Protein 1HE1 (pdb70)

Structure (mmCIF, N/CA/C/O backbone):
data_1HE1
#
_entry.id   1HE1
#
_cell.length_a   46.025
_cell.length_b   125.087
_cell.length_c   136.284
_cell.angle_alpha   90.00
_cell.angle_beta   90.00
_cell.angle_gamma   90.00
#
_symmetry.space_group_name_H-M   'P 21 21 21'
#
loop_
_entity.id
_entity.type
_entity.pdbx_description
1 polymer 'EXOENZYME S'
2 polymer 'RAS-RELATED C3 BOTULINUM TOXIN SUBSTRATE 1'
3 non-polymer 'NICKEL (II) ION'
4 non-polymer "GUANOSINE-5'-DIPHOSPHATE"
5 non-polymer 'ALUMINUM FLUORIDE'
6 non-polymer 'MAGNESIUM ION'
7 water water
#
loop_
_atom_site.group_PDB
_atom_site.id
_atom_site.type_symbol
_atom_site.label_atom_id
_atom_site.label_alt_id
_atom_site.label_comp_id
_atom_site.label_asym_id
_atom_site.label_entity_id
_atom_site.label_seq_id
_atom_site.pdbx_PDB_ins_code
_atom_site.Cartn_x
_atom_site.Cartn_y
_atom_site.Cartn_z
_atom_site.occupancy
_atom_site.B_iso_or_equiv
_atom_site.auth_seq_id
_atom_site.auth_comp_id
_atom_site.auth_asym_id
_atom_site.auth_atom_id
_atom_site.pdbx_PDB_model_num
ATOM 1 N N . ALA A 1 1 ? 8.790 28.812 30.673 1.00 60.06 95 ALA A N 1
ATOM 2 C CA . ALA A 1 1 ? 7.812 28.079 31.526 1.00 59.45 95 ALA A CA 1
ATOM 3 C C . ALA A 1 1 ? 6.925 27.157 30.694 1.00 59.41 95 ALA A C 1
ATOM 4 O O . ALA A 1 1 ? 6.367 27.568 29.673 1.00 58.95 95 ALA A O 1
ATOM 6 N N . SER A 1 2 ? 6.802 25.906 31.131 1.00 58.84 96 SER A N 1
ATOM 7 C CA . SER A 1 2 ? 5.957 24.945 30.436 1.00 58.20 96 SER A CA 1
ATOM 8 C C . SER A 1 2 ? 4.514 25.268 30.809 1.00 57.48 96 SER A C 1
ATOM 9 O O . SER A 1 2 ? 3.586 24.954 30.066 1.00 57.70 96 SER A O 1
ATOM 12 N N . SER A 1 3 ? 4.336 25.900 31.968 1.00 56.10 97 SER A N 1
ATOM 13 C CA . SER A 1 3 ? 3.006 26.280 32.437 1.00 55.03 97 SER A CA 1
ATOM 14 C C . SER A 1 3 ? 2.534 27.497 31.642 1.00 53.85 97 SER A C 1
ATOM 15 O O . SER A 1 3 ? 1.339 27.795 31.588 1.00 53.13 97 SER A O 1
ATOM 18 N N . ALA A 1 4 ? 3.487 28.194 31.025 1.00 52.29 98 ALA A N 1
ATOM 19 C CA . ALA A 1 4 ? 3.179 29.365 30.216 1.00 50.79 98 ALA A CA 1
ATOM 20 C C . ALA A 1 4 ? 2.407 28.901 28.985 1.00 49.13 98 ALA A C 1
ATOM 21 O O . ALA A 1 4 ? 1.565 29.632 28.465 1.00 49.62 98 ALA A O 1
ATOM 23 N N . VAL A 1 5 ? 2.692 27.680 28.531 1.00 47.80 99 VAL A N 1
ATOM 24 C CA . VAL A 1 5 ? 2.003 27.117 27.367 1.00 46.32 99 VAL A CA 1
ATOM 25 C C . VAL A 1 5 ? 0.611 26.654 27.786 1.00 42.86 99 VAL A C 1
ATOM 26 O O . VAL A 1 5 ? -0.320 26.655 26.982 1.00 42.44 99 VAL A O 1
ATOM 30 N N . VAL A 1 6 ? 0.483 26.247 29.046 1.00 39.74 100 VAL A N 1
ATOM 31 C CA . VAL A 1 6 ? -0.798 25.806 29.581 1.00 36.90 100 VAL A CA 1
ATOM 32 C C . VAL A 1 6 ? -1.705 27.024 29.661 1.00 33.69 100 VAL A C 1
ATOM 33 O O . VAL A 1 6 ? -2.852 26.986 29.214 1.00 32.18 100 VAL A O 1
ATOM 37 N N . PHE A 1 7 ? -1.191 28.110 30.226 1.00 31.56 101 PHE A N 1
ATOM 38 C CA . PHE A 1 7 ? -1.983 29.326 30.317 1.00 30.44 101 PHE A CA 1
ATOM 39 C C . PHE A 1 7 ? -2.369 29.781 28.907 1.00 30.20 101 PHE A C 1
ATOM 40 O O . PHE A 1 7 ? -3.534 30.070 28.642 1.00 29.42 101 PHE A O 1
ATOM 48 N N . LYS A 1 8 ? -1.397 29.839 27.998 1.00 30.16 102 LYS A N 1
ATOM 49 C CA . LYS A 1 8 ? -1.699 30.260 26.626 1.00 30.47 102 LYS A CA 1
ATOM 50 C C . LYS A 1 8 ? -2.799 29.380 26.028 1.00 30.10 102 LYS A C 1
ATOM 51 O O . LYS A 1 8 ? -3.703 29.869 25.349 1.00 27.95 102 LYS A O 1
ATOM 57 N N . GLN A 1 9 ? -2.724 28.076 26.285 1.00 29.76 103 GLN A N 1
ATOM 58 C CA . GLN A 1 9 ? -3.722 27.158 25.757 1.00 30.03 103 GLN A CA 1
ATOM 59 C C . GLN A 1 9 ? -5.095 27.449 26.362 1.00 28.71 103 GLN A C 1
ATOM 60 O O . GLN A 1 9 ? -6.115 27.409 25.674 1.00 27.45 103 GLN A O 1
ATOM 66 N N . MET A 1 10 ? -5.116 27.750 27.653 1.00 26.77 104 MET A N 1
ATOM 67 C CA . MET A 1 10 ? -6.366 28.072 28.335 1.00 26.75 104 MET A CA 1
ATOM 68 C C . MET A 1 10 ? -6.983 29.321 27.726 1.00 24.95 104 MET A C 1
ATOM 69 O O . MET A 1 10 ? -8.185 29.380 27.497 1.00 24.36 104 MET A O 1
ATOM 74 N N . VAL A 1 11 ? -6.143 30.323 27.478 1.00 24.37 105 VAL A N 1
ATOM 75 C CA . VAL A 1 11 ? -6.590 31.580 26.891 1.00 22.88 105 VAL A CA 1
ATOM 76 C C . VAL A 1 11 ? -7.126 31.342 25.481 1.00 22.53 105 VAL A C 1
ATOM 77 O O . VAL A 1 11 ? -8.224 31.787 25.146 1.00 24.14 105 VAL A O 1
ATOM 81 N N . LEU A 1 12 ? -6.367 30.628 24.657 1.00 23.26 106 LEU A N 1
ATOM 82 C CA . LEU A 1 12 ? -6.815 30.360 23.292 1.00 23.99 106 LEU A CA 1
ATOM 83 C C . LEU A 1 12 ? -8.153 29.611 23.268 1.00 24.11 106 LEU A C 1
ATOM 84 O O . LEU A 1 12 ? -8.999 29.870 22.418 1.00 22.02 106 LEU A O 1
ATOM 89 N N . GLN A 1 13 ? -8.361 28.692 24.208 1.00 23.33 107 GLN A N 1
ATOM 90 C CA . GLN A 1 13 ? -9.623 27.966 24.243 1.00 23.37 107 GLN A CA 1
ATOM 91 C C . GLN A 1 13 ? -10.742 28.923 24.615 1.00 23.03 107 GLN A C 1
ATOM 92 O O . GLN A 1 13 ? -11.852 28.845 24.089 1.00 23.19 107 GLN A O 1
ATOM 98 N N . GLN A 1 14 ? -10.438 29.847 25.514 1.00 22.49 108 GLN A N 1
ATOM 99 C CA . GLN A 1 14 ? -11.417 30.824 25.956 1.00 23.35 108 GLN A CA 1
ATOM 100 C C . GLN A 1 14 ? -11.848 31.723 24.783 1.00 21.48 108 GLN A C 1
ATOM 101 O O . GLN A 1 14 ? -12.961 32.252 24.758 1.00 20.42 108 GLN A O 1
ATOM 107 N N . ALA A 1 15 ? -10.960 31.880 23.806 1.00 20.67 109 ALA A N 1
ATOM 108 C CA . ALA A 1 15 ? -11.228 32.728 22.642 1.00 20.54 109 ALA A CA 1
ATOM 109 C C . ALA A 1 15 ? -12.146 32.101 21.589 1.00 20.91 109 ALA A C 1
ATOM 110 O O . ALA A 1 15 ? -12.649 32.792 20.703 1.00 20.10 109 ALA A O 1
ATOM 112 N N . LEU A 1 16 ? -12.386 30.803 21.692 1.00 21.34 110 LEU A N 1
ATOM 113 C CA . LEU A 1 16 ? -13.215 30.122 20.699 1.00 23.33 110 LEU A CA 1
ATOM 114 C C . LEU A 1 16 ? -14.562 30.804 20.384 1.00 22.15 110 LEU A C 1
ATOM 115 O O . LEU A 1 16 ? -14.871 31.053 19.221 1.00 21.55 110 LEU A O 1
ATOM 120 N N . PRO A 1 17 ? -15.378 31.121 21.401 1.00 21.87 111 PRO A N 1
ATOM 121 C CA . PRO A 1 17 ? -16.661 31.777 21.111 1.00 20.58 111 PRO A CA 1
ATOM 122 C C . PRO A 1 17 ? -16.445 33.107 20.399 1.00 21.69 111 PRO A C 1
ATOM 123 O O . PRO A 1 17 ? -17.284 33.566 19.629 1.00 21.74 111 PRO A O 1
ATOM 127 N N . MET A 1 18 ? -15.316 33.738 20.686 1.00 21.15 112 MET A N 1
ATOM 128 C CA . MET A 1 18 ? -14.993 35.022 20.092 1.00 20.23 112 MET A CA 1
ATOM 129 C C . MET A 1 18 ? -14.647 34.911 18.613 1.00 19.20 112 MET A C 1
ATOM 130 O O . MET A 1 18 ? -14.942 35.818 17.841 1.00 19.97 112 MET A O 1
ATOM 135 N N . THR A 1 19 ? -14.035 33.805 18.206 1.00 19.06 113 THR A N 1
ATOM 136 C CA . THR A 1 19 ? -13.695 33.647 16.789 1.00 18.67 113 THR A CA 1
ATOM 137 C C . THR A 1 19 ? -14.980 33.593 15.959 1.00 20.13 113 THR A C 1
ATOM 138 O O . THR A 1 19 ? -14.999 34.030 14.810 1.00 19.50 113 THR A O 1
ATOM 142 N N . LEU A 1 20 ? -16.057 33.072 16.543 1.00 20.05 114 LEU A N 1
ATOM 143 C CA . LEU A 1 20 ? -17.328 32.998 15.825 1.00 20.70 114 LEU A CA 1
ATOM 144 C C . LEU A 1 20 ? -17.831 34.402 15.492 1.00 21.23 114 LEU A C 1
ATOM 145 O O . LEU A 1 20 ? -18.422 34.620 14.425 1.00 21.87 114 LEU A O 1
ATOM 150 N N . LYS A 1 21 ? -17.615 35.348 16.401 1.00 20.09 115 LYS A N 1
ATOM 151 C CA . LYS A 1 21 ? -18.042 36.720 16.161 1.00 23.26 115 LYS A CA 1
ATOM 152 C C . LYS A 1 21 ? -17.154 37.297 15.059 1.00 22.17 115 LYS A C 1
ATOM 153 O O . LYS A 1 21 ? -17.604 38.083 14.225 1.00 23.06 115 LYS A O 1
ATOM 159 N N . GLY A 1 22 ? -15.887 36.905 15.062 1.00 21.26 116 GLY A N 1
ATOM 160 C CA . GLY A 1 22 ? -14.980 37.366 14.023 1.00 21.16 116 GLY A CA 1
ATOM 161 C C . GLY A 1 22 ? -15.422 36.811 12.678 1.00 21.27 116 GLY A C 1
ATOM 162 O O . GLY A 1 22 ? -15.385 37.500 11.658 1.00 20.90 116 GLY A O 1
ATOM 163 N N . LEU A 1 23 ? -15.843 35.554 12.653 1.00 21.43 117 LEU A N 1
ATOM 164 C CA . LEU A 1 23 ? -16.298 34.988 11.389 1.00 22.83 117 LEU A CA 1
ATOM 165 C C . LEU A 1 23 ? -17.528 35.745 10.891 1.00 23.10 117 LEU A C 1
ATOM 166 O O . LEU A 1 23 ? -17.727 35.880 9.680 1.00 24.05 117 LEU A O 1
ATOM 171 N N . ASP A 1 24 ? -18.339 36.262 11.810 1.00 24.08 118 ASP A N 1
ATOM 172 C CA . ASP A 1 24 ? -19.525 37.026 11.412 1.00 25.19 118 ASP A CA 1
ATOM 173 C C . ASP A 1 24 ? -19.083 38.253 10.627 1.00 24.70 118 ASP A C 1
ATOM 174 O O . ASP A 1 24 ? -19.729 38.621 9.653 1.00 24.49 118 ASP A O 1
ATOM 179 N N . LYS A 1 25 ? -17.993 38.887 11.070 1.00 23.67 119 LYS A N 1
ATOM 180 C CA . LYS A 1 25 ? -17.468 40.093 10.425 1.00 23.22 119 LYS A CA 1
ATOM 181 C C . LYS A 1 25 ? -16.940 39.792 9.021 1.00 22.90 119 LYS A C 1
ATOM 182 O O . LYS A 1 25 ? -16.718 40.707 8.225 1.00 24.11 119 LYS A O 1
ATOM 188 N N . ALA A 1 26 ? -16.727 38.514 8.726 1.00 21.55 120 ALA A N 1
ATOM 189 C CA . ALA A 1 26 ? -16.208 38.105 7.422 1.00 19.78 120 ALA A CA 1
ATOM 190 C C . ALA A 1 26 ? -17.295 37.840 6.374 1.00 20.02 120 ALA A C 1
ATOM 191 O O . ALA A 1 26 ? -16.996 37.585 5.206 1.00 18.38 120 ALA A O 1
ATOM 193 N N . SER A 1 27 ? -18.556 37.926 6.776 1.00 21.01 121 SER A N 1
ATOM 194 C CA . SER A 1 27 ? -19.650 37.634 5.853 1.00 22.84 121 SER A CA 1
ATOM 195 C C . SER A 1 27 ? -19.707 38.452 4.565 1.00 22.62 121 SER A C 1
ATOM 196 O O . SER A 1 27 ? -20.168 37.946 3.552 1.00 20.24 121 SER A O 1
ATOM 199 N N . GLU A 1 28 ? -19.247 39.701 4.572 1.00 21.81 122 GLU A N 1
ATOM 200 C CA . GLU A 1 28 ? -19.334 40.473 3.336 1.00 21.87 122 GLU A CA 1
ATOM 201 C C . GLU A 1 28 ? -18.469 39.874 2.236 1.00 19.27 122 GLU A C 1
ATOM 202 O O . GLU A 1 28 ? -18.650 40.186 1.062 1.00 18.57 122 GLU A O 1
ATOM 208 N N . LEU A 1 29 ? -17.534 39.006 2.603 1.00 16.31 123 LEU A N 1
ATOM 209 C CA . LEU A 1 29 ? -16.692 38.380 1.594 1.00 18.08 123 LEU A CA 1
ATOM 210 C C . LEU A 1 29 ? -17.517 37.529 0.614 1.00 19.56 123 LEU A C 1
ATOM 211 O O . LEU A 1 29 ? -17.107 37.331 -0.530 1.00 19.57 123 LEU A O 1
ATOM 216 N N . ALA A 1 30 ? -18.681 37.046 1.046 1.00 18.23 124 ALA A N 1
ATOM 217 C CA . ALA A 1 30 ? -19.515 36.218 0.164 1.00 18.49 124 ALA A CA 1
ATOM 218 C C . ALA A 1 30 ? -20.099 36.988 -1.007 1.00 19.88 124 ALA A C 1
ATOM 219 O O . ALA A 1 30 ? -20.452 36.391 -2.028 1.00 20.34 124 ALA A O 1
ATOM 221 N N . THR A 1 31 ? -20.214 38.305 -0.852 1.00 19.44 125 THR A N 1
ATOM 222 C CA . THR A 1 31 ? -20.772 39.160 -1.893 1.00 23.33 125 THR A CA 1
ATOM 223 C C . THR A 1 31 ? -19.783 40.205 -2.412 1.00 22.92 125 THR A C 1
ATOM 224 O O . THR A 1 31 ? -20.178 41.172 -3.059 1.00 22.97 125 THR A O 1
ATOM 228 N N . LEU A 1 32 ? -18.500 40.009 -2.134 1.00 22.33 126 LEU A N 1
ATOM 229 C CA . LEU A 1 32 ? -17.480 40.946 -2.593 1.00 21.03 126 LEU A CA 1
ATOM 230 C C . LEU A 1 32 ? -17.364 40.897 -4.117 1.00 21.58 126 LEU A C 1
ATOM 231 O O . LEU A 1 32 ? -17.394 39.820 -4.712 1.00 20.65 126 LEU A O 1
ATOM 236 N N . THR A 1 33 ? -17.243 42.062 -4.751 1.00 20.57 127 THR A N 1
ATOM 237 C CA . THR A 1 33 ? -17.097 42.123 -6.204 1.00 21.40 127 THR A CA 1
ATOM 238 C C . THR A 1 33 ? -15.637 42.427 -6.527 1.00 22.14 127 THR A C 1
ATOM 239 O O . THR A 1 33 ? -14.913 42.949 -5.686 1.00 22.56 127 THR A O 1
ATOM 243 N N . PRO A 1 34 ? -15.192 42.126 -7.760 1.00 23.66 128 PRO A N 1
ATOM 244 C CA . PRO A 1 34 ? -13.806 42.385 -8.161 1.00 25.27 128 PRO A CA 1
ATOM 245 C C . PRO A 1 34 ? -13.434 43.865 -8.038 1.00 27.06 128 PRO A C 1
ATOM 246 O O . PRO A 1 34 ? -12.298 44.197 -7.721 1.00 27.36 128 PRO A O 1
ATOM 250 N N . GLU A 1 35 ? -14.394 44.749 -8.285 1.00 28.58 129 GLU A N 1
ATOM 251 C CA . GLU A 1 35 ? -14.151 46.187 -8.177 1.00 29.80 129 GLU A CA 1
ATOM 252 C C . GLU A 1 35 ? -13.982 46.541 -6.702 1.00 30.06 129 GLU A C 1
ATOM 253 O O . GLU A 1 35 ? -13.082 47.303 -6.326 1.00 30.44 129 GLU A O 1
ATOM 259 N N . GLY A 1 36 ? -14.870 46.000 -5.872 1.00 27.93 130 GLY A N 1
ATOM 260 C CA . GLY A 1 36 ? -14.797 46.257 -4.445 1.00 26.79 130 GLY A CA 1
ATOM 261 C C . GLY A 1 36 ? -13.475 45.770 -3.869 1.00 26.88 130 GLY A C 1
ATOM 262 O O . GLY A 1 36 ? -12.882 46.427 -3.013 1.00 25.71 130 GLY A O 1
ATOM 263 N N . LEU A 1 37 ? -13.008 44.614 -4.337 1.00 26.27 131 LEU A N 1
ATOM 264 C CA . LEU A 1 37 ? -11.747 44.052 -3.862 1.00 27.09 131 LEU A CA 1
ATOM 265 C C . LEU A 1 37 ? -10.584 45.028 -4.034 1.00 28.18 131 LEU A C 1
ATOM 266 O O . LEU A 1 37 ? -9.845 45.305 -3.087 1.00 28.08 131 LEU A O 1
ATOM 271 N N . ALA A 1 38 ? -10.420 45.541 -5.249 1.00 27.35 132 ALA A N 1
ATOM 272 C CA . ALA A 1 38 ? -9.334 46.474 -5.533 1.00 30.35 132 ALA A CA 1
ATOM 273 C C . ALA A 1 38 ? -9.437 47.715 -4.649 1.00 30.51 132 ALA A C 1
ATOM 274 O O . ALA A 1 38 ? -8.471 48.121 -3.994 1.00 31.39 132 ALA A O 1
ATOM 276 N N . ARG A 1 39 ? -10.632 48.288 -4.629 1.00 28.22 133 ARG A N 1
ATOM 277 C CA . ARG A 1 39 ? -10.933 49.489 -3.875 1.00 28.08 133 ARG A CA 1
ATOM 278 C C . ARG A 1 39 ? -10.841 49.365 -2.347 1.00 26.13 133 ARG A C 1
ATOM 279 O O . ARG A 1 39 ? -10.275 50.227 -1.680 1.00 25.74 133 ARG A O 1
ATOM 287 N N . GLU A 1 40 ? -11.387 48.288 -1.801 1.00 21.86 134 GLU A N 1
ATOM 288 C CA . GLU A 1 40 ? -11.442 48.108 -0.353 1.00 21.63 134 GLU A CA 1
ATOM 289 C C . GLU A 1 40 ? -10.416 47.206 0.329 1.00 20.25 134 GLU A C 1
ATOM 290 O O . GLU A 1 40 ? -10.471 47.044 1.552 1.00 17.74 134 GLU A O 1
ATOM 296 N N . HIS A 1 41 ? -9.474 46.632 -0.412 1.00 18.89 135 HIS A N 1
ATOM 297 C CA . HIS A 1 41 ? -8.547 45.716 0.255 1.00 19.24 135 HIS A CA 1
ATOM 298 C C . HIS A 1 41 ? -7.865 46.253 1.501 1.00 17.21 135 HIS A C 1
ATOM 299 O O . HIS A 1 41 ? -7.840 45.570 2.522 1.00 15.54 135 HIS A O 1
ATOM 306 N N . SER A 1 42 ? -7.317 47.466 1.437 1.00 17.69 136 SER A N 1
ATOM 307 C CA . SER A 1 42 ? -6.641 48.009 2.602 1.00 19.40 136 SER A CA 1
ATOM 308 C C . SER A 1 42 ? -7.589 48.115 3.803 1.00 20.17 136 SER A C 1
ATOM 309 O O . SER A 1 42 ? -7.158 47.927 4.941 1.00 21.44 136 SER A O 1
ATOM 312 N N . ARG A 1 43 ? -8.873 48.388 3.567 1.00 18.02 137 ARG A N 1
ATOM 313 C CA . ARG A 1 43 ? -9.829 48.471 4.678 1.00 17.05 137 ARG A CA 1
ATOM 314 C C . ARG A 1 43 ? -10.155 47.054 5.172 1.00 16.40 137 ARG A C 1
ATOM 315 O O . ARG A 1 43 ? -10.174 46.786 6.374 1.00 16.34 137 ARG A O 1
ATOM 323 N N . LEU A 1 44 ? -10.415 46.152 4.230 1.00 15.65 138 LEU A N 1
ATOM 324 C CA . LEU A 1 44 ? -10.729 44.749 4.543 1.00 16.47 138 LEU A CA 1
ATOM 325 C C . LEU A 1 44 ? -9.594 44.045 5.281 1.00 16.43 138 LEU A C 1
ATOM 326 O O . LEU A 1 44 ? -9.836 43.108 6.038 1.00 15.57 138 LEU A O 1
ATOM 331 N N . ALA A 1 45 ? -8.358 44.483 5.032 1.00 16.07 139 ALA A N 1
ATOM 332 C CA . ALA A 1 45 ? -7.177 43.871 5.642 1.00 16.67 139 ALA A CA 1
ATOM 333 C C . ALA A 1 45 ? -6.578 44.635 6.829 1.00 16.31 139 ALA A C 1
ATOM 334 O O . ALA A 1 45 ? -5.420 44.412 7.190 1.00 16.71 139 ALA A O 1
ATOM 336 N N . SER A 1 46 ? -7.343 45.542 7.430 1.00 16.23 140 SER A N 1
ATOM 337 C CA . SER A 1 46 ? -6.852 46.257 8.612 1.00 17.15 140 SER A CA 1
ATOM 338 C C . SER A 1 46 ? -7.961 46.305 9.677 1.00 15.63 140 SER A C 1
ATOM 339 O O . SER A 1 46 ? -9.123 46.054 9.374 1.00 14.34 140 SER A O 1
ATOM 342 N N . GLY A 1 47 ? -7.610 46.585 10.929 1.00 15.92 141 GLY A N 1
ATOM 343 C CA . GLY A 1 47 ? -8.632 46.633 11.973 1.00 14.83 141 GLY A CA 1
ATOM 344 C C . GLY A 1 47 ? -9.440 45.345 12.032 1.00 16.49 141 GLY A C 1
ATOM 345 O O . GLY A 1 47 ? -8.869 44.246 12.072 1.00 15.07 141 GLY A O 1
ATOM 346 N N . ASP A 1 48 ? -10.767 45.455 12.052 1.00 16.72 142 ASP A N 1
ATOM 347 C CA . ASP A 1 48 ? -11.588 44.253 12.056 1.00 16.66 142 ASP A CA 1
ATOM 348 C C . ASP A 1 48 ? -12.272 44.067 10.692 1.00 16.72 142 ASP A C 1
ATOM 349 O O . ASP A 1 48 ? -13.363 43.504 10.600 1.00 18.76 142 ASP A O 1
ATOM 354 N N . GLY A 1 49 ? -11.611 44.561 9.644 1.00 16.34 143 GLY A N 1
ATOM 355 C CA . GLY A 1 49 ? -12.109 44.409 8.281 1.00 16.05 143 GLY A CA 1
ATOM 356 C C . GLY A 1 49 ? -12.293 42.924 7.992 1.00 16.24 143 GLY A C 1
ATOM 357 O O . GLY A 1 49 ? -11.582 42.093 8.557 1.00 13.29 143 GLY A O 1
ATOM 358 N N . ALA A 1 50 ? -13.223 42.582 7.104 1.00 14.91 144 ALA A N 1
ATOM 359 C CA . ALA A 1 50 ? -13.518 41.175 6.813 1.00 14.89 144 ALA A CA 1
ATOM 360 C C . ALA A 1 50 ? -12.344 40.218 6.592 1.00 14.66 144 ALA A C 1
ATOM 361 O O . ALA A 1 50 ? -12.347 39.132 7.135 1.00 15.29 144 ALA A O 1
ATOM 363 N N . LEU A 1 51 ? -11.364 40.585 5.775 1.00 14.01 145 LEU A N 1
ATOM 364 C CA . LEU A 1 51 ? -10.256 39.663 5.540 1.00 14.40 145 LEU A CA 1
ATOM 365 C C . LEU A 1 51 ? -9.377 39.480 6.774 1.00 15.45 145 LEU A C 1
ATOM 366 O O . LEU A 1 51 ? -8.888 38.372 7.033 1.00 14.69 145 LEU A O 1
ATOM 371 N N . ARG A 1 52 ? -9.167 40.548 7.542 1.00 13.54 146 ARG A N 1
ATOM 372 C CA . ARG A 1 52 ? -8.328 40.402 8.736 1.00 14.63 146 ARG A CA 1
ATOM 373 C C . ARG A 1 52 ? -9.110 39.685 9.843 1.00 14.19 146 ARG A C 1
ATOM 374 O O . ARG A 1 52 ? -8.545 38.875 10.580 1.00 13.62 146 ARG A O 1
ATOM 382 N N . SER A 1 53 ? -10.408 39.961 9.957 1.00 13.57 147 SER A N 1
ATOM 383 C CA . SER A 1 53 ? -11.225 39.249 10.951 1.00 15.26 147 SER A CA 1
ATOM 384 C C . SER A 1 53 ? -11.244 37.756 10.595 1.00 15.91 147 SER A C 1
ATOM 385 O O . SER A 1 53 ? -11.252 36.898 11.486 1.00 16.40 147 SER A O 1
ATOM 388 N N . LEU A 1 54 ? -11.253 37.450 9.297 1.00 14.22 148 LEU A N 1
ATOM 389 C CA . LEU A 1 54 ? -11.263 36.055 8.845 1.00 12.38 148 LEU A CA 1
ATOM 390 C C . LEU A 1 54 ? -9.965 35.343 9.237 1.00 13.83 148 LEU A C 1
ATOM 391 O O . LEU A 1 54 ? -9.986 34.266 9.837 1.00 12.79 148 LEU A O 1
ATOM 396 N N . SER A 1 55 ? -8.833 35.952 8.902 1.00 13.82 149 SER A N 1
ATOM 397 C CA . SER A 1 55 ? -7.534 35.378 9.227 1.00 15.41 149 SER A CA 1
ATOM 398 C C . SER A 1 55 ? -7.354 35.168 10.718 1.00 14.76 149 SER A C 1
ATOM 399 O O . SER A 1 55 ? -6.880 34.114 11.171 1.00 13.62 149 SER A O 1
ATOM 402 N N . THR A 1 56 ? -7.721 36.187 11.483 1.00 13.46 150 THR A N 1
ATOM 403 C CA . THR A 1 56 ? -7.564 36.127 12.928 1.00 14.34 150 THR A CA 1
ATOM 404 C C . THR A 1 56 ? -8.443 35.032 13.552 1.00 13.45 150 THR A C 1
ATOM 405 O O . THR A 1 56 ? -7.987 34.270 14.414 1.00 13.62 150 THR A O 1
ATOM 409 N N . ALA A 1 57 ? -9.696 34.954 13.117 1.00 14.02 151 ALA A N 1
ATOM 410 C CA . ALA A 1 57 ? -10.623 33.940 13.639 1.00 15.39 151 ALA A CA 1
ATOM 411 C C . ALA A 1 57 ? -10.142 32.533 13.290 1.00 16.45 151 ALA A C 1
ATOM 412 O O . ALA A 1 57 ? -10.159 31.626 14.133 1.00 16.83 151 ALA A O 1
ATOM 414 N N . LEU A 1 58 ? -9.701 32.350 12.048 1.00 15.30 152 LEU A N 1
ATOM 415 C CA . LEU A 1 58 ? -9.232 31.036 11.627 1.00 17.00 152 LEU A CA 1
ATOM 416 C C . LEU A 1 58 ? -7.999 30.627 12.434 1.00 16.47 152 LEU A C 1
ATOM 417 O O . LEU A 1 58 ? -7.861 29.463 12.816 1.00 16.04 152 LEU A O 1
ATOM 422 N N . ALA A 1 59 ? -7.109 31.583 12.701 1.00 16.71 153 ALA A N 1
ATOM 423 C CA . ALA A 1 59 ? -5.897 31.294 13.474 1.00 16.77 153 ALA A CA 1
ATOM 424 C C . ALA A 1 59 ? -6.281 30.913 14.899 1.00 17.62 153 ALA A C 1
ATOM 425 O O . ALA A 1 59 ? -5.660 30.033 15.508 1.00 18.41 153 ALA A O 1
ATOM 427 N N . GLY A 1 60 ? -7.297 31.588 15.433 1.00 17.51 154 GLY A N 1
ATOM 428 C CA . GLY A 1 60 ? -7.757 31.285 16.780 1.00 16.72 154 GLY A CA 1
ATOM 429 C C . GLY A 1 60 ? -8.310 29.865 16.851 1.00 19.36 154 GLY A C 1
ATOM 430 O O . GLY A 1 60 ? -8.048 29.127 17.794 1.00 18.27 154 GLY A O 1
ATOM 431 N N . ILE A 1 61 ? -9.090 29.479 15.848 1.00 18.62 155 ILE A N 1
ATOM 432 C CA . ILE A 1 61 ? -9.663 28.137 15.814 1.00 20.75 155 ILE A CA 1
ATOM 433 C C . ILE A 1 61 ? -8.561 27.095 15.652 1.00 22.34 155 ILE A C 1
ATOM 434 O O . ILE A 1 61 ? -8.568 26.057 16.315 1.00 23.41 155 ILE A O 1
ATOM 439 N N . ARG A 1 62 ? -7.608 27.387 14.778 1.00 21.63 156 ARG A N 1
ATOM 440 C CA . ARG A 1 62 ? -6.508 26.477 14.524 1.00 24.89 156 ARG A CA 1
ATOM 441 C C . ARG A 1 62 ? -5.695 26.214 15.794 1.00 26.39 156 ARG A C 1
ATOM 442 O O . ARG A 1 62 ? -5.222 25.100 16.019 1.00 26.26 156 ARG A O 1
ATOM 450 N N . ALA A 1 63 ? -5.546 27.236 16.629 1.00 26.76 157 ALA A N 1
ATOM 451 C CA . ALA A 1 63 ? -4.771 27.101 17.857 1.00 27.78 157 ALA A CA 1
ATOM 452 C C . ALA A 1 63 ? -5.606 26.790 19.099 1.00 29.04 157 ALA A C 1
ATOM 453 O O . ALA A 1 63 ? -5.121 26.140 20.032 1.00 29.98 157 ALA A O 1
ATOM 455 N N . GLY A 1 64 ? -6.862 27.230 19.107 1.00 27.81 158 GLY A N 1
ATOM 456 C CA . GLY A 1 64 ? -7.701 27.026 20.273 1.00 27.38 158 GLY A CA 1
ATOM 457 C C . GLY A 1 64 ? -8.725 25.905 20.293 1.00 28.08 158 GLY A C 1
ATOM 458 O O . GLY A 1 64 ? -9.264 25.593 21.354 1.00 26.58 158 GLY A O 1
ATOM 459 N N . SER A 1 65 ? -9.020 25.309 19.142 1.00 26.08 159 SER A N 1
ATOM 460 C CA . SER A 1 65 ? -9.998 24.235 19.110 1.00 26.67 159 SER A CA 1
ATOM 461 C C . SER A 1 65 ? -9.427 22.965 19.726 1.00 25.97 159 SER A C 1
ATOM 462 O O . SER A 1 65 ? -8.252 22.651 19.553 1.00 25.06 159 SER A O 1
ATOM 465 N N . GLN A 1 66 ? -10.270 22.234 20.438 1.00 27.88 160 GLN A N 1
ATOM 466 C CA . GLN A 1 66 ? -9.846 20.990 21.053 1.00 30.20 160 GLN A CA 1
ATOM 467 C C . GLN A 1 66 ? -10.234 19.801 20.177 1.00 30.47 160 GLN A C 1
ATOM 468 O O . GLN A 1 66 ? -10.065 18.644 20.568 1.00 31.09 160 GLN A O 1
ATOM 474 N N . VAL A 1 67 ? -10.743 20.096 18.982 1.00 28.88 161 VAL A N 1
ATOM 475 C CA . VAL A 1 67 ? -11.135 19.063 18.025 1.00 28.35 161 VAL A CA 1
ATOM 476 C C . VAL A 1 67 ? -10.116 19.080 16.891 1.00 28.81 161 VAL A C 1
ATOM 477 O O . VAL A 1 67 ? -10.016 20.071 16.159 1.00 27.56 161 VAL A O 1
ATOM 481 N N . GLU A 1 68 ? -9.364 17.989 16.739 1.00 29.07 162 GLU A N 1
ATOM 482 C CA . GLU A 1 68 ? -8.327 17.927 15.712 1.00 31.00 162 GLU A CA 1
ATOM 483 C C . GLU A 1 68 ? -8.813 18.264 14.314 1.00 30.00 162 GLU A C 1
ATOM 484 O O . GLU A 1 68 ? -8.144 18.990 13.585 1.00 30.23 162 GLU A O 1
ATOM 490 N N . GLU A 1 69 ? -9.974 17.747 13.938 1.00 29.28 163 GLU A N 1
ATOM 491 C CA . GLU A 1 69 ? -10.514 18.009 12.610 1.00 30.08 163 GLU A CA 1
ATOM 492 C C . GLU A 1 69 ? -10.761 19.504 12.368 1.00 27.85 163 GLU A C 1
ATOM 493 O O . GLU A 1 69 ? -10.508 20.011 11.273 1.00 27.80 163 GLU A O 1
ATOM 499 N N . SER A 1 70 ? -11.257 20.210 13.379 1.00 25.74 164 SER A N 1
ATOM 500 C CA . SER A 1 70 ? -11.499 21.645 13.231 1.00 23.84 164 SER A CA 1
ATOM 501 C C . SER A 1 70 ? -10.169 22.390 13.081 1.00 22.98 164 SER A C 1
ATOM 502 O O . SER A 1 70 ? -10.068 23.353 12.323 1.00 20.25 164 SER A O 1
ATOM 505 N N . ARG A 1 71 ? -9.152 21.945 13.812 1.00 23.54 165 ARG A N 1
ATOM 506 C CA . ARG A 1 71 ? -7.832 22.571 13.726 1.00 23.39 165 ARG A CA 1
ATOM 507 C C . ARG A 1 71 ? -7.254 22.366 12.328 1.00 22.13 165 ARG A C 1
ATOM 508 O O . ARG A 1 71 ? -6.641 23.272 11.761 1.00 21.84 165 ARG A O 1
ATOM 516 N N . ILE A 1 72 ? -7.459 21.174 11.772 1.00 20.33 166 ILE A N 1
ATOM 517 C CA . ILE A 1 72 ? -6.962 20.846 10.436 1.00 21.58 166 ILE A CA 1
ATOM 518 C C . ILE A 1 72 ? -7.674 21.665 9.351 1.00 21.63 166 ILE A C 1
ATOM 519 O O . ILE A 1 72 ? -7.020 22.209 8.454 1.00 20.78 166 ILE A O 1
ATOM 524 N N . GLN A 1 73 ? -9.004 21.760 9.436 1.00 21.54 167 GLN A N 1
ATOM 525 C CA . GLN A 1 73 ? -9.786 22.523 8.458 1.00 22.52 167 GLN A CA 1
ATOM 526 C C . GLN A 1 73 ? -9.409 24.014 8.490 1.00 20.80 167 GLN A C 1
ATOM 527 O O . GLN A 1 73 ? -9.327 24.657 7.453 1.00 21.50 167 GLN A O 1
ATOM 533 N N . ALA A 1 74 ? -9.201 24.562 9.680 1.00 20.30 168 ALA A N 1
ATOM 534 C CA . ALA A 1 74 ? -8.829 25.970 9.798 1.00 19.03 168 ALA A CA 1
ATOM 535 C C . ALA A 1 74 ? -7.455 26.161 9.145 1.00 18.89 168 ALA A C 1
ATOM 536 O O . ALA A 1 74 ? -7.248 27.121 8.409 1.00 20.23 168 ALA A O 1
ATOM 538 N N . GLY A 1 75 ? -6.532 25.233 9.409 1.00 18.65 169 GLY A N 1
ATOM 539 C CA . GLY A 1 75 ? -5.202 25.293 8.820 1.00 19.66 169 GLY A CA 1
ATOM 540 C C . GLY A 1 75 ? -5.251 25.183 7.305 1.00 20.05 169 GLY A C 1
ATOM 541 O O . GLY A 1 75 ? -4.531 25.884 6.594 1.00 20.32 169 GLY A O 1
ATOM 542 N N . ARG A 1 76 ? -6.092 24.290 6.793 1.00 20.04 170 ARG A N 1
ATOM 543 C CA . ARG A 1 76 ? -6.225 24.144 5.348 1.00 19.58 170 ARG A CA 1
ATOM 544 C C . ARG A 1 76 ? -6.790 25.416 4.710 1.00 19.29 170 ARG A C 1
ATOM 545 O O . ARG A 1 76 ? -6.395 25.788 3.609 1.00 17.52 170 ARG A O 1
ATOM 553 N N . LEU A 1 77 ? -7.728 26.078 5.379 1.00 17.98 171 LEU A N 1
ATOM 554 C CA . LEU A 1 77 ? -8.288 27.311 4.815 1.00 17.53 171 LEU A CA 1
ATOM 555 C C . LEU A 1 77 ? -7.223 28.400 4.793 1.00 16.62 171 LEU A C 1
ATOM 556 O O . LEU A 1 77 ? -7.050 29.098 3.800 1.00 16.79 171 LEU A O 1
ATOM 561 N N . LEU A 1 78 ? -6.506 28.535 5.897 1.00 15.18 172 LEU A N 1
ATOM 562 C CA . LEU A 1 78 ? -5.466 29.551 5.993 1.00 16.98 172 LEU A CA 1
ATOM 563 C C . LEU A 1 78 ? -4.386 29.385 4.934 1.00 18.33 172 LEU A C 1
ATOM 564 O O . LEU A 1 78 ? -3.839 30.372 4.453 1.00 18.17 172 LEU A O 1
ATOM 569 N N . GLU A 1 79 ? -4.082 28.146 4.557 1.00 17.88 173 GLU A N 1
ATOM 570 C CA . GLU A 1 79 ? -3.046 27.915 3.559 1.00 18.46 173 GLU A CA 1
ATOM 571 C C . GLU A 1 79 ? -3.586 27.840 2.149 1.00 19.27 173 GLU A C 1
ATOM 572 O O . GLU A 1 79 ? -2.826 27.621 1.204 1.00 18.01 173 GLU A O 1
ATOM 578 N N . ARG A 1 80 ? -4.892 28.014 1.994 1.00 18.84 174 ARG A N 1
ATOM 579 C CA . ARG A 1 80 ? -5.468 27.948 0.666 1.00 20.34 174 ARG A CA 1
ATOM 580 C C . ARG A 1 80 ? -4.895 29.050 -0.227 1.00 20.06 174 ARG A C 1
ATOM 581 O O . ARG A 1 80 ? -4.847 30.216 0.164 1.00 17.88 174 ARG A O 1
ATOM 589 N N . SER A 1 81 ? -4.465 28.674 -1.430 1.00 18.87 175 SER A N 1
ATOM 590 C CA . SER A 1 81 ? -3.889 29.639 -2.361 1.00 20.07 175 SER A CA 1
ATOM 591 C C . SER A 1 81 ? -4.966 30.488 -3.033 1.00 20.08 175 SER A C 1
ATOM 592 O O . SER A 1 81 ? -5.820 29.967 -3.754 1.00 18.97 175 SER A O 1
ATOM 595 N N . ILE A 1 82 ? -4.924 31.795 -2.781 1.00 19.35 176 ILE A N 1
ATOM 596 C CA . ILE A 1 82 ? -5.884 32.740 -3.351 1.00 17.54 176 ILE A CA 1
ATOM 597 C C . ILE A 1 82 ? -5.064 33.593 -4.313 1.00 17.57 176 ILE A C 1
ATOM 598 O O . ILE A 1 82 ? -4.265 34.433 -3.881 1.00 16.19 176 ILE A O 1
ATOM 603 N N . GLY A 1 83 ? -5.227 33.367 -5.613 1.00 16.68 177 GLY A N 1
ATOM 604 C CA . GLY A 1 83 ? -4.446 34.135 -6.575 1.00 16.55 177 GLY A CA 1
ATOM 605 C C . GLY A 1 83 ? -2.958 33.858 -6.425 1.00 18.64 177 GLY A C 1
ATOM 606 O O . GLY A 1 83 ? -2.127 34.660 -6.846 1.00 19.21 177 GLY A O 1
ATOM 607 N N . GLY A 1 84 ? -2.622 32.722 -5.810 1.00 17.48 178 GLY A N 1
ATOM 608 C CA . GLY A 1 84 ? -1.230 32.353 -5.603 1.00 17.26 178 GLY A CA 1
ATOM 609 C C . GLY A 1 84 ? -0.683 32.699 -4.219 1.00 16.77 178 GLY A C 1
ATOM 610 O O . GLY A 1 84 ? 0.426 32.304 -3.865 1.00 16.37 178 GLY A O 1
ATOM 611 N N . ILE A 1 85 ? -1.461 33.437 -3.431 1.00 17.14 179 ILE A N 1
ATOM 612 C CA . ILE A 1 85 ? -1.040 33.840 -2.086 1.00 16.40 179 ILE A CA 1
ATOM 613 C C . ILE A 1 85 ? -1.970 33.225 -1.030 1.00 16.56 179 ILE A C 1
ATOM 614 O O . ILE A 1 85 ? -3.184 33.263 -1.180 1.00 14.50 179 ILE A O 1
ATOM 619 N N . ALA A 1 86 ? -1.399 32.638 0.020 1.00 16.66 180 ALA A N 1
ATOM 620 C CA . ALA A 1 86 ? -2.209 32.002 1.071 1.00 15.69 180 ALA A CA 1
ATOM 621 C C . ALA A 1 86 ? -3.294 32.922 1.628 1.00 14.62 180 ALA A C 1
ATOM 622 O O . ALA A 1 86 ? -3.050 34.102 1.845 1.00 14.62 180 ALA A O 1
ATOM 624 N N . LEU A 1 87 ? -4.482 32.372 1.875 1.00 13.85 181 LEU A N 1
ATOM 625 C CA . LEU A 1 87 ? -5.593 33.164 2.423 1.00 14.59 181 LEU A CA 1
ATOM 626 C C . LEU A 1 87 ? -5.127 33.959 3.643 1.00 15.03 181 LEU A C 1
ATOM 627 O O . LEU A 1 87 ? -5.458 35.140 3.815 1.00 14.66 181 LEU A O 1
ATOM 632 N N . GLN A 1 88 ? -4.360 33.303 4.504 1.00 14.24 182 GLN A N 1
ATOM 633 C CA . GLN A 1 88 ? -3.866 33.965 5.709 1.00 14.56 182 GLN A CA 1
ATOM 634 C C . GLN A 1 88 ? -3.261 35.333 5.421 1.00 14.29 182 GLN A C 1
ATOM 635 O O . GLN A 1 88 ? -3.563 36.301 6.111 1.00 15.03 182 GLN A O 1
ATOM 641 N N . GLN A 1 89 ? -2.416 35.402 4.394 1.00 13.37 183 GLN A N 1
ATOM 642 C CA . GLN A 1 89 ? -1.725 36.645 4.027 1.00 13.83 183 GLN A CA 1
ATOM 643 C C . GLN A 1 89 ? -2.618 37.727 3.405 1.00 13.75 183 GLN A C 1
ATOM 644 O O . GLN A 1 89 ? -2.237 38.907 3.342 1.00 13.74 183 GLN A O 1
ATOM 650 N N . TRP A 1 90 ? -3.798 37.335 2.939 1.00 12.76 184 TRP A N 1
ATOM 651 C CA . TRP A 1 90 ? -4.729 38.300 2.365 1.00 13.61 184 TRP A CA 1
ATOM 652 C C . TRP A 1 90 ? -5.318 39.201 3.445 1.00 15.55 184 TRP A C 1
ATOM 653 O O . TRP A 1 90 ? -5.868 40.256 3.149 1.00 16.70 184 TRP A O 1
ATOM 664 N N . GLY A 1 91 ? -5.191 38.778 4.698 1.00 13.95 185 GLY A N 1
ATOM 665 C CA . GLY A 1 91 ? -5.736 39.558 5.796 1.00 14.81 185 GLY A CA 1
ATOM 666 C C . GLY A 1 91 ? -4.836 40.644 6.347 1.00 14.73 185 GLY A C 1
ATOM 667 O O . GLY A 1 91 ? -5.063 41.130 7.455 1.00 15.29 185 GLY A O 1
ATOM 668 N N . THR A 1 92 ? -3.810 41.027 5.596 1.00 15.34 186 THR A N 1
ATOM 669 C CA . THR A 1 92 ? -2.926 42.089 6.056 1.00 14.88 186 THR A CA 1
ATOM 670 C C . THR A 1 92 ? -2.524 43.018 4.917 1.00 16.06 186 THR A C 1
ATOM 671 O O . THR A 1 92 ? -2.685 42.683 3.739 1.00 15.27 186 THR A O 1
ATOM 675 N N . THR A 1 93 ? -2.012 44.192 5.278 1.00 15.93 187 THR A N 1
ATOM 676 C CA . THR A 1 93 ? -1.550 45.173 4.302 1.00 17.63 187 THR A CA 1
ATOM 677 C C . THR A 1 93 ? -0.026 45.258 4.393 1.00 17.61 187 THR A C 1
ATOM 678 O O . THR A 1 93 ? 0.579 44.744 5.344 1.00 17.48 187 THR A O 1
ATOM 682 N N . GLY A 1 94 ? 0.584 45.908 3.403 1.00 17.15 188 GLY A N 1
ATOM 683 C CA . GLY A 1 94 ? 2.026 46.090 3.412 1.00 18.41 188 GLY A CA 1
ATOM 684 C C . GLY A 1 94 ? 2.811 44.875 2.968 1.00 19.83 188 GLY A C 1
ATOM 685 O O . GLY A 1 94 ? 4.041 44.858 3.046 1.00 19.62 188 GLY A O 1
ATOM 686 N N . GLY A 1 95 ? 2.103 43.855 2.497 1.00 18.93 189 GLY A N 1
ATOM 687 C CA . GLY A 1 95 ? 2.773 42.651 2.057 1.00 18.34 189 GLY A CA 1
ATOM 688 C C . GLY A 1 95 ? 2.467 42.284 0.621 1.00 18.43 189 GLY A C 1
ATOM 689 O O . GLY A 1 95 ? 2.077 43.135 -0.191 1.00 17.79 189 GLY A O 1
ATOM 690 N N . ALA A 1 96 ? 2.647 41.001 0.317 1.00 15.33 190 ALA A N 1
ATOM 691 C CA . ALA A 1 96 ? 2.426 40.465 -1.020 1.00 15.84 190 ALA A CA 1
ATOM 692 C C . ALA A 1 96 ? 1.005 40.673 -1.534 1.00 15.92 190 ALA A C 1
ATOM 693 O O . ALA A 1 96 ? 0.808 41.066 -2.694 1.00 16.19 190 ALA A O 1
ATOM 695 N N . ALA A 1 97 ? 0.013 40.383 -0.695 1.00 14.72 191 ALA A N 1
ATOM 696 C CA . ALA A 1 97 ? -1.381 40.558 -1.118 1.00 15.58 191 ALA A CA 1
ATOM 697 C C . ALA A 1 97 ? -1.669 42.001 -1.542 1.00 15.84 191 ALA A C 1
ATOM 698 O O . ALA A 1 97 ? -2.297 42.226 -2.576 1.00 17.33 191 ALA A O 1
ATOM 700 N N . SER A 1 98 ? -1.223 42.975 -0.753 1.00 14.73 192 SER A N 1
ATOM 701 C CA . SER A 1 98 ? -1.465 44.377 -1.115 1.00 16.82 192 SER A CA 1
ATOM 702 C C . SER A 1 98 ? -0.858 44.713 -2.478 1.00 18.84 192 SER A C 1
ATOM 703 O O . SER A 1 98 ? -1.454 45.449 -3.275 1.00 18.75 192 SER A O 1
ATOM 706 N N . GLN A 1 99 ? 0.331 44.183 -2.741 1.00 17.49 193 GLN A N 1
ATOM 707 C CA . GLN A 1 99 ? 0.991 44.439 -4.012 1.00 20.17 193 GLN A CA 1
ATOM 708 C C . GLN A 1 99 ? 0.254 43.727 -5.147 1.00 18.99 193 GLN A C 1
ATOM 709 O O . GLN A 1 99 ? -0.034 44.327 -6.183 1.00 20.83 193 GLN A O 1
ATOM 715 N N . LEU A 1 100 ? -0.068 42.455 -4.954 1.00 18.05 194 LEU A N 1
ATOM 716 C CA . LEU A 1 100 ? -0.761 41.703 -5.997 1.00 18.65 194 LEU A CA 1
ATOM 717 C C . LEU A 1 100 ? -2.083 42.340 -6.406 1.00 20.84 194 LEU A C 1
ATOM 718 O O . LEU A 1 100 ? -2.383 42.469 -7.601 1.00 20.66 194 LEU A O 1
ATOM 723 N N . VAL A 1 101 ? -2.877 42.753 -5.423 1.00 19.84 195 VAL A N 1
ATOM 724 C CA . VAL A 1 101 ? -4.182 43.311 -5.736 1.00 24.05 195 VAL A CA 1
ATOM 725 C C . VAL A 1 101 ? -4.050 44.657 -6.444 1.00 28.00 195 VAL A C 1
ATOM 726 O O . VAL A 1 101 ? -4.877 45.018 -7.278 1.00 30.35 195 VAL A O 1
ATOM 730 N N . LEU A 1 102 ? -2.983 45.382 -6.139 1.00 29.86 196 LEU A N 1
ATOM 731 C CA . LEU A 1 102 ? -2.746 46.675 -6.759 1.00 32.34 196 LEU A CA 1
ATOM 732 C C . LEU A 1 102 ? -2.455 46.521 -8.252 1.00 32.94 196 LEU A C 1
ATOM 733 O O . LEU A 1 102 ? -2.946 47.297 -9.068 1.00 34.67 196 LEU A O 1
ATOM 738 N N . ASP A 1 103 ? -1.668 45.509 -8.603 1.00 32.89 197 ASP A N 1
ATOM 739 C CA . ASP A 1 103 ? -1.292 45.262 -9.993 1.00 33.68 197 ASP A CA 1
ATOM 740 C C . ASP A 1 103 ? -2.180 44.257 -10.722 1.00 33.12 197 ASP A C 1
ATOM 741 O O . ASP A 1 103 ? -1.917 43.912 -11.875 1.00 32.44 197 ASP A O 1
ATOM 746 N N . ALA A 1 104 ? -3.231 43.796 -10.059 1.00 32.41 198 ALA A N 1
ATOM 747 C CA . ALA A 1 104 ? -4.120 42.796 -10.637 1.00 31.00 198 ALA A CA 1
ATOM 748 C C . ALA A 1 104 ? -4.928 43.221 -11.861 1.00 30.61 198 ALA A C 1
ATOM 749 O O . ALA A 1 104 ? -5.448 44.332 -11.932 1.00 31.31 198 ALA A O 1
ATOM 751 N N . SER A 1 105 ? -5.039 42.313 -12.820 1.00 30.44 199 SER A N 1
ATOM 752 C CA . SER A 1 105 ? -5.823 42.570 -14.024 1.00 31.71 199 SER A CA 1
ATOM 753 C C . SER A 1 105 ? -7.270 42.294 -13.642 1.00 31.56 199 SER A C 1
ATOM 754 O O . SER A 1 105 ? -7.537 41.752 -12.569 1.00 29.04 199 SER A O 1
ATOM 757 N N . PRO A 1 106 ? -8.226 42.671 -14.505 1.00 32.87 200 PRO A N 1
ATOM 758 C CA . PRO A 1 106 ? -9.628 42.412 -14.164 1.00 32.35 200 PRO A CA 1
ATOM 759 C C . PRO A 1 106 ? -9.860 40.913 -13.976 1.00 31.28 200 PRO A C 1
ATOM 760 O O . PRO A 1 106 ? -10.634 40.499 -13.113 1.00 30.36 200 PRO A O 1
ATOM 764 N N . GLU A 1 107 ? -9.169 40.109 -14.777 1.00 29.05 201 GLU A N 1
ATOM 765 C CA . GLU A 1 107 ? -9.321 38.663 -14.718 1.00 30.54 201 GLU A CA 1
ATOM 766 C C . GLU A 1 107 ? -8.803 38.057 -13.420 1.00 28.58 201 GLU A C 1
ATOM 767 O O . GLU A 1 107 ? -9.379 37.106 -12.897 1.00 25.88 201 GLU A O 1
ATOM 773 N N . LEU A 1 108 ? -7.706 38.596 -12.904 1.00 28.13 202 LEU A N 1
ATOM 774 C CA . LEU A 1 108 ? -7.149 38.069 -11.664 1.00 26.75 202 LEU A CA 1
ATOM 775 C C . LEU A 1 108 ? -8.052 38.435 -10.495 1.00 26.40 202 LEU A C 1
ATOM 776 O O . LEU A 1 108 ? -8.244 37.637 -9.577 1.00 26.38 202 LEU A O 1
ATOM 7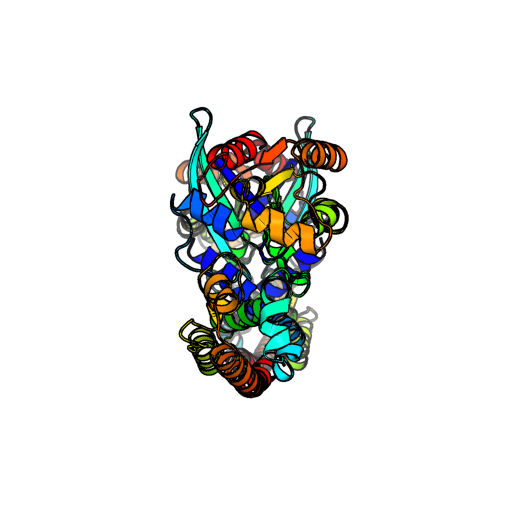81 N N . ARG A 1 109 ? -8.595 39.650 -10.522 1.00 25.42 203 ARG A N 1
ATOM 782 C CA . ARG A 1 109 ? -9.483 40.102 -9.459 1.00 26.56 203 ARG A CA 1
ATOM 783 C C . ARG A 1 109 ? -10.738 39.232 -9.428 1.00 26.00 203 ARG A C 1
ATOM 784 O O . ARG A 1 109 ? -11.269 38.931 -8.364 1.00 25.20 203 ARG A O 1
ATOM 792 N N . ARG A 1 110 ? -11.199 38.822 -10.606 1.00 24.35 204 ARG A N 1
ATOM 793 C CA . ARG A 1 110 ? -12.376 37.966 -10.720 1.00 24.16 204 ARG A CA 1
ATOM 794 C C . ARG A 1 110 ? -12.066 36.596 -10.116 1.00 22.32 204 ARG A C 1
ATOM 795 O O . ARG A 1 110 ? -12.872 36.015 -9.396 1.00 22.64 204 ARG A O 1
ATOM 803 N N . GLU A 1 111 ? -10.891 36.078 -10.438 1.00 21.54 205 GLU A N 1
ATOM 804 C CA . GLU A 1 111 ? -10.448 34.787 -9.937 1.00 23.25 205 GLU A CA 1
ATOM 805 C C . GLU A 1 111 ? -10.315 34.816 -8.408 1.00 22.82 205 GLU A C 1
ATOM 806 O O . GLU A 1 111 ? -10.731 33.880 -7.721 1.00 20.99 205 GLU A O 1
ATOM 812 N N . ILE A 1 112 ? -9.724 35.891 -7.887 1.00 21.22 206 ILE A N 1
ATOM 813 C CA . ILE A 1 112 ? -9.528 36.048 -6.441 1.00 19.55 206 ILE A CA 1
ATOM 814 C C . ILE A 1 112 ? -10.873 36.141 -5.728 1.00 19.09 206 ILE A C 1
ATOM 815 O O . ILE A 1 112 ? -11.102 35.473 -4.714 1.00 18.20 206 ILE A O 1
ATOM 820 N N . THR A 1 113 ? -11.748 36.986 -6.256 1.00 18.16 207 THR A N 1
ATOM 821 C CA . THR A 1 113 ? -13.083 37.174 -5.701 1.00 20.76 207 THR A CA 1
ATOM 822 C C . THR A 1 113 ? -13.850 35.844 -5.678 1.00 20.90 207 THR A C 1
ATOM 823 O O . THR A 1 113 ? -14.470 35.498 -4.672 1.00 20.65 207 THR A O 1
ATOM 827 N N . ASP A 1 114 ? -13.813 35.096 -6.780 1.00 20.19 208 ASP A N 1
ATOM 828 C CA . ASP A 1 114 ? -14.507 33.811 -6.809 1.00 21.43 208 ASP A CA 1
ATOM 829 C C . ASP A 1 114 ? -13.958 32.848 -5.758 1.00 21.27 208 ASP A C 1
ATOM 830 O O . ASP A 1 114 ? -14.717 32.110 -5.129 1.00 20.57 208 ASP A O 1
ATOM 835 N N . GLN A 1 115 ? -12.638 32.835 -5.582 1.00 20.93 209 GLN A N 1
ATOM 836 C CA . GLN A 1 115 ? -12.025 31.955 -4.591 1.00 19.83 209 GLN A CA 1
ATOM 837 C C . GLN A 1 115 ? -12.481 32.360 -3.188 1.00 18.94 209 GLN A C 1
ATOM 838 O O . GLN A 1 115 ? -12.696 31.495 -2.326 1.00 17.10 209 GLN A O 1
ATOM 844 N N . LEU A 1 116 ? -12.645 33.666 -2.958 1.00 16.27 210 LEU A N 1
ATOM 845 C CA . LEU A 1 116 ? -13.099 34.142 -1.656 1.00 15.58 210 LEU A CA 1
ATOM 846 C C . LEU A 1 116 ? -14.558 33.732 -1.427 1.00 16.47 210 LEU A C 1
ATOM 847 O O . LEU A 1 116 ? -14.937 33.380 -0.320 1.00 15.44 210 LEU A O 1
ATOM 852 N N . HIS A 1 117 ? -15.378 33.763 -2.469 1.00 15.80 211 HIS A N 1
ATOM 853 C CA . HIS A 1 117 ? -16.759 33.319 -2.295 1.00 17.64 211 HIS A CA 1
ATOM 854 C C . HIS A 1 117 ? -16.744 31.836 -1.905 1.00 16.80 211 HIS A C 1
ATOM 855 O O . HIS A 1 117 ? -17.494 31.398 -1.032 1.00 17.15 211 HIS A O 1
ATOM 862 N N . GLN A 1 118 ? -15.879 31.059 -2.549 1.00 16.66 212 GLN A N 1
ATOM 863 C CA . GLN A 1 118 ? -15.797 29.624 -2.265 1.00 17.02 212 GLN A CA 1
ATOM 864 C C . GLN A 1 118 ? -15.327 29.342 -0.829 1.00 17.42 212 GLN A C 1
ATOM 865 O O . GLN A 1 118 ? -15.804 28.412 -0.165 1.00 17.02 212 GLN A O 1
ATOM 871 N N . VAL A 1 119 ? -14.389 30.151 -0.352 1.00 16.42 213 VAL A N 1
ATOM 872 C CA . VAL A 1 119 ? -13.874 30.031 1.010 1.00 15.54 213 VAL A CA 1
ATOM 873 C C . VAL A 1 119 ? -15.015 30.185 2.029 1.00 16.22 213 VAL A C 1
ATOM 874 O O . VAL A 1 119 ? -15.094 29.436 3.004 1.00 16.01 213 VAL A O 1
ATOM 878 N N . MET A 1 120 ? -15.900 31.155 1.810 1.00 14.95 214 MET A N 1
ATOM 879 C CA . MET A 1 120 ? -17.007 31.364 2.741 1.00 15.52 214 MET A CA 1
ATOM 880 C C . MET A 1 120 ? -17.937 30.142 2.872 1.00 16.55 214 MET A C 1
ATOM 881 O O . MET A 1 120 ? -18.564 29.951 3.914 1.00 16.11 214 MET A O 1
ATOM 886 N N . SER A 1 121 ? -18.026 29.318 1.827 1.00 17.50 215 SER A N 1
ATOM 887 C CA . SER A 1 121 ? -18.825 28.094 1.907 1.00 20.09 215 SER A CA 1
ATOM 888 C C . SER A 1 121 ? -18.163 27.121 2.882 1.00 20.57 215 SER A C 1
ATOM 889 O O . SER A 1 121 ? -18.848 26.429 3.631 1.00 23.12 215 SER A O 1
ATOM 892 N N . GLU A 1 122 ? -16.833 27.049 2.856 1.00 19.93 216 GLU A N 1
ATOM 893 C CA . GLU A 1 122 ? -16.101 26.159 3.768 1.00 22.05 216 GLU A CA 1
ATOM 894 C C . GLU A 1 122 ? -16.159 26.702 5.200 1.00 20.63 216 GLU A C 1
ATOM 895 O O . GLU A 1 122 ? -16.175 25.937 6.167 1.00 20.64 216 GLU A O 1
ATOM 901 N N . VAL A 1 123 ? -16.170 28.026 5.335 1.00 18.19 217 VAL A N 1
ATOM 902 C CA . VAL A 1 123 ? -16.261 28.640 6.655 1.00 16.88 217 VAL A CA 1
ATOM 903 C C . VAL A 1 123 ? -17.571 28.197 7.335 1.00 16.85 217 VAL A C 1
ATOM 904 O O . VAL A 1 123 ? -17.625 28.021 8.558 1.00 15.96 217 VAL A O 1
ATOM 908 N N . ALA A 1 124 ? -18.624 28.021 6.540 1.00 15.21 218 ALA A N 1
ATOM 909 C CA . ALA A 1 124 ? -19.913 27.590 7.069 1.00 16.79 218 ALA A CA 1
ATOM 910 C C . ALA A 1 124 ? -19.760 26.222 7.730 1.00 17.98 218 ALA A C 1
ATOM 911 O O . ALA A 1 124 ? -20.294 25.982 8.816 1.00 17.46 218 ALA A O 1
ATOM 913 N N . LEU A 1 125 ? -19.025 25.323 7.079 1.00 16.83 219 LEU A N 1
ATOM 914 C CA . LEU A 1 125 ? -18.810 23.994 7.645 1.00 18.24 219 LEU A CA 1
ATOM 915 C C . LEU A 1 125 ? -17.992 24.082 8.941 1.00 19.11 219 LEU A C 1
ATOM 916 O O . LEU A 1 125 ? -18.346 23.479 9.959 1.00 18.94 219 LEU A O 1
ATOM 921 N N . LEU A 1 126 ? -16.898 24.833 8.898 1.00 18.36 220 LEU A N 1
ATOM 922 C CA . LEU A 1 126 ? -16.047 24.982 10.079 1.00 20.09 220 LEU A CA 1
ATOM 923 C C . LEU A 1 126 ? -16.820 25.606 11.236 1.00 20.27 220 LEU A C 1
ATOM 924 O O . LEU A 1 126 ? -16.661 25.218 12.396 1.00 21.60 220 LEU A O 1
ATOM 929 N N . ARG A 1 127 ? -17.663 26.575 10.914 1.00 21.20 221 ARG A N 1
ATOM 930 C CA . ARG A 1 127 ? -18.453 27.252 11.923 1.00 23.65 221 ARG A CA 1
ATOM 931 C C . ARG A 1 127 ? -19.431 26.305 12.615 1.00 24.19 221 ARG A C 1
ATOM 932 O O . ARG A 1 127 ? -19.604 26.363 13.833 1.00 24.14 221 ARG A O 1
ATOM 940 N N . GLN A 1 128 ? -20.069 25.443 11.831 1.00 23.58 222 GLN A N 1
ATOM 941 C CA . GLN A 1 128 ? -21.015 24.465 12.359 1.00 23.42 222 GLN A CA 1
ATOM 942 C C . GLN A 1 128 ? -20.306 23.567 13.388 1.00 24.15 222 GLN A C 1
ATOM 943 O O . GLN A 1 128 ? -20.859 23.249 14.448 1.00 24.25 222 GLN A O 1
ATOM 949 N N . ALA A 1 129 ? -19.075 23.168 13.087 1.00 22.65 223 ALA A N 1
ATOM 950 C CA . ALA A 1 129 ? -18.324 22.315 14.005 1.00 23.05 223 ALA A CA 1
ATOM 951 C C . ALA A 1 129 ? -17.918 23.083 15.259 1.00 23.21 223 ALA A C 1
ATOM 952 O O . ALA A 1 129 ? -18.005 22.561 16.374 1.00 24.63 223 ALA A O 1
ATOM 954 N N . VAL A 1 130 ? -17.474 24.323 15.086 1.00 22.24 224 VAL A N 1
ATOM 955 C CA . VAL A 1 130 ? -17.059 25.116 16.236 1.00 22.51 224 VAL A CA 1
ATOM 956 C C . VAL A 1 130 ? -18.232 25.483 17.145 1.00 22.95 224 VAL A C 1
ATOM 957 O O . VAL A 1 130 ? -18.099 25.448 18.376 1.00 22.97 224 VAL A O 1
ATOM 961 N N . GLU A 1 131 ? -19.375 25.838 16.564 1.00 23.58 225 GLU A N 1
ATOM 962 C CA . GLU A 1 131 ? -20.536 26.173 17.384 1.00 26.40 225 GLU A CA 1
ATOM 963 C C . GLU A 1 131 ? -20.943 24.955 18.209 1.00 28.21 225 GLU A C 1
ATOM 964 O O . GLU A 1 131 ? -21.411 25.086 19.346 1.00 28.22 225 GLU A O 1
ATOM 970 N N . SER A 1 132 ? -20.754 23.771 17.636 1.00 27.91 226 SER A N 1
ATOM 971 C CA . SER A 1 132 ? -21.084 22.531 18.325 1.00 30.95 226 SER A CA 1
ATOM 972 C C . SER A 1 132 ? -20.111 22.314 19.487 1.00 31.54 226 SER A C 1
ATOM 973 O O . SER A 1 132 ? -20.513 21.917 20.582 1.00 31.51 226 SER A O 1
ATOM 976 N N . GLU A 1 133 ? -18.831 22.586 19.250 1.00 31.29 227 GLU A N 1
ATOM 977 C CA . GLU A 1 133 ? -17.819 22.440 20.288 1.00 30.80 227 GLU A CA 1
ATOM 978 C C . GLU A 1 133 ? -18.073 23.414 21.444 1.00 32.26 227 GLU A C 1
ATOM 979 O O . GLU A 1 133 ? -17.946 23.044 22.612 1.00 31.70 227 GLU A O 1
ATOM 985 N N . VAL A 1 134 ? -18.437 24.650 21.115 1.00 32.52 228 VAL A N 1
ATOM 986 C CA . VAL A 1 134 ? -18.698 25.675 22.120 1.00 35.35 228 VAL A CA 1
ATOM 987 C C . VAL A 1 134 ? -19.905 25.357 23.007 1.00 37.95 228 VAL A C 1
ATOM 988 O O . VAL A 1 134 ? -19.905 25.680 24.200 1.00 38.08 228 VAL A O 1
ATOM 992 N N . SER A 1 135 ? -20.925 24.722 22.438 1.00 39.11 229 SER A N 1
ATOM 993 C CA . SER A 1 135 ? -22.111 24.380 23.215 1.00 41.68 229 SER A CA 1
ATOM 994 C C . SER A 1 135 ? -21.977 23.026 23.920 1.00 42.80 229 SER A C 1
ATOM 995 O O . SER A 1 135 ? -22.411 22.949 25.084 1.00 44.53 229 SER A O 1
ATOM 998 N N . ALA B 1 1 ? -11.002 43.135 40.324 1.00 62.44 95 ALA B N 1
ATOM 999 C CA . ALA B 1 1 ? -11.342 43.088 38.874 1.00 61.56 95 ALA B CA 1
ATOM 1000 C C . ALA B 1 1 ? -12.227 41.882 38.580 1.00 61.53 95 ALA B C 1
ATOM 1001 O O . ALA B 1 1 ? -12.030 40.800 39.140 1.00 61.81 95 ALA B O 1
ATOM 1003 N N . SER B 1 2 ? -13.208 42.077 37.705 1.00 60.09 96 SER B N 1
ATOM 1004 C CA . SER B 1 2 ? -14.114 41.005 37.330 1.00 58.79 96 SER B CA 1
ATOM 1005 C C . SER B 1 2 ? -13.430 40.070 36.335 1.00 57.64 96 SER B C 1
ATOM 1006 O O . SER B 1 2 ? -13.953 39.007 36.014 1.00 57.54 96 SER B O 1
ATOM 1009 N N . SER B 1 3 ? -12.261 40.470 35.843 1.00 55.84 97 SER B N 1
ATOM 1010 C CA . SER B 1 3 ? -11.523 39.633 34.906 1.00 55.26 97 SER B CA 1
ATOM 1011 C C . SER B 1 3 ? -10.728 38.614 35.721 1.00 54.25 97 SER B C 1
ATOM 1012 O O . SER B 1 3 ? -10.281 37.586 35.205 1.00 53.48 97 SER B O 1
ATOM 1015 N N . ALA B 1 4 ? -10.560 38.913 37.006 1.00 52.78 98 ALA B N 1
ATOM 1016 C CA . ALA B 1 4 ? -9.845 38.023 37.908 1.00 51.71 98 ALA B CA 1
ATOM 1017 C C . ALA B 1 4 ? -10.769 36.856 38.235 1.00 50.40 98 ALA B C 1
ATOM 1018 O O . ALA B 1 4 ? -10.314 35.729 38.434 1.00 49.95 98 ALA B O 1
ATOM 1020 N N . VAL B 1 5 ? -12.070 37.131 38.288 1.00 48.34 99 VAL B N 1
ATOM 1021 C CA . VAL B 1 5 ? -13.039 36.085 38.577 1.00 46.86 99 VAL B CA 1
ATOM 1022 C C . VAL B 1 5 ? -13.205 35.218 37.332 1.00 44.43 99 VAL B C 1
ATOM 1023 O O . VAL B 1 5 ? -13.593 34.055 37.425 1.00 44.84 99 VAL B O 1
ATOM 1027 N N . VAL B 1 6 ? -12.906 35.790 36.169 1.00 41.00 100 VAL B N 1
ATOM 1028 C CA . VAL B 1 6 ? -12.985 35.045 34.917 1.00 37.82 100 VAL B CA 1
ATOM 1029 C C . VAL B 1 6 ? -11.808 34.077 34.898 1.00 35.30 100 VAL B C 1
ATOM 1030 O O . VAL B 1 6 ? -11.955 32.900 34.584 1.00 33.59 100 VAL B O 1
ATOM 1034 N N . PHE B 1 7 ? -10.634 34.595 35.237 1.00 33.03 101 PHE B N 1
ATOM 1035 C CA . PHE B 1 7 ? -9.431 33.785 35.282 1.00 31.69 101 PHE B CA 1
ATOM 1036 C C . PHE B 1 7 ? -9.649 32.660 36.290 1.00 29.40 101 PHE B C 1
ATOM 1037 O O . PHE B 1 7 ? -9.259 31.521 36.054 1.00 26.98 101 PHE B O 1
ATOM 1045 N N . LYS B 1 8 ? -10.267 32.995 37.418 1.00 28.30 102 LYS B N 1
ATOM 1046 C CA . LYS B 1 8 ? -10.532 32.004 38.452 1.00 29.83 102 LYS B CA 1
ATOM 1047 C C . LYS B 1 8 ? -11.395 30.894 37.879 1.00 29.61 102 LYS B C 1
ATOM 1048 O O . LYS B 1 8 ? -11.111 29.714 38.070 1.00 30.06 102 LYS B O 1
ATOM 1054 N N . GLN B 1 9 ? -12.450 31.278 37.170 1.00 30.36 103 GLN B N 1
ATOM 1055 C CA . GLN B 1 9 ? -13.349 30.299 36.586 1.00 30.28 103 GLN B CA 1
ATOM 1056 C C . GLN B 1 9 ? -12.602 29.427 35.586 1.00 28.39 103 GLN B C 1
ATOM 1057 O O . GLN B 1 9 ? -12.851 28.226 35.491 1.00 26.82 103 GLN B O 1
ATOM 1063 N N . MET B 1 10 ? -11.678 30.031 34.846 1.00 26.96 104 MET B N 1
ATOM 1064 C CA . MET B 1 10 ? -10.879 29.287 33.876 1.00 25.51 104 MET B CA 1
ATOM 1065 C C . MET B 1 10 ? -10.030 28.256 34.605 1.00 24.48 104 MET B C 1
ATOM 1066 O O . MET B 1 10 ? -9.910 27.110 34.171 1.00 23.93 104 MET B O 1
ATOM 1071 N N . VAL B 1 11 ? -9.423 28.677 35.707 1.00 22.31 105 VAL B N 1
ATOM 1072 C CA . VAL B 1 11 ? -8.598 27.772 36.504 1.00 22.57 105 VAL B CA 1
ATOM 1073 C C . VAL B 1 11 ? -9.459 26.647 37.078 1.00 22.18 105 VAL B C 1
ATOM 1074 O O . VAL B 1 11 ? -9.105 25.471 36.974 1.00 22.57 105 VAL B O 1
ATOM 1078 N N . LEU B 1 12 ? -10.597 26.997 37.666 1.00 22.45 106 LEU B N 1
ATOM 1079 C CA . LEU B 1 12 ? -11.461 25.971 38.248 1.00 25.79 106 LEU B CA 1
ATOM 1080 C C . LEU B 1 12 ? -11.953 24.951 37.212 1.00 26.08 106 LEU B C 1
ATOM 1081 O O . LEU B 1 12 ? -12.161 23.786 37.538 1.00 25.85 106 LEU B O 1
ATOM 1086 N N . GLN B 1 13 ? -12.128 25.377 35.963 1.00 26.53 107 GLN B N 1
ATOM 1087 C CA . GLN B 1 13 ? -12.565 24.452 34.918 1.00 26.48 107 GLN B CA 1
ATOM 1088 C C . GLN B 1 13 ? -11.406 23.549 34.509 1.00 25.60 107 GLN B C 1
ATOM 1089 O O . GLN B 1 13 ? -11.593 22.385 34.163 1.00 25.49 107 GLN B O 1
ATOM 1095 N N . GLN B 1 14 ? -10.196 24.085 34.574 1.00 22.81 108 GLN B N 1
ATOM 1096 C CA . GLN B 1 14 ? -9.007 23.321 34.231 1.00 23.56 108 GLN B CA 1
ATOM 1097 C C . GLN B 1 14 ? -8.771 22.229 35.295 1.00 22.69 108 GLN B C 1
ATOM 1098 O O . GLN B 1 14 ? -8.158 21.202 35.029 1.00 19.21 108 GLN B O 1
ATOM 1104 N N . ALA B 1 15 ? -9.269 22.450 36.507 1.00 21.62 109 ALA B N 1
ATOM 1105 C CA . ALA B 1 15 ? -9.066 21.477 37.577 1.00 20.97 109 ALA B CA 1
ATOM 1106 C C . ALA B 1 15 ? -9.955 20.229 37.517 1.00 20.30 109 ALA B C 1
ATOM 1107 O O . ALA B 1 15 ? -9.709 19.256 38.229 1.00 19.64 109 ALA B O 1
ATOM 1109 N N . LEU B 1 16 ? -10.959 20.228 36.646 1.00 20.05 110 LEU B N 1
ATOM 1110 C CA . LEU B 1 16 ? -11.884 19.101 36.604 1.00 22.13 110 LEU B CA 1
ATOM 1111 C C . LEU B 1 16 ? -11.264 17.700 36.526 1.00 22.49 110 LEU B C 1
ATOM 1112 O O . LEU B 1 16 ? -11.601 16.824 37.332 1.00 22.04 110 LEU B O 1
ATOM 1117 N N . PRO B 1 17 ? -10.351 17.459 35.572 1.00 23.08 111 PRO B N 1
ATOM 1118 C CA . PRO B 1 17 ? -9.767 16.116 35.510 1.00 23.89 111 PRO B CA 1
ATOM 1119 C C . PRO B 1 17 ? -8.954 15.745 36.748 1.00 25.36 111 PRO B C 1
ATOM 1120 O O . PRO B 1 17 ? -8.772 14.565 37.057 1.00 25.68 111 PRO B O 1
ATOM 1124 N N . MET B 1 18 ? -8.476 16.755 37.469 1.00 24.68 112 MET B N 1
ATOM 1125 C CA . MET B 1 18 ? -7.698 16.513 38.677 1.00 23.21 112 MET B CA 1
ATOM 1126 C C . MET B 1 18 ? -8.601 16.070 39.818 1.00 21.67 112 MET B C 1
ATOM 1127 O O . MET B 1 18 ? -8.170 15.314 40.686 1.00 20.60 112 MET B O 1
ATOM 1132 N N . THR B 1 19 ? -9.853 16.530 39.818 1.00 19.60 113 THR B N 1
ATOM 1133 C CA . THR B 1 19 ? -10.784 16.127 40.870 1.00 19.21 113 THR B CA 1
ATOM 1134 C C . THR B 1 19 ? -11.034 14.621 40.767 1.00 18.85 113 THR B C 1
ATOM 1135 O O . THR B 1 19 ? -11.298 13.951 41.766 1.00 18.17 113 THR B O 1
ATOM 1139 N N . LEU B 1 20 ? -10.947 14.081 39.552 1.00 20.11 114 LEU B N 1
ATOM 1140 C CA . LEU B 1 20 ? -11.137 12.649 39.366 1.00 19.45 114 LEU B CA 1
ATOM 1141 C C . LEU B 1 20 ? -10.046 11.897 40.123 1.00 19.75 114 LEU B C 1
ATOM 1142 O O . LEU B 1 20 ? -10.313 10.868 40.737 1.00 18.36 114 LEU B O 1
ATOM 1147 N N . LYS B 1 21 ? -8.814 12.395 40.067 1.00 18.81 115 LYS B N 1
ATOM 1148 C CA . LYS B 1 21 ? -7.725 11.736 40.790 1.00 21.35 115 LYS B CA 1
ATOM 1149 C C . LYS B 1 21 ? -7.983 11.857 42.299 1.00 20.97 115 LYS B C 1
ATOM 1150 O O . LYS B 1 21 ? -7.691 10.936 43.070 1.00 20.96 115 LYS B O 1
ATOM 1156 N N . GLY B 1 22 ? -8.537 12.996 42.709 1.00 20.40 116 GLY B N 1
ATOM 1157 C CA . GLY B 1 22 ? -8.845 13.204 44.113 1.00 20.02 116 GLY B CA 1
ATOM 1158 C C . GLY B 1 22 ? -9.921 12.235 44.565 1.00 21.35 116 GLY B C 1
ATOM 1159 O O . GLY B 1 22 ? -9.880 11.712 45.691 1.00 20.79 116 GLY B O 1
ATOM 1160 N N . LEU B 1 23 ? -10.898 11.989 43.698 1.00 20.87 117 LEU B N 1
ATOM 1161 C CA . LEU B 1 23 ? -11.955 11.051 44.049 1.00 22.22 117 LEU B CA 1
ATOM 1162 C C . LEU B 1 23 ? -11.327 9.665 44.209 1.00 24.41 117 LEU B C 1
ATOM 1163 O O . LEU B 1 23 ? -11.759 8.869 45.045 1.00 22.26 117 LEU B O 1
ATOM 1168 N N . ASP B 1 24 ? -10.301 9.368 43.416 1.00 26.23 118 ASP B N 1
ATOM 1169 C CA . ASP B 1 24 ? -9.664 8.059 43.547 1.00 28.22 118 ASP B CA 1
ATOM 1170 C C . ASP B 1 24 ? -8.973 7.957 44.912 1.00 26.64 118 ASP B C 1
ATOM 1171 O O . ASP B 1 24 ? -8.917 6.882 45.495 1.00 26.61 118 ASP B O 1
ATOM 1176 N N . LYS B 1 25 ? -8.464 9.078 45.421 1.00 25.85 119 LYS B N 1
ATOM 1177 C CA . LYS B 1 25 ? -7.797 9.106 46.731 1.00 24.87 119 LYS B CA 1
ATOM 1178 C C . LYS B 1 25 ? -8.829 8.907 47.846 1.00 26.30 119 LYS B C 1
ATOM 1179 O O . LYS B 1 25 ? -8.465 8.679 49.003 1.00 26.93 119 LYS B O 1
ATOM 1185 N N . ALA B 1 26 ? -10.112 9.003 47.503 1.00 22.96 120 ALA B N 1
ATOM 1186 C CA . ALA B 1 26 ? -11.171 8.835 48.493 1.00 23.22 120 ALA B CA 1
ATOM 1187 C C . ALA B 1 26 ? -11.764 7.422 48.515 1.00 23.62 120 ALA B C 1
ATOM 1188 O O . ALA B 1 26 ? -12.671 7.139 49.298 1.00 21.83 120 ALA B O 1
ATOM 1190 N N . SER B 1 27 ? -11.251 6.527 47.677 1.00 23.48 121 SER B N 1
ATOM 1191 C CA . SER B 1 27 ? -11.801 5.172 47.642 1.00 24.91 121 SER B CA 1
ATOM 1192 C C . SER B 1 27 ? -11.687 4.398 48.962 1.00 23.28 121 SER B C 1
ATOM 1193 O O . SER B 1 27 ? -12.453 3.466 49.197 1.00 24.81 121 SER B O 1
ATOM 1196 N N . GLU B 1 28 ? -10.749 4.780 49.829 1.00 22.98 122 GLU B N 1
ATOM 1197 C CA . GLU B 1 28 ? -10.602 4.117 51.126 1.00 21.80 122 GLU B CA 1
ATOM 1198 C C . GLU B 1 28 ? -11.925 4.173 51.894 1.00 21.60 122 GLU B C 1
ATOM 1199 O O . GLU B 1 28 ? -12.288 3.233 52.609 1.00 21.06 122 GLU B O 1
ATOM 1205 N N . LEU B 1 29 ? -12.656 5.267 51.720 1.00 18.68 123 LEU B N 1
ATOM 1206 C CA . LEU B 1 29 ? -13.914 5.461 52.431 1.00 19.03 123 LEU B CA 1
ATOM 1207 C C . LEU B 1 29 ? -14.959 4.380 52.226 1.00 17.95 123 LEU B C 1
ATOM 1208 O O . LEU B 1 29 ? -15.777 4.146 53.107 1.00 19.43 123 LEU B O 1
ATOM 1213 N N . ALA B 1 30 ? -14.938 3.728 51.072 1.00 18.33 124 ALA B N 1
ATOM 1214 C CA . ALA B 1 30 ? -15.920 2.689 50.780 1.00 21.09 124 ALA B CA 1
ATOM 1215 C C . ALA B 1 30 ? -15.840 1.465 51.700 1.00 22.57 124 ALA B C 1
ATOM 1216 O O . ALA B 1 30 ? -16.833 0.755 51.874 1.00 24.38 124 ALA B O 1
ATOM 1218 N N . THR B 1 31 ? -14.679 1.221 52.303 1.00 21.88 125 THR B N 1
ATOM 1219 C CA . THR B 1 31 ? -14.525 0.060 53.182 1.00 22.65 125 THR B CA 1
ATOM 1220 C C . THR B 1 31 ? -14.035 0.427 54.578 1.00 23.28 125 THR B C 1
ATOM 1221 O O . THR B 1 31 ? -13.533 -0.421 55.318 1.00 22.31 125 THR B O 1
ATOM 1225 N N . LEU B 1 32 ? -14.197 1.698 54.936 1.00 23.72 126 LEU B N 1
ATOM 1226 C CA . LEU B 1 32 ? -13.780 2.201 56.245 1.00 25.79 126 LEU B CA 1
ATOM 1227 C C . LEU B 1 32 ? -14.514 1.463 57.369 1.00 25.46 126 LEU B C 1
ATOM 1228 O O . LEU B 1 32 ? -15.660 1.060 57.199 1.00 27.24 126 LEU B O 1
ATOM 1233 N N . THR B 1 33 ? -13.852 1.276 58.508 1.00 25.13 127 THR B N 1
ATOM 1234 C CA . THR B 1 33 ? -14.477 0.620 59.660 1.00 24.82 127 THR B CA 1
ATOM 1235 C C . THR B 1 33 ? -14.646 1.675 60.752 1.00 25.94 127 THR B C 1
ATOM 1236 O O . THR B 1 33 ? -13.910 2.667 60.781 1.00 23.94 127 THR B O 1
ATOM 1240 N N . PRO B 1 34 ? -15.615 1.477 61.665 1.00 26.02 128 PRO B N 1
ATOM 1241 C CA . PRO B 1 34 ? -15.850 2.434 62.753 1.00 25.94 128 PRO B CA 1
ATOM 1242 C C . PRO B 1 34 ? -14.572 2.656 63.554 1.00 25.54 128 PRO B C 1
ATOM 1243 O O . PRO B 1 34 ? -14.258 3.777 63.946 1.00 25.39 128 PRO B O 1
ATOM 1247 N N . GLU B 1 35 ? -13.840 1.570 63.792 1.00 25.35 129 GLU B N 1
ATOM 1248 C CA . GLU B 1 35 ? -12.592 1.623 64.551 1.00 26.47 129 GLU B CA 1
ATOM 1249 C C . GLU B 1 35 ? -11.548 2.450 63.803 1.00 25.13 129 GLU B C 1
ATOM 1250 O O . GLU B 1 35 ? -10.869 3.296 64.395 1.00 26.43 129 GLU B O 1
ATOM 1256 N N . GLY B 1 36 ? -11.414 2.189 62.507 1.00 23.32 130 GLY B N 1
ATOM 1257 C CA . GLY B 1 36 ? -10.451 2.917 61.698 1.00 22.62 130 GLY B CA 1
ATOM 1258 C C . GLY B 1 36 ? -10.764 4.403 61.710 1.00 23.70 130 GLY B C 1
ATOM 1259 O O . GLY B 1 36 ? -9.870 5.232 61.821 1.00 23.90 130 GLY B O 1
ATOM 1260 N N . LEU B 1 37 ? -12.046 4.737 61.610 1.00 24.51 131 LEU B N 1
ATOM 1261 C CA . LEU B 1 37 ? -12.478 6.136 61.623 1.00 24.43 131 LEU B CA 1
ATOM 1262 C C . LEU B 1 37 ? -12.047 6.842 62.906 1.00 24.48 131 LEU B C 1
ATOM 1263 O O . LEU B 1 37 ? -11.434 7.915 62.863 1.00 24.61 131 LEU B O 1
ATOM 1268 N N . ALA B 1 38 ? -12.354 6.235 64.051 1.00 25.22 132 ALA B N 1
ATOM 1269 C CA . ALA B 1 38 ? -12.001 6.831 65.340 1.00 24.21 132 ALA B CA 1
ATOM 1270 C C . ALA B 1 38 ? -10.488 6.987 65.508 1.00 24.48 132 ALA B C 1
ATOM 1271 O O . ALA B 1 38 ? -10.001 7.998 66.025 1.00 22.48 132 ALA B O 1
ATOM 1273 N N . ARG B 1 39 ? -9.746 5.988 65.054 1.00 22.79 133 ARG B N 1
ATOM 1274 C CA . ARG B 1 39 ? -8.299 5.999 65.188 1.00 22.94 133 ARG B CA 1
ATOM 1275 C C . ARG B 1 39 ? -7.546 6.838 64.157 1.00 23.38 133 ARG B C 1
ATOM 1276 O O . ARG B 1 39 ? -6.531 7.464 64.487 1.00 22.40 133 ARG B O 1
ATOM 1284 N N . GLU B 1 40 ? -8.054 6.865 62.924 1.00 21.09 134 GLU B N 1
ATOM 1285 C CA . GLU B 1 40 ? -7.369 7.544 61.830 1.00 20.85 134 GLU B CA 1
ATOM 1286 C C . GLU B 1 40 ? -7.987 8.816 61.276 1.00 18.23 134 GLU B C 1
ATOM 1287 O O . GLU B 1 40 ? -7.528 9.297 60.250 1.00 15.45 134 GLU B O 1
ATOM 1293 N N . HIS B 1 41 ? -9.010 9.367 61.912 1.00 18.48 135 HIS B N 1
ATOM 1294 C CA . HIS B 1 41 ? -9.606 10.564 61.340 1.00 18.55 135 HIS B CA 1
ATOM 1295 C C . HIS B 1 41 ? -8.598 11.672 61.042 1.00 18.00 135 HIS B C 1
ATOM 1296 O O . HIS B 1 41 ? -8.681 12.298 59.991 1.00 18.51 135 HIS B O 1
ATOM 1303 N N . SER B 1 42 ? -7.639 11.904 61.938 1.00 17.85 136 SER B N 1
ATOM 1304 C CA . SER B 1 42 ? -6.646 12.959 61.705 1.00 17.71 136 SER B CA 1
ATOM 1305 C C . SER B 1 42 ? -5.875 12.714 60.406 1.00 17.98 136 SER B C 1
ATOM 1306 O O . SER B 1 42 ? -5.576 13.658 59.681 1.00 16.36 136 SER B O 1
ATOM 1309 N N . ARG B 1 43 ? -5.553 11.458 60.101 1.00 16.54 137 ARG B N 1
ATOM 1310 C CA . ARG B 1 43 ? -4.864 11.157 58.842 1.00 15.74 137 ARG B CA 1
ATOM 1311 C C . ARG B 1 43 ? -5.817 11.346 57.649 1.00 15.75 137 ARG B C 1
ATOM 1312 O O . ARG B 1 43 ? -5.442 11.898 56.617 1.00 14.87 137 ARG B O 1
ATOM 1320 N N . LEU B 1 44 ? -7.052 10.874 57.798 1.00 15.54 138 LEU B N 1
ATOM 1321 C CA . LEU B 1 44 ? -8.060 10.967 56.735 1.00 15.72 138 LEU B CA 1
ATOM 1322 C C . LEU B 1 44 ? -8.453 12.409 56.412 1.00 14.86 138 LEU B C 1
ATOM 1323 O O . LEU B 1 44 ? -8.822 12.718 55.279 1.00 14.72 138 LEU B O 1
ATOM 1328 N N . ALA B 1 45 ? -8.358 13.287 57.405 1.00 12.48 139 ALA B N 1
ATOM 1329 C CA . ALA B 1 45 ? -8.751 14.679 57.226 1.00 13.10 139 ALA B CA 1
ATOM 1330 C C . ALA B 1 45 ? -7.596 15.664 57.087 1.00 14.36 139 ALA B C 1
ATOM 1331 O O . ALA B 1 45 ? -7.762 16.861 57.360 1.00 15.18 139 ALA B O 1
ATOM 1333 N N . SER B 1 46 ? -6.421 15.163 56.703 1.00 14.73 140 SER B N 1
ATOM 1334 C CA . SER B 1 46 ? -5.262 16.015 56.484 1.00 15.51 140 SER B CA 1
ATOM 1335 C C . SER B 1 46 ? -4.515 15.550 55.216 1.00 16.26 140 SER B C 1
ATOM 1336 O O . SER B 1 46 ? -4.707 14.419 54.741 1.00 15.44 140 SER B O 1
ATOM 1339 N N . GLY B 1 47 ? -3.701 16.435 54.652 1.00 17.52 141 GLY B N 1
ATOM 1340 C CA . GLY B 1 47 ? -2.957 16.111 53.439 1.00 16.64 141 GLY B CA 1
ATOM 1341 C C . GLY B 1 47 ? -3.928 15.670 52.365 1.00 16.76 141 GLY B C 1
ATOM 1342 O O . GLY B 1 47 ? -4.925 16.351 52.106 1.00 17.04 141 GLY B O 1
ATOM 1343 N N . ASP B 1 48 ? -3.655 14.538 51.725 1.00 15.08 142 ASP B N 1
ATOM 1344 C CA . ASP B 1 48 ? -4.587 14.046 50.725 1.00 16.44 142 ASP B CA 1
ATOM 1345 C C . ASP B 1 48 ? -5.327 12.827 51.289 1.00 14.59 142 ASP B C 1
ATOM 1346 O O . ASP B 1 48 ? -5.692 11.911 50.556 1.00 17.02 142 ASP B O 1
ATOM 1351 N N . GLY B 1 49 ? -5.540 12.839 52.605 1.00 14.75 143 GLY B N 1
ATOM 1352 C CA . GLY B 1 49 ? -6.264 11.767 53.283 1.00 14.06 143 GLY B CA 1
ATOM 1353 C C . GLY B 1 49 ? -7.635 11.667 52.632 1.00 16.41 143 GLY B C 1
ATOM 1354 O O . GLY B 1 49 ? -8.159 12.673 52.147 1.00 14.54 143 GLY B O 1
ATOM 1355 N N . ALA B 1 50 ? -8.228 10.476 52.629 1.00 13.94 144 ALA B N 1
ATOM 1356 C CA . ALA B 1 50 ? -9.505 10.270 51.944 1.00 17.16 144 ALA B CA 1
ATOM 1357 C C . ALA B 1 50 ? -10.623 11.291 52.173 1.00 16.61 144 ALA B C 1
ATOM 1358 O O . ALA B 1 50 ? -11.252 11.744 51.215 1.00 16.73 144 ALA B O 1
ATOM 1360 N N . LEU B 1 51 ? -10.881 11.662 53.419 1.00 16.36 145 LEU B N 1
ATOM 1361 C CA . LEU B 1 51 ? -11.958 12.623 53.673 1.00 15.81 145 LEU B CA 1
ATOM 1362 C C . LEU B 1 51 ? -11.676 14.001 53.094 1.00 16.29 145 LEU B C 1
ATOM 1363 O O . LEU B 1 51 ? -12.563 14.635 52.519 1.00 17.07 145 LEU B O 1
ATOM 1368 N N . ARG B 1 52 ? -10.440 14.468 53.237 1.00 16.67 146 ARG B N 1
ATOM 1369 C CA . ARG B 1 52 ? -10.072 15.780 52.722 1.00 16.08 146 ARG B CA 1
ATOM 1370 C C . ARG B 1 52 ? -9.975 15.741 51.202 1.00 15.48 146 ARG B C 1
ATOM 1371 O O . ARG B 1 52 ? -10.306 16.719 50.533 1.00 12.94 146 ARG B O 1
ATOM 1379 N N . SER B 1 53 ? -9.494 14.624 50.653 1.00 14.89 147 SER B N 1
ATOM 1380 C CA . SER B 1 53 ? -9.417 14.496 49.196 1.00 15.16 147 SER B CA 1
ATOM 1381 C C . SER B 1 53 ? -10.841 14.510 48.621 1.00 14.70 147 SER B C 1
ATOM 1382 O O . SER B 1 53 ? -11.073 15.077 47.558 1.00 15.17 147 SER B O 1
ATOM 1385 N N . LEU B 1 54 ? -11.789 13.910 49.339 1.00 15.24 148 LEU B N 1
ATOM 1386 C CA . LEU B 1 54 ? -13.187 13.884 48.883 1.00 15.26 148 LEU B CA 1
ATOM 1387 C C . LEU B 1 54 ? -13.789 15.295 48.937 1.00 14.61 148 LEU B C 1
ATOM 1388 O O . LEU B 1 54 ? -14.394 15.769 47.970 1.00 15.90 148 LEU B O 1
ATOM 1393 N N . SER B 1 55 ? -13.632 15.967 50.071 1.00 14.97 149 SER B N 1
ATOM 1394 C CA . SER B 1 55 ? -14.159 17.329 50.218 1.00 16.72 149 SER B CA 1
ATOM 1395 C C . SER B 1 55 ? -13.577 18.260 49.165 1.00 15.77 149 SER B C 1
ATOM 1396 O O . SER B 1 55 ? -14.290 19.073 48.567 1.00 15.32 149 SER B O 1
ATOM 1399 N N . THR B 1 56 ? -12.268 18.150 48.947 1.00 14.55 150 THR B N 1
ATOM 1400 C CA . THR B 1 56 ? -11.606 19.003 47.966 1.00 15.50 150 THR B CA 1
ATOM 1401 C C . THR B 1 56 ? -12.068 18.704 46.535 1.00 15.49 150 THR B C 1
ATOM 1402 O O . THR B 1 56 ? -12.339 19.627 45.752 1.00 14.51 150 THR B O 1
ATOM 1406 N N . ALA B 1 57 ? -12.161 17.425 46.191 1.00 13.43 151 ALA B N 1
ATOM 1407 C CA . ALA B 1 57 ? -12.599 17.033 44.847 1.00 14.87 151 ALA B CA 1
ATOM 1408 C C . ALA B 1 57 ? -14.053 17.451 44.576 1.00 15.31 151 ALA B C 1
ATOM 1409 O O . ALA B 1 57 ? -14.377 17.953 43.491 1.00 17.10 151 ALA B O 1
ATOM 1411 N N . LEU B 1 58 ? -14.935 17.239 45.548 1.00 16.35 152 LEU B N 1
ATOM 1412 C CA . LEU B 1 58 ? -16.341 17.611 45.355 1.00 16.60 152 LEU B CA 1
ATOM 1413 C C . LEU B 1 58 ? -16.450 19.131 45.225 1.00 18.13 152 LEU B C 1
ATOM 1414 O O . LEU B 1 58 ? -17.244 19.635 44.432 1.00 18.59 152 LEU B O 1
ATOM 1419 N N . ALA B 1 59 ? -15.634 19.863 45.985 1.00 17.73 153 ALA B N 1
ATOM 1420 C CA . ALA B 1 59 ? -15.653 21.321 45.921 1.00 16.25 153 ALA B CA 1
ATOM 1421 C C . ALA B 1 59 ? -15.212 21.775 44.537 1.00 18.71 153 ALA B C 1
ATOM 1422 O O . ALA B 1 59 ? -15.756 22.735 43.983 1.00 17.88 153 ALA B O 1
ATOM 1424 N N . GLY B 1 60 ? -14.228 21.074 43.977 1.00 18.70 154 GLY B N 1
ATOM 1425 C CA . GLY B 1 60 ? -13.731 21.404 42.652 1.00 19.86 154 GLY B CA 1
ATOM 1426 C C . GLY B 1 60 ? -14.775 21.138 41.572 1.00 21.42 154 GLY B C 1
ATOM 1427 O O . GLY B 1 60 ? -14.942 21.921 40.631 1.00 19.79 154 GLY B O 1
ATOM 1428 N N . ILE B 1 61 ? -15.487 20.028 41.705 1.00 20.72 155 ILE B N 1
ATOM 1429 C CA . ILE B 1 61 ? -16.511 19.691 40.734 1.00 20.69 155 ILE B CA 1
ATOM 1430 C C . ILE B 1 61 ? -17.639 20.717 40.819 1.00 21.78 155 ILE B C 1
ATOM 1431 O O . ILE B 1 61 ? -18.110 21.211 39.793 1.00 22.98 155 ILE B O 1
ATOM 1436 N N . ARG B 1 62 ? -18.045 21.055 42.041 1.00 21.35 156 ARG B N 1
ATOM 1437 C CA . ARG B 1 62 ? -19.117 22.017 42.258 1.00 22.00 156 ARG B CA 1
ATOM 1438 C C . ARG B 1 62 ? -18.821 23.364 41.619 1.00 23.74 156 ARG B C 1
ATOM 1439 O O . ARG B 1 62 ? -19.721 24.008 41.081 1.00 23.08 156 ARG B O 1
ATOM 1447 N N . ALA B 1 63 ? -17.561 23.783 41.683 1.00 22.71 157 ALA B N 1
ATOM 1448 C CA . ALA B 1 63 ? -17.153 25.057 41.112 1.00 24.61 157 ALA B CA 1
ATOM 1449 C C . ALA B 1 63 ? -16.720 24.988 39.648 1.00 26.35 157 ALA B C 1
ATOM 1450 O O . ALA B 1 63 ? -16.878 25.963 38.919 1.00 27.33 157 ALA B O 1
ATOM 1452 N N . GLY B 1 64 ? -16.190 23.848 39.211 1.00 26.29 158 GLY B N 1
ATOM 1453 C CA . GLY B 1 64 ? -15.690 23.756 37.848 1.00 28.76 158 GLY B CA 1
ATOM 1454 C C . GLY B 1 64 ? -16.404 22.940 36.782 1.00 30.64 158 GLY B C 1
ATOM 1455 O O . GLY B 1 64 ? -16.008 22.983 35.616 1.00 30.71 158 GLY B O 1
ATOM 1456 N N . SER B 1 65 ? -17.429 22.184 37.153 1.00 31.08 159 SER B N 1
ATOM 1457 C CA . SER B 1 65 ? -18.147 21.401 36.157 1.00 31.72 159 SER B CA 1
ATOM 1458 C C . 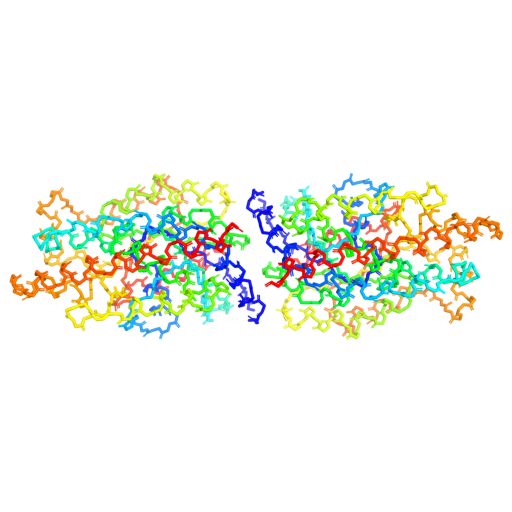SER B 1 65 ? -19.087 22.328 35.402 1.00 33.62 159 SER B C 1
ATOM 1459 O O . SER B 1 65 ? -19.607 23.293 35.963 1.00 32.76 159 SER B O 1
ATOM 1462 N N . GLN B 1 66 ? -19.298 22.043 34.125 1.00 36.87 160 GLN B N 1
ATOM 1463 C CA . GLN B 1 66 ? -20.198 22.861 33.335 1.00 39.73 160 GLN B CA 1
ATOM 1464 C C . GLN B 1 66 ? -21.531 22.153 33.125 1.00 40.98 160 GLN B C 1
ATOM 1465 O O . GLN B 1 66 ? -22.367 22.580 32.329 1.00 42.42 160 GLN B O 1
ATOM 1471 N N . VAL B 1 67 ? -21.716 21.067 33.866 1.00 40.73 161 VAL B N 1
ATOM 1472 C CA . VAL B 1 67 ? -22.943 20.280 33.822 1.00 39.47 161 VAL B CA 1
ATOM 1473 C C . VAL B 1 67 ? -23.660 20.571 35.134 1.00 40.33 161 VAL B C 1
ATOM 1474 O O . VAL B 1 67 ? -23.173 20.202 36.205 1.00 40.16 161 VAL B O 1
ATOM 1478 N N . GLU B 1 68 ? -24.803 21.246 35.049 1.00 39.99 162 GLU B N 1
ATOM 1479 C CA . GLU B 1 68 ? -25.569 21.616 36.231 1.00 40.86 162 GLU B CA 1
ATOM 1480 C C . GLU B 1 68 ? -25.863 20.461 37.173 1.00 39.94 162 GLU B C 1
ATOM 1481 O O . GLU B 1 68 ? -25.791 20.622 38.392 1.00 38.69 162 GLU B O 1
ATOM 1487 N N . GLU B 1 69 ? -26.205 19.305 36.615 1.00 37.98 163 GLU B N 1
ATOM 1488 C CA . GLU B 1 69 ? -26.508 18.135 37.430 1.00 37.39 163 GLU B CA 1
ATOM 1489 C C . GLU B 1 69 ? -25.296 17.735 38.275 1.00 34.59 163 GLU B C 1
ATOM 1490 O O . GLU B 1 69 ? -25.446 17.348 39.433 1.00 34.20 163 GLU B O 1
ATOM 1496 N N . SER B 1 70 ? -24.101 17.827 37.693 1.00 33.32 164 SER B N 1
ATOM 1497 C CA . SER B 1 70 ? -22.880 17.475 38.416 1.00 32.31 164 SER B CA 1
ATOM 1498 C C . SER B 1 70 ? -22.597 18.463 39.544 1.00 31.65 164 SER B C 1
ATOM 1499 O O . SER B 1 70 ? -22.205 18.070 40.640 1.00 28.88 164 SER B O 1
ATOM 1502 N N . ARG B 1 71 ? -22.795 19.750 39.278 1.00 31.92 165 ARG B N 1
ATOM 1503 C CA . ARG B 1 71 ? -22.557 20.753 40.302 1.00 31.99 165 ARG B CA 1
ATOM 1504 C C . ARG B 1 71 ? -23.550 20.528 41.430 1.00 32.18 165 ARG B C 1
ATOM 1505 O O . ARG B 1 71 ? -23.208 20.655 42.609 1.00 31.90 165 ARG B O 1
ATOM 1513 N N . ILE B 1 72 ? -24.777 20.165 41.066 1.00 30.78 166 ILE B N 1
ATOM 1514 C CA . ILE B 1 72 ? -25.829 19.914 42.048 1.00 31.02 166 ILE B CA 1
ATOM 1515 C C . ILE B 1 72 ? -25.511 18.699 42.916 1.00 29.74 166 ILE B C 1
ATOM 1516 O O . ILE B 1 72 ? -25.623 18.753 44.145 1.00 29.41 166 ILE B O 1
ATOM 1521 N N . GLN B 1 73 ? -25.138 17.594 42.277 1.00 27.43 167 GLN B N 1
ATOM 1522 C CA . GLN B 1 73 ? -24.815 16.389 43.025 1.00 27.68 167 GLN B CA 1
ATOM 1523 C C . GLN B 1 73 ? -23.613 16.613 43.945 1.00 24.00 167 GLN B C 1
ATOM 1524 O O . GLN B 1 73 ? -23.611 16.159 45.078 1.00 22.27 167 GLN B O 1
ATOM 1530 N N . ALA B 1 74 ? -22.594 17.305 43.451 1.00 23.52 168 ALA B N 1
ATOM 1531 C CA . ALA B 1 74 ? -21.404 17.567 44.265 1.00 23.97 168 ALA B CA 1
ATOM 1532 C C . ALA B 1 74 ? -21.795 18.388 45.490 1.00 23.29 168 ALA B C 1
ATOM 1533 O O . ALA B 1 74 ? -21.452 18.037 46.615 1.00 20.71 168 ALA B O 1
ATOM 1535 N N . GLY B 1 75 ? -22.541 19.467 45.267 1.00 23.35 169 GLY B N 1
ATOM 1536 C CA . GLY B 1 75 ? -22.967 20.310 46.371 1.00 23.45 169 GLY B CA 1
ATOM 1537 C C . GLY B 1 75 ? -23.837 19.550 47.353 1.00 25.57 169 GLY B C 1
ATOM 1538 O O . GLY B 1 75 ? -23.722 19.719 48.564 1.00 25.02 169 GLY B O 1
ATOM 1539 N N . ARG B 1 76 ? -24.725 18.715 46.826 1.00 26.72 170 ARG B N 1
ATOM 1540 C CA . ARG B 1 76 ? -25.615 17.913 47.652 1.00 27.47 170 ARG B CA 1
ATOM 1541 C C . ARG B 1 76 ? -24.823 16.989 48.576 1.00 25.80 170 ARG B C 1
ATOM 1542 O O . ARG B 1 76 ? -25.125 16.866 49.768 1.00 24.02 170 ARG B O 1
ATOM 1550 N N . LEU B 1 77 ? -23.818 16.320 48.020 1.00 24.53 171 LEU B N 1
ATOM 1551 C CA . LEU B 1 77 ? -23.000 15.409 48.821 1.00 23.59 171 LEU B CA 1
ATOM 1552 C C . LEU B 1 77 ? -22.240 16.162 49.904 1.00 22.26 171 LEU B C 1
ATOM 1553 O O . LEU B 1 77 ? -22.211 15.726 51.055 1.00 24.74 171 LEU B O 1
ATOM 1558 N N . LEU B 1 78 ? -21.649 17.299 49.544 1.00 21.30 172 LEU B N 1
ATOM 1559 C CA . LEU B 1 78 ? -20.884 18.111 50.501 1.00 20.48 172 LEU B CA 1
ATOM 1560 C C . LEU B 1 78 ? -21.743 18.609 51.666 1.00 20.54 172 LEU B C 1
ATOM 1561 O O . LEU B 1 78 ? -21.241 18.843 52.764 1.00 19.33 172 LEU B O 1
ATOM 1566 N N . GLU B 1 79 ? -23.038 18.777 51.415 1.00 22.00 173 GLU B N 1
ATOM 1567 C CA . GLU B 1 79 ? -23.983 19.254 52.431 1.00 23.42 173 GLU B CA 1
ATOM 1568 C C . GLU B 1 79 ? -24.568 18.100 53.246 1.00 25.09 173 GLU B C 1
ATOM 1569 O O . GLU B 1 79 ? -25.135 18.311 54.326 1.00 24.61 173 GLU B O 1
ATOM 1575 N N . ARG B 1 80 ? -24.415 16.882 52.734 1.00 24.79 174 ARG B N 1
ATOM 1576 C CA . ARG B 1 80 ? -24.944 15.684 53.395 1.00 25.87 174 ARG B CA 1
ATOM 1577 C C . ARG B 1 80 ? -24.591 15.621 54.880 1.00 27.25 174 ARG B C 1
ATOM 1578 O O . ARG B 1 80 ? -23.427 15.763 55.268 1.00 24.04 174 ARG B O 1
ATOM 1586 N N . SER B 1 81 ? -25.605 15.405 55.713 1.00 26.36 175 SER B N 1
ATOM 1587 C CA . SER B 1 81 ? -25.393 15.321 57.146 1.00 30.06 175 SER B CA 1
ATOM 1588 C C . SER B 1 81 ? -24.827 13.961 57.534 1.00 30.82 175 SER B C 1
ATOM 1589 O O . SER B 1 81 ? -25.437 12.926 57.271 1.00 32.24 175 SER B O 1
ATOM 1592 N N . ILE B 1 82 ? -23.647 13.972 58.143 1.00 30.04 176 ILE B N 1
ATOM 1593 C CA . ILE B 1 82 ? -22.991 12.749 58.587 1.00 30.17 176 ILE B CA 1
ATOM 1594 C C . ILE B 1 82 ? -22.825 12.883 60.102 1.00 29.36 176 ILE B C 1
ATOM 1595 O O . ILE B 1 82 ? -21.952 13.607 60.583 1.00 26.38 176 ILE B O 1
ATOM 1600 N N . GLY B 1 83 ? -23.669 12.192 60.859 1.00 29.09 177 GLY B N 1
ATOM 1601 C CA . GLY B 1 83 ? -23.579 12.294 62.302 1.00 27.56 177 GLY B CA 1
ATOM 1602 C C . GLY B 1 83 ? -23.891 13.709 62.738 1.00 27.69 177 GLY B C 1
ATOM 1603 O O . GLY B 1 83 ? -23.388 14.182 63.753 1.00 28.22 177 GLY B O 1
ATOM 1604 N N . GLY B 1 84 ? -24.714 14.402 61.959 1.00 28.01 178 GLY B N 1
ATOM 1605 C CA . GLY B 1 84 ? -25.075 15.770 62.307 1.00 28.98 178 GLY B CA 1
ATOM 1606 C C . GLY B 1 84 ? -24.139 16.855 61.791 1.00 29.08 178 GLY B C 1
ATOM 1607 O O . GLY B 1 84 ? -24.403 18.041 61.993 1.00 29.31 178 GLY B O 1
ATOM 1608 N N . ILE B 1 85 ? -23.052 16.456 61.128 1.00 28.12 179 ILE B N 1
ATOM 1609 C CA . ILE B 1 85 ? -22.062 17.393 60.577 1.00 26.85 179 ILE B CA 1
ATOM 1610 C C . ILE B 1 85 ? -22.024 17.228 59.059 1.00 24.31 179 ILE B C 1
ATOM 1611 O O . ILE B 1 85 ? -22.057 16.104 58.559 1.00 24.46 179 ILE B O 1
ATOM 1616 N N . ALA B 1 86 ? -21.967 18.333 58.322 1.00 20.84 180 ALA B N 1
ATOM 1617 C CA . ALA B 1 86 ? -21.914 18.246 56.861 1.00 19.44 180 ALA B CA 1
ATOM 1618 C C . ALA B 1 86 ? -20.663 17.476 56.410 1.00 18.52 180 ALA B C 1
ATOM 1619 O O . ALA B 1 86 ? -19.589 17.614 57.003 1.00 17.20 180 ALA B O 1
ATOM 1621 N N . LEU B 1 87 ? -20.809 16.681 55.353 1.00 17.37 181 LEU B N 1
ATOM 1622 C CA . LEU B 1 87 ? -19.702 15.895 54.818 1.00 19.20 181 LEU B CA 1
ATOM 1623 C C . LEU B 1 87 ? -18.450 16.755 54.590 1.00 19.85 181 LEU B C 1
ATOM 1624 O O . LEU B 1 87 ? -17.326 16.343 54.892 1.00 20.16 181 LEU B O 1
ATOM 1629 N N . GLN B 1 88 ? -18.654 17.948 54.046 1.00 18.89 182 GLN B N 1
ATOM 1630 C CA . GLN B 1 88 ? -17.542 18.857 53.777 1.00 17.33 182 GLN B CA 1
ATOM 1631 C C . GLN B 1 88 ? -16.649 19.047 55.002 1.00 18.26 182 GLN B C 1
ATOM 1632 O O . GLN B 1 88 ? -15.417 19.041 54.880 1.00 17.14 182 GLN B O 1
ATOM 1638 N N . GLN B 1 89 ? -17.265 19.189 56.179 1.00 16.23 183 GLN B N 1
ATOM 1639 C CA . GLN B 1 89 ? -16.527 19.431 57.420 1.00 15.98 183 GLN B CA 1
ATOM 1640 C C . GLN B 1 89 ? -15.803 18.221 57.989 1.00 15.74 183 GLN B C 1
ATOM 1641 O O . GLN B 1 89 ? -14.944 18.366 58.857 1.00 15.76 183 GLN B O 1
ATOM 1647 N N . TRP B 1 90 ? -16.165 17.033 57.513 1.00 16.68 184 TRP B N 1
ATOM 1648 C CA . TRP B 1 90 ? -15.516 15.805 57.953 1.00 16.88 184 TRP B CA 1
ATOM 1649 C C . TRP B 1 90 ? -14.118 15.756 57.343 1.00 15.25 184 TRP B C 1
ATOM 1650 O O . TRP B 1 90 ? -13.252 15.015 57.805 1.00 15.09 184 TRP B O 1
ATOM 1661 N N . GLY B 1 91 ? -13.914 16.571 56.311 1.00 15.22 185 GLY B N 1
ATOM 1662 C CA . GLY B 1 91 ? -12.627 16.627 55.635 1.00 15.65 185 GLY B CA 1
ATOM 1663 C C . GLY B 1 91 ? -11.549 17.483 56.288 1.00 16.57 185 GLY B C 1
ATOM 1664 O O . GLY B 1 91 ? -10.494 17.702 55.689 1.00 14.88 185 GLY B O 1
ATOM 1665 N N . THR B 1 92 ? -11.790 17.982 57.501 1.00 15.51 186 THR B N 1
ATOM 1666 C CA . THR B 1 92 ? -10.767 18.791 58.159 1.00 14.95 186 THR B CA 1
ATOM 1667 C C . THR B 1 92 ? -10.601 18.408 59.623 1.00 16.3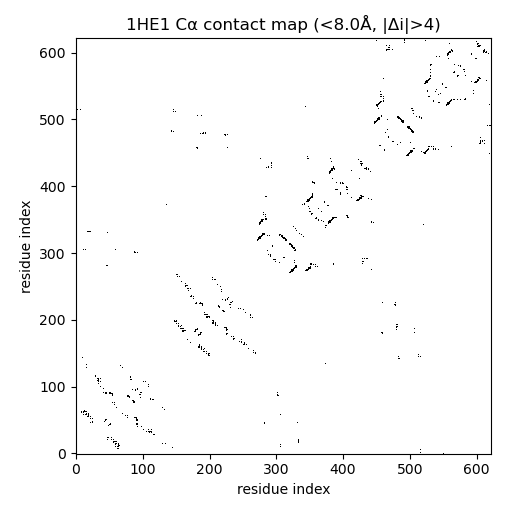0 186 THR B C 1
ATOM 1668 O O . THR B 1 92 ? -11.445 17.712 60.192 1.00 15.94 186 THR B O 1
ATOM 1672 N N . THR B 1 93 ? -9.496 18.838 60.214 1.00 14.99 187 THR B N 1
ATOM 1673 C CA . THR B 1 93 ? -9.199 18.563 61.615 1.00 18.70 187 THR B CA 1
ATOM 1674 C C . THR B 1 93 ? -9.354 19.844 62.440 1.00 20.21 187 THR B C 1
ATOM 1675 O O . THR B 1 93 ? -9.424 20.941 61.880 1.00 18.57 187 THR B O 1
ATOM 1679 N N . GLY B 1 94 ? -9.382 19.692 63.765 1.00 20.62 188 GLY B N 1
ATOM 1680 C CA . GLY B 1 94 ? -9.479 20.844 64.649 1.00 22.19 188 GLY B CA 1
ATOM 1681 C C . GLY B 1 94 ? -10.859 21.460 64.763 1.00 23.13 188 GLY B C 1
ATOM 1682 O O . GLY B 1 94 ? -11.029 22.506 65.390 1.00 24.80 188 GLY B O 1
ATOM 1683 N N . GLY B 1 95 ? -11.852 20.823 64.158 1.00 23.31 189 GLY B N 1
ATOM 1684 C CA . GLY B 1 95 ? -13.200 21.353 64.229 1.00 23.50 189 GLY B CA 1
ATOM 1685 C C . GLY B 1 95 ? -14.160 20.345 64.838 1.00 23.40 189 GLY B C 1
ATOM 1686 O O . GLY B 1 95 ? -13.749 19.474 65.602 1.00 21.40 189 GLY B O 1
ATOM 1687 N N . ALA B 1 96 ? -15.434 20.460 64.477 1.00 22.96 190 ALA B N 1
ATOM 1688 C CA . ALA B 1 96 ? -16.483 19.575 64.988 1.00 24.43 190 ALA B CA 1
ATOM 1689 C C . ALA B 1 96 ? -16.275 18.085 64.731 1.00 24.51 190 ALA B C 1
ATOM 1690 O O . ALA B 1 96 ? -16.527 17.264 65.606 1.00 25.45 190 ALA B O 1
ATOM 1692 N N . ALA B 1 97 ? -15.838 17.729 63.529 1.00 23.79 191 ALA B N 1
ATOM 1693 C CA . ALA B 1 97 ? -15.627 16.321 63.207 1.00 22.61 191 ALA B CA 1
ATOM 1694 C C . ALA B 1 97 ? -14.559 15.686 64.083 1.00 22.03 191 ALA B C 1
ATOM 1695 O O . ALA B 1 97 ? -14.742 14.576 64.575 1.00 22.57 191 ALA B O 1
ATOM 1697 N N . SER B 1 98 ? -13.444 16.377 64.287 1.00 21.27 192 SER B N 1
ATOM 1698 C CA . SER B 1 98 ? -12.377 15.816 65.120 1.00 24.26 192 SER B CA 1
ATOM 1699 C C . SER B 1 98 ? -12.875 15.523 66.548 1.00 25.74 192 SER B C 1
ATOM 1700 O O . SER B 1 98 ? -12.507 14.515 67.149 1.00 24.75 192 SER B O 1
ATOM 1703 N N . GLN B 1 99 ? -13.714 16.402 67.087 1.00 27.75 193 GLN B N 1
ATOM 1704 C CA . GLN B 1 99 ? -14.241 16.205 68.439 1.00 29.36 193 GLN B CA 1
ATOM 1705 C C . GLN B 1 99 ? -15.306 15.113 68.466 1.00 29.22 193 GLN B C 1
ATOM 1706 O O . GLN B 1 99 ? -15.326 14.279 69.371 1.00 30.39 193 GLN B O 1
ATOM 1712 N N . LEU B 1 100 ? -16.194 15.118 67.477 1.00 29.30 194 LEU B N 1
ATOM 1713 C CA . LEU B 1 100 ? -17.251 14.119 67.420 1.00 30.35 194 LEU B CA 1
ATOM 1714 C C . LEU B 1 100 ? -16.728 12.690 67.324 1.00 31.40 194 LEU B C 1
ATOM 1715 O O . LEU B 1 100 ? -17.257 11.799 67.983 1.00 31.23 194 LEU B O 1
ATOM 1720 N N . VAL B 1 101 ? -15.697 12.455 66.514 1.00 30.83 195 VAL B N 1
ATOM 1721 C CA . VAL B 1 101 ? -15.174 11.093 66.395 1.00 31.72 195 VAL B CA 1
ATOM 1722 C C . VAL B 1 101 ? -14.684 10.589 67.748 1.00 32.04 195 VAL B C 1
ATOM 1723 O O . VAL B 1 101 ? -14.662 9.380 67.997 1.00 31.69 195 VAL B O 1
ATOM 1727 N N . LEU B 1 102 ? -14.283 11.517 68.613 1.00 32.40 196 LEU B N 1
ATOM 1728 C CA . LEU B 1 102 ? -13.814 11.169 69.953 1.00 34.38 196 LEU B CA 1
ATOM 1729 C C . LEU B 1 102 ? -14.984 11.031 70.932 1.00 35.19 196 LEU B C 1
ATOM 1730 O O . LEU B 1 102 ? -14.990 10.136 71.770 1.00 35.10 196 LEU B O 1
ATOM 1735 N N . ASP B 1 103 ? -15.975 11.914 70.825 1.00 36.34 197 ASP B N 1
ATOM 1736 C CA . ASP B 1 103 ? -17.126 11.874 71.731 1.00 36.83 197 ASP B CA 1
ATOM 1737 C C . ASP B 1 103 ? -18.221 10.889 71.336 1.00 36.55 197 ASP B C 1
ATOM 1738 O O . ASP B 1 103 ? -19.018 10.474 72.179 1.00 36.34 197 ASP B O 1
ATOM 1743 N N . ALA B 1 104 ? -18.264 10.522 70.061 1.00 35.85 198 ALA B N 1
ATOM 1744 C CA . ALA B 1 104 ? -19.283 9.607 69.553 1.00 35.91 198 ALA B CA 1
ATOM 1745 C C . ALA B 1 104 ? -19.257 8.223 70.186 1.00 36.51 198 ALA B C 1
ATOM 1746 O O . ALA B 1 104 ? -18.198 7.701 70.533 1.00 36.60 198 ALA B O 1
ATOM 1748 N N . SER B 1 105 ? -20.438 7.631 70.331 1.00 35.56 199 SER B N 1
ATOM 1749 C CA . SER B 1 105 ? -20.556 6.293 70.887 1.00 35.80 199 SER B CA 1
ATOM 1750 C C . SER B 1 105 ? -20.253 5.317 69.755 1.00 35.91 199 SER B C 1
ATOM 1751 O O . SER B 1 105 ? -20.243 5.700 68.584 1.00 34.53 199 SER B O 1
ATOM 1754 N N . PRO B 1 106 ? -20.003 4.042 70.087 1.00 36.66 200 PRO B N 1
ATOM 1755 C CA . PRO B 1 106 ? -19.710 3.056 69.043 1.00 36.29 200 PRO B CA 1
ATOM 1756 C C . PRO B 1 106 ? -20.857 2.975 68.036 1.00 36.11 200 PRO B C 1
ATOM 1757 O O . PRO B 1 106 ? -20.631 2.814 66.834 1.00 34.94 200 PRO B O 1
ATOM 1761 N N . GLU B 1 107 ? -22.085 3.103 68.533 1.00 34.92 201 GLU B N 1
ATOM 1762 C CA . GLU B 1 107 ? -23.262 3.037 67.677 1.00 35.00 201 GLU B CA 1
ATOM 1763 C C . GLU B 1 107 ? -23.286 4.195 66.682 1.00 32.37 201 GLU B C 1
ATOM 1764 O O . GLU B 1 107 ? -23.595 4.000 65.510 1.00 29.82 201 GLU B O 1
ATOM 1770 N N . LEU B 1 108 ? -22.967 5.398 67.149 1.00 31.34 202 LEU B N 1
ATOM 1771 C CA . LEU B 1 108 ? -22.967 6.559 66.262 1.00 29.99 202 LEU B CA 1
ATOM 1772 C C . LEU B 1 108 ? -21.822 6.478 65.255 1.00 29.31 202 LEU B C 1
ATOM 1773 O O . LEU B 1 108 ? -21.952 6.947 64.127 1.00 29.31 202 LEU B O 1
ATOM 1778 N N . ARG B 1 109 ? -20.702 5.886 65.659 1.00 28.77 203 ARG B N 1
ATOM 1779 C CA . ARG B 1 109 ? -19.579 5.750 64.747 1.00 28.51 203 ARG B CA 1
ATOM 1780 C C . ARG B 1 109 ? -19.939 4.782 63.632 1.00 28.05 203 ARG B C 1
ATOM 1781 O O . ARG B 1 109 ? -19.571 4.993 62.477 1.00 25.86 203 ARG B O 1
ATOM 1789 N N . ARG B 1 110 ? -20.676 3.730 63.980 1.00 27.91 204 ARG B N 1
ATOM 1790 C CA . ARG B 1 110 ? -21.106 2.734 63.005 1.00 29.27 204 ARG B CA 1
ATOM 1791 C C . ARG B 1 110 ? -22.050 3.409 62.013 1.00 28.67 204 ARG B C 1
ATOM 1792 O O . ARG B 1 110 ? -21.983 3.154 60.809 1.00 28.69 204 ARG B O 1
ATOM 1800 N N . GLU B 1 111 ? -22.926 4.275 62.524 1.00 29.23 205 GLU B N 1
ATOM 1801 C CA . GLU B 1 111 ? -23.871 5.006 61.674 1.00 28.95 205 GLU B CA 1
ATOM 1802 C C . GLU B 1 111 ? -23.112 5.876 60.688 1.00 27.09 205 GLU B C 1
ATOM 1803 O O . GLU B 1 111 ? -23.393 5.877 59.486 1.00 24.66 205 GLU B O 1
ATOM 1809 N N . ILE B 1 112 ? -22.159 6.636 61.219 1.00 25.57 206 ILE B N 1
ATOM 1810 C CA . ILE B 1 112 ? -21.345 7.522 60.401 1.00 25.85 206 ILE B CA 1
ATOM 1811 C C . ILE B 1 112 ? -20.654 6.728 59.305 1.00 26.47 206 ILE B C 1
ATOM 1812 O O . ILE B 1 112 ? -20.693 7.106 58.132 1.00 28.05 206 ILE B O 1
ATOM 1817 N N . THR B 1 113 ? -20.047 5.610 59.691 1.00 26.10 207 THR B N 1
ATOM 1818 C CA . THR B 1 113 ? -19.342 4.757 58.751 1.00 27.41 207 THR B CA 1
ATOM 1819 C C . THR B 1 113 ? -20.256 4.233 57.648 1.00 27.33 207 THR B C 1
ATOM 1820 O O . THR B 1 113 ? -19.846 4.169 56.490 1.00 25.98 207 THR B O 1
ATOM 1824 N N . ASP B 1 114 ? -21.491 3.868 57.999 1.00 27.05 208 ASP B N 1
ATOM 1825 C CA . ASP B 1 114 ? -22.445 3.379 57.003 1.00 26.69 208 ASP B CA 1
ATOM 1826 C C . ASP B 1 114 ? -22.836 4.531 56.075 1.00 26.09 208 ASP B C 1
ATOM 1827 O O . ASP B 1 114 ? -23.024 4.341 54.875 1.00 25.54 208 ASP B O 1
ATOM 1832 N N . GLN B 1 115 ? -22.972 5.724 56.639 1.00 25.23 209 GLN B N 1
ATOM 1833 C CA . GLN B 1 115 ? -23.318 6.891 55.837 1.00 25.91 209 GLN B CA 1
ATOM 1834 C C . GLN B 1 115 ? -22.232 7.240 54.823 1.00 23.86 209 GLN B C 1
ATOM 1835 O O . GLN B 1 115 ? -22.527 7.679 53.705 1.00 22.79 209 GLN B O 1
ATOM 1841 N N . LEU B 1 116 ? -20.974 7.062 55.213 1.00 22.33 210 LEU B N 1
ATOM 1842 C CA . LEU B 1 116 ? -19.881 7.354 54.299 1.00 21.31 210 LEU B CA 1
ATOM 1843 C C . LEU B 1 116 ? -19.853 6.307 53.193 1.00 20.89 210 LEU B C 1
ATOM 1844 O O . LEU B 1 116 ? -19.555 6.622 52.042 1.00 22.07 210 LEU B O 1
ATOM 1849 N N . HIS B 1 117 ? -20.157 5.059 53.535 1.00 21.84 211 HIS B N 1
ATOM 1850 C CA . HIS B 1 117 ? -20.189 3.996 52.532 1.00 22.90 211 HIS B CA 1
ATOM 1851 C C . HIS B 1 117 ? -21.270 4.360 51.514 1.00 22.21 211 HIS B C 1
ATOM 1852 O O . HIS B 1 117 ? -21.103 4.177 50.309 1.00 22.84 211 HIS B O 1
ATOM 1859 N N . GLN B 1 118 ? -22.381 4.887 52.010 1.00 24.47 212 GLN B N 1
ATOM 1860 C CA . GLN B 1 118 ? -23.486 5.294 51.146 1.00 25.94 212 GLN B CA 1
ATOM 1861 C C . GLN B 1 118 ? -23.065 6.444 50.238 1.00 24.83 212 GLN B C 1
ATOM 1862 O O . GLN B 1 118 ? -23.404 6.467 49.055 1.00 24.79 212 GLN B O 1
ATOM 1868 N N . VAL B 1 119 ? -22.325 7.401 50.798 1.00 25.26 213 VAL B N 1
ATOM 1869 C CA . VAL B 1 119 ? -21.844 8.542 50.026 1.00 24.16 213 VAL B CA 1
ATOM 1870 C C . VAL B 1 119 ? -20.993 8.067 48.852 1.00 23.11 213 VAL B C 1
ATOM 1871 O O . VAL B 1 119 ? -21.176 8.524 47.722 1.00 23.42 213 VAL B O 1
ATOM 1875 N N . MET B 1 120 ? -20.076 7.141 49.115 1.00 22.48 214 MET B N 1
ATOM 1876 C CA . MET B 1 120 ? -19.199 6.646 48.065 1.00 22.60 214 MET B CA 1
ATOM 1877 C C . MET B 1 120 ? -19.952 5.981 46.910 1.00 24.10 214 MET B C 1
ATOM 1878 O O . MET B 1 120 ? -19.461 5.968 45.782 1.00 21.73 214 MET B O 1
ATOM 1883 N N . SER B 1 121 ? -21.142 5.442 47.179 1.00 24.99 215 SER B N 1
ATOM 1884 C CA . SER B 1 121 ? -21.945 4.829 46.112 1.00 26.50 215 SER B CA 1
ATOM 1885 C C . SER B 1 121 ? -22.379 5.924 45.148 1.00 25.45 215 SER B C 1
ATOM 1886 O O . SER B 1 121 ? -22.288 5.783 43.927 1.00 25.78 215 SER B O 1
ATOM 1889 N N . GLU B 1 122 ? -22.861 7.023 45.709 1.00 24.78 216 GLU B N 1
ATOM 1890 C CA . GLU B 1 122 ? -23.293 8.155 44.904 1.00 25.10 216 GLU B CA 1
ATOM 1891 C C . GLU B 1 122 ? -22.087 8.832 44.240 1.00 24.39 216 GLU B C 1
ATOM 1892 O O . GLU B 1 122 ? -22.186 9.333 43.117 1.00 23.83 216 GLU B O 1
ATOM 1898 N N . VAL B 1 123 ? -20.947 8.843 44.926 1.00 23.77 217 VAL B N 1
ATOM 1899 C CA . VAL B 1 123 ? -19.744 9.433 44.349 1.00 24.25 217 VAL B CA 1
ATOM 1900 C C . VAL B 1 123 ? -19.391 8.694 43.062 1.00 25.23 217 VAL B C 1
ATOM 1901 O O . VAL B 1 123 ? -19.022 9.315 42.061 1.00 24.20 217 VAL B O 1
ATOM 1905 N N . ALA B 1 124 ? -19.524 7.367 43.083 1.00 26.33 218 ALA B N 1
ATOM 1906 C CA . ALA B 1 124 ? -19.221 6.560 41.904 1.00 27.59 218 ALA B CA 1
ATOM 1907 C C . ALA B 1 124 ? -20.015 7.048 40.695 1.00 27.64 218 ALA B C 1
ATOM 1908 O O . ALA B 1 124 ? -19.482 7.135 39.597 1.00 27.83 218 ALA B O 1
ATOM 1910 N N . LEU B 1 125 ? -21.288 7.375 40.903 1.00 29.13 219 LEU B N 1
ATOM 1911 C CA . LEU B 1 125 ? -22.139 7.860 39.819 1.00 29.30 219 LEU B CA 1
ATOM 1912 C C . LEU B 1 125 ? -21.673 9.235 39.343 1.00 28.27 219 LEU B C 1
ATOM 1913 O O . LEU B 1 125 ? -21.674 9.526 38.146 1.00 27.56 219 LEU B O 1
ATOM 1918 N N . LEU B 1 126 ? -21.263 10.081 40.277 1.00 25.52 220 LEU B N 1
ATOM 1919 C CA . LEU B 1 126 ? -20.798 11.406 39.907 1.00 24.58 220 LEU B CA 1
ATOM 1920 C C . LEU B 1 126 ? -19.488 11.290 39.140 1.00 24.23 220 LEU B C 1
ATOM 1921 O O . LEU B 1 126 ? -19.273 12.001 38.160 1.00 24.57 220 LEU B O 1
ATOM 1926 N N . ARG B 1 127 ? -18.615 10.382 39.568 1.00 26.31 221 ARG B N 1
ATOM 1927 C CA . ARG B 1 127 ? -17.334 10.223 38.890 1.00 27.62 221 ARG B CA 1
ATOM 1928 C C . ARG B 1 127 ? -17.560 9.878 37.419 1.00 28.97 221 ARG B C 1
ATOM 1929 O O . ARG B 1 127 ? -16.854 10.386 36.543 1.00 28.10 221 ARG B O 1
ATOM 1937 N N . GLN B 1 128 ? -18.549 9.026 37.150 1.00 30.78 222 GLN B N 1
ATOM 1938 C CA . GLN B 1 128 ? -18.875 8.624 35.776 1.00 32.65 222 GLN B CA 1
ATOM 1939 C C . GLN B 1 128 ? -19.304 9.822 34.931 1.00 32.09 222 GLN B C 1
ATOM 1940 O O . GLN B 1 128 ? -18.864 9.979 33.788 1.00 32.42 222 GLN B O 1
ATOM 1946 N N . ALA B 1 129 ? -20.166 10.661 35.499 1.00 31.61 223 ALA B N 1
ATOM 1947 C CA . ALA B 1 129 ? -20.650 11.858 34.819 1.00 31.42 223 ALA B CA 1
ATOM 1948 C C . ALA B 1 129 ? -19.499 12.818 34.493 1.00 31.97 223 ALA B C 1
ATOM 1949 O O . ALA B 1 129 ? -19.416 13.356 33.382 1.00 31.45 223 ALA B O 1
ATOM 1951 N N . VAL B 1 130 ? -18.614 13.036 35.462 1.00 30.00 224 VAL B N 1
ATOM 1952 C CA . VAL B 1 130 ? -17.482 13.928 35.249 1.00 30.31 224 VAL B CA 1
ATOM 1953 C C . VAL B 1 130 ? -16.479 13.330 34.259 1.00 30.35 224 VAL B C 1
ATOM 1954 O O . VAL B 1 130 ? -15.931 14.055 33.431 1.00 30.91 224 VAL B O 1
ATOM 1958 N N . GLU B 1 131 ? -16.243 12.020 34.334 1.00 31.88 225 GLU B N 1
ATOM 1959 C CA . GLU B 1 131 ? -15.313 11.361 33.409 1.00 34.87 225 GLU B CA 1
ATOM 1960 C C . GLU B 1 131 ? -15.836 11.587 31.996 1.00 36.17 225 GLU B C 1
ATOM 1961 O O . GLU B 1 131 ? -15.067 11.748 31.039 1.00 35.82 225 GLU B O 1
ATOM 1967 N N . SER B 1 132 ? -17.159 11.587 31.882 1.00 37.30 226 SER B N 1
ATOM 1968 C CA . SER B 1 132 ? -17.826 11.802 30.609 1.00 39.15 226 SER B CA 1
ATOM 1969 C C . SER B 1 132 ? -17.612 13.246 30.157 1.00 38.95 226 SER B C 1
ATOM 1970 O O . SER B 1 132 ? -17.271 13.498 29.001 1.00 39.40 226 SER B O 1
ATOM 1973 N N . GLU B 1 133 ? -17.803 14.194 31.071 1.00 37.47 227 GLU B N 1
ATOM 1974 C CA . GLU B 1 133 ? -17.626 15.604 30.738 1.00 37.05 227 GLU B CA 1
ATOM 1975 C C . GLU B 1 133 ? -16.187 15.910 30.339 1.00 37.66 227 GLU B C 1
ATOM 1976 O O . GLU B 1 133 ? -15.944 16.685 29.414 1.00 38.21 227 GLU B O 1
ATOM 1982 N N . VAL B 1 134 ? -15.231 15.296 31.027 1.00 37.27 228 VAL B N 1
ATOM 1983 C CA . VAL B 1 134 ? -13.826 15.539 30.728 1.00 38.60 228 VAL B CA 1
ATOM 1984 C C . VAL B 1 134 ? -13.438 15.037 29.342 1.00 40.90 228 VAL B C 1
ATOM 1985 O O . VAL B 1 134 ? -12.553 15.596 28.702 1.00 41.10 228 VAL B O 1
ATOM 1989 N N . SER B 1 135 ? -14.090 13.983 28.871 1.00 42.94 229 SER B N 1
ATOM 1990 C CA . SER B 1 135 ? -13.768 13.467 27.549 1.00 44.56 229 SER B CA 1
ATOM 1991 C C . SER B 1 135 ? -14.900 13.760 26.570 1.00 44.90 229 SER B C 1
ATOM 1992 O O . SER B 1 135 ? -15.040 14.917 26.130 1.00 46.53 229 SER B O 1
ATOM 1995 N N . PRO C 2 1 ? 18.718 39.480 37.870 1.00 49.86 1 PRO C N 1
ATOM 1996 C CA . PRO C 2 1 ? 18.018 40.064 36.701 1.00 49.33 1 PRO C CA 1
ATOM 1997 C C . PRO C 2 1 ? 16.544 40.340 36.996 1.00 48.72 1 PRO C C 1
ATOM 1998 O O . PRO C 2 1 ? 15.778 39.434 37.325 1.00 48.03 1 PRO C O 1
ATOM 2002 N N . GLN C 2 2 ? 16.158 41.605 36.883 1.00 47.50 2 GLN C N 1
ATOM 2003 C CA . GLN C 2 2 ? 14.781 42.011 37.127 1.00 45.86 2 GLN C CA 1
ATOM 2004 C C . GLN C 2 2 ? 13.890 41.483 36.001 1.00 44.03 2 GLN C C 1
ATOM 2005 O O . GLN C 2 2 ? 14.296 41.463 34.840 1.00 43.89 2 GLN C O 1
ATOM 2011 N N . ALA C 2 3 ? 12.689 41.034 36.351 1.00 40.60 3 ALA C N 1
ATOM 2012 C CA . ALA C 2 3 ? 11.752 40.535 35.355 1.00 37.93 3 ALA C CA 1
ATOM 2013 C C . ALA C 2 3 ? 10.731 41.644 35.136 1.00 36.36 3 ALA C C 1
ATOM 2014 O O . ALA C 2 3 ? 10.106 42.120 36.085 1.00 37.97 3 ALA C O 1
ATOM 2016 N N . ILE C 2 4 ? 10.569 42.073 33.893 1.00 31.12 4 ILE C N 1
ATOM 2017 C CA . ILE C 2 4 ? 9.629 43.143 33.615 1.00 28.78 4 ILE C CA 1
ATOM 2018 C C . ILE C 2 4 ? 8.567 42.681 32.636 1.00 25.69 4 ILE C C 1
ATOM 2019 O O . ILE C 2 4 ? 8.883 42.169 31.571 1.00 24.86 4 ILE C O 1
ATOM 2024 N N . LYS C 2 5 ? 7.306 42.851 33.017 1.00 24.54 5 LYS C N 1
ATOM 2025 C CA . LYS C 2 5 ? 6.198 42.461 32.158 1.00 22.64 5 LYS C CA 1
ATOM 2026 C C . LYS C 2 5 ? 5.674 43.682 31.407 1.00 21.16 5 LYS C C 1
ATOM 2027 O O . LYS C 2 5 ? 5.175 44.626 32.022 1.00 21.17 5 LYS C O 1
ATOM 2033 N N . CYS C 2 6 ? 5.777 43.634 30.080 1.00 19.99 6 CYS C N 1
ATOM 2034 C CA . CYS C 2 6 ? 5.324 44.723 29.206 1.00 19.38 6 CYS C CA 1
ATOM 2035 C C . CYS C 2 6 ? 4.201 44.220 28.291 1.00 18.99 6 CYS C C 1
ATOM 2036 O O . CYS C 2 6 ? 4.390 43.249 27.561 1.00 19.45 6 CYS C O 1
ATOM 2039 N N . VAL C 2 7 ? 3.042 44.877 28.337 1.00 18.51 7 VAL C N 1
ATOM 2040 C CA . VAL C 2 7 ? 1.888 44.493 27.510 1.00 17.14 7 VAL C CA 1
ATOM 2041 C C . VAL C 2 7 ? 1.662 45.524 26.406 1.00 17.18 7 VAL C C 1
ATOM 2042 O O . VAL C 2 7 ? 1.666 46.734 26.647 1.00 15.91 7 VAL C O 1
ATOM 2046 N N . VAL C 2 8 ? 1.448 45.033 25.194 1.00 17.37 8 VAL C N 1
ATOM 2047 C CA . VAL C 2 8 ? 1.257 45.897 24.033 1.00 17.63 8 VAL C CA 1
ATOM 2048 C C . VAL C 2 8 ? -0.172 45.849 23.501 1.00 16.66 8 VAL C C 1
ATOM 2049 O O . VAL C 2 8 ? -0.667 44.780 23.172 1.00 17.20 8 VAL C O 1
ATOM 2053 N N . VAL C 2 9 ? -0.825 47.007 23.409 1.00 16.54 9 VAL C N 1
ATOM 2054 C CA . VAL C 2 9 ? -2.190 47.080 22.888 1.00 15.79 9 VAL C CA 1
ATOM 2055 C C . VAL C 2 9 ? -2.334 48.155 21.803 1.00 16.40 9 VAL C C 1
ATOM 2056 O O . VAL C 2 9 ? -1.473 49.037 21.655 1.00 15.05 9 VAL C O 1
ATOM 2060 N N . GLY C 2 10 ? -3.434 48.071 21.059 1.00 16.04 10 GLY C N 1
ATOM 2061 C CA . GLY C 2 10 ? -3.711 49.018 19.986 1.00 15.12 10 GLY C CA 1
ATOM 2062 C C . GLY C 2 10 ? -4.551 48.353 18.902 1.00 15.87 10 GLY C C 1
ATOM 2063 O O . GLY C 2 10 ? -4.715 47.135 18.910 1.00 15.84 10 GLY C O 1
ATOM 2064 N N . ASP C 2 11 ? -5.086 49.145 17.975 1.00 15.63 11 ASP C N 1
ATOM 2065 C CA . ASP C 2 11 ? -5.924 48.623 16.891 1.00 14.97 11 ASP C CA 1
ATOM 2066 C C . ASP C 2 11 ? -5.265 47.507 16.073 1.00 14.63 11 ASP C C 1
ATOM 2067 O O . ASP C 2 11 ? -4.040 47.426 15.977 1.00 14.39 11 ASP C O 1
ATOM 2072 N N . GLY C 2 12 ? -6.095 46.637 15.501 1.00 15.10 12 GLY C N 1
ATOM 2073 C CA . GLY C 2 12 ? -5.582 45.565 14.670 1.00 13.57 12 GLY C CA 1
ATOM 2074 C C . GLY C 2 12 ? -4.858 46.160 13.469 1.00 14.68 12 GLY C C 1
ATOM 2075 O O . GLY C 2 12 ? -5.319 47.142 12.885 1.00 14.31 12 GLY C O 1
ATOM 2076 N N . ALA C 2 13 ? -3.708 45.577 13.138 1.00 13.28 13 ALA C N 1
ATOM 2077 C CA . ALA C 2 13 ? -2.856 45.984 12.023 1.00 13.16 13 ALA C CA 1
ATOM 2078 C C . ALA C 2 13 ? -2.003 47.256 12.223 1.00 14.75 13 ALA C C 1
ATOM 2079 O O . ALA C 2 13 ? -1.398 47.739 11.258 1.00 13.42 13 ALA C O 1
ATOM 2081 N N . VAL C 2 14 ? -1.927 47.800 13.440 1.00 13.50 14 VAL C N 1
ATOM 2082 C CA . VAL C 2 14 ? -1.081 48.976 13.620 1.00 13.26 14 VAL C CA 1
ATOM 2083 C C . VAL C 2 14 ? 0.392 48.571 13.645 1.00 14.00 14 VAL C C 1
ATOM 2084 O O . VAL C 2 14 ? 1.267 49.425 13.523 1.00 14.12 14 VAL C O 1
ATOM 2088 N N . GLY C 2 15 ? 0.669 47.275 13.806 1.00 13.55 15 GLY C N 1
ATOM 2089 C CA . GLY C 2 15 ? 2.056 46.818 13.813 1.00 14.27 15 GLY C CA 1
ATOM 2090 C C . GLY C 2 15 ? 2.608 46.321 15.145 1.00 13.62 15 GLY C C 1
ATOM 2091 O O . GLY C 2 15 ? 3.824 46.306 15.354 1.00 12.86 15 GLY C O 1
ATOM 2092 N N . LYS C 2 16 ? 1.726 45.895 16.044 1.00 13.40 16 LYS C N 1
ATOM 2093 C CA . LYS C 2 16 ? 2.164 45.407 17.350 1.00 13.06 16 LYS C CA 1
ATOM 2094 C C . LYS C 2 16 ? 3.074 44.188 17.239 1.00 14.40 16 LYS C C 1
ATOM 2095 O O . LYS C 2 16 ? 4.164 44.157 17.819 1.00 14.62 16 LYS C O 1
ATOM 2101 N N . THR C 2 17 ? 2.642 43.195 16.475 1.00 13.37 17 THR C N 1
ATOM 2102 C CA . THR C 2 17 ? 3.423 41.976 16.313 1.00 13.79 17 THR C CA 1
ATOM 2103 C C . THR C 2 17 ? 4.743 42.241 15.572 1.00 13.99 17 THR C C 1
ATOM 2104 O O . THR C 2 17 ? 5.790 41.774 15.994 1.00 16.29 17 THR C O 1
ATOM 2108 N N . CYS C 2 18 ? 4.711 43.019 14.494 1.00 13.86 18 CYS C N 1
ATOM 2109 C CA . CYS C 2 18 ? 5.948 43.300 13.759 1.00 15.48 18 CYS C CA 1
ATOM 2110 C C . CYS C 2 18 ? 6.983 44.008 14.621 1.00 16.81 18 CYS C C 1
ATOM 2111 O O . CYS C 2 18 ? 8.180 43.740 14.541 1.00 16.41 18 CYS C O 1
ATOM 2114 N N . LEU C 2 19 ? 6.499 44.927 15.438 1.00 15.48 19 LEU C N 1
ATOM 2115 C CA . LEU C 2 19 ? 7.330 45.692 16.342 1.00 18.08 19 LEU C CA 1
ATOM 2116 C C . LEU C 2 19 ? 7.989 44.763 17.377 1.00 18.08 19 LEU C C 1
ATOM 2117 O O . LEU C 2 19 ? 9.205 44.843 17.636 1.00 14.80 19 LEU C O 1
ATOM 2122 N N . LEU C 2 20 ? 7.192 43.870 17.958 1.00 15.73 20 LEU C N 1
ATOM 2123 C CA . LEU C 2 20 ? 7.709 42.943 18.967 1.00 17.23 20 LEU C CA 1
ATOM 2124 C C . LEU C 2 20 ? 8.659 41.896 18.401 1.00 18.13 20 LEU C C 1
ATOM 2125 O O . LEU C 2 20 ? 9.659 41.565 19.032 1.00 19.33 20 LEU C O 1
ATOM 2130 N N . ILE C 2 21 ? 8.341 41.370 17.221 1.00 18.84 21 ILE C N 1
ATOM 2131 C CA . ILE C 2 21 ? 9.189 40.360 16.596 1.00 18.34 21 ILE C CA 1
ATOM 2132 C C . ILE C 2 21 ? 10.482 40.999 16.097 1.00 19.05 21 ILE C C 1
ATOM 2133 O O . ILE C 2 21 ? 11.573 40.444 16.258 1.00 17.33 21 ILE C O 1
ATOM 2138 N N . SER C 2 22 ? 10.361 42.181 15.510 1.00 17.85 22 SER C N 1
ATOM 2139 C CA . SER C 2 22 ? 11.532 42.865 14.996 1.00 19.55 22 SER C CA 1
ATOM 2140 C C . SER C 2 22 ? 12.517 43.124 16.128 1.00 21.00 22 SER C C 1
ATOM 2141 O O . SER C 2 22 ? 13.734 43.019 15.944 1.00 22.10 22 SER C O 1
ATOM 2144 N N . TYR C 2 23 ? 11.990 43.433 17.308 1.00 20.82 23 TYR C N 1
ATOM 2145 C CA . TYR C 2 23 ? 12.834 43.697 18.468 1.00 21.57 23 TYR C CA 1
ATOM 2146 C C . TYR C 2 23 ? 13.402 42.419 19.089 1.00 23.61 23 TYR C C 1
ATOM 2147 O O . TYR C 2 23 ? 14.598 42.326 19.359 1.00 23.29 23 TYR C O 1
ATOM 2156 N N . THR C 2 24 ? 12.551 41.426 19.311 1.00 22.86 24 THR C N 1
ATOM 2157 C CA . THR C 2 24 ? 13.017 40.198 19.945 1.00 23.51 24 THR C CA 1
ATOM 2158 C C . THR C 2 24 ? 13.899 39.307 19.082 1.00 24.66 24 THR C C 1
ATOM 2159 O O . THR C 2 24 ? 14.781 38.635 19.608 1.00 26.30 24 THR C O 1
ATOM 2163 N N . THR C 2 25 ? 13.673 39.295 17.770 1.00 23.55 25 THR C N 1
ATOM 2164 C CA . THR C 2 25 ? 14.459 38.444 16.881 1.00 23.99 25 THR C CA 1
ATOM 2165 C C . THR C 2 25 ? 15.468 39.217 16.049 1.00 24.44 25 THR C C 1
ATOM 2166 O O . THR C 2 25 ? 16.345 38.628 15.414 1.00 23.40 25 THR C O 1
ATOM 2170 N N . ASN C 2 26 ? 15.331 40.534 16.051 1.00 24.32 26 ASN C N 1
ATOM 2171 C CA . ASN C 2 26 ? 16.211 41.410 15.291 1.00 27.07 26 ASN C CA 1
ATOM 2172 C C . ASN C 2 26 ? 15.914 41.363 13.792 1.00 25.51 26 ASN C C 1
ATOM 2173 O O . ASN C 2 26 ? 16.692 41.863 12.984 1.00 26.01 26 ASN C O 1
ATOM 2178 N N . ALA C 2 27 ? 14.784 40.763 13.424 1.00 23.41 27 ALA C N 1
ATOM 2179 C CA . ALA C 2 27 ? 14.376 40.685 12.022 1.00 23.03 27 ALA C CA 1
ATOM 2180 C C . ALA C 2 27 ? 12.865 40.907 11.894 1.00 22.27 27 ALA C C 1
ATOM 2181 O O . ALA C 2 27 ? 12.093 40.405 12.701 1.00 23.14 27 ALA C O 1
ATOM 2183 N N . PHE C 2 28 ? 12.464 41.675 10.884 1.00 21.16 28 PHE C N 1
ATOM 2184 C CA . PHE C 2 28 ? 11.058 41.965 10.604 1.00 19.95 28 PHE C CA 1
ATOM 2185 C C . PHE C 2 28 ? 10.409 40.626 10.221 1.00 20.36 28 PHE C C 1
ATOM 2186 O O . PHE C 2 28 ? 11.009 39.842 9.494 1.00 20.91 28 PHE C O 1
ATOM 2194 N N . PRO C 2 29 ? 9.183 40.345 10.697 1.00 19.98 29 PRO C N 1
ATOM 2195 C CA . PRO C 2 29 ? 8.533 39.070 10.351 1.00 20.61 29 PRO C CA 1
ATOM 2196 C C . PRO C 2 29 ? 8.511 38.792 8.852 1.00 19.34 29 PRO C C 1
ATOM 2197 O O . PRO C 2 29 ? 8.202 39.675 8.051 1.00 18.69 29 PRO C O 1
ATOM 2201 N N . GLY C 2 30 ? 8.814 37.555 8.481 1.00 20.01 30 GLY C N 1
ATOM 2202 C CA . GLY C 2 30 ? 8.812 37.181 7.079 1.00 20.72 30 GLY C CA 1
ATOM 2203 C C . GLY C 2 30 ? 7.406 37.072 6.519 1.00 21.50 30 GLY C C 1
ATOM 2204 O O . GLY C 2 30 ? 7.208 37.180 5.306 1.00 21.88 30 GLY C O 1
ATOM 2205 N N . GLU C 2 31 ? 6.426 36.844 7.390 1.00 19.26 31 GLU C N 1
ATOM 2206 C CA . GLU C 2 31 ? 5.036 36.742 6.942 1.00 20.07 31 GLU C CA 1
ATOM 2207 C C . GLU C 2 31 ? 4.131 37.171 8.083 1.00 18.35 31 GLU C C 1
ATOM 2208 O O . GLU C 2 31 ? 4.576 37.288 9.220 1.00 18.23 31 GLU C O 1
ATOM 2214 N N . TYR C 2 32 ? 2.859 37.393 7.771 1.00 15.31 32 TYR C N 1
ATOM 2215 C CA . TYR C 2 32 ? 1.888 37.831 8.765 1.00 15.05 32 TYR C CA 1
ATOM 2216 C C . TYR C 2 32 ? 1.268 36.675 9.532 1.00 14.29 32 TYR C C 1
ATOM 2217 O O . TYR C 2 32 ? 0.741 35.743 8.932 1.00 15.60 32 TYR C O 1
ATOM 2226 N N . ILE C 2 33 ? 1.330 36.758 10.855 1.00 13.99 33 ILE C N 1
ATOM 2227 C CA . ILE C 2 33 ? 0.746 35.756 11.742 1.00 14.61 33 ILE C CA 1
ATOM 2228 C C . ILE C 2 33 ? -0.318 36.491 12.564 1.00 13.86 33 ILE C C 1
ATOM 2229 O O . ILE C 2 33 ? 0.013 37.335 13.391 1.00 13.23 33 ILE C O 1
ATOM 2234 N N . PRO C 2 34 ? -1.610 36.189 12.334 1.00 13.94 34 PRO C N 1
ATOM 2235 C CA . PRO C 2 34 ? -2.707 36.835 13.072 1.00 13.80 34 PRO C CA 1
ATOM 2236 C C . PRO C 2 34 ? -2.504 36.655 14.570 1.00 15.01 34 PRO C C 1
ATOM 2237 O O . PRO C 2 34 ? -2.060 35.602 15.025 1.00 16.47 34 PRO C O 1
ATOM 2241 N N . THR C 2 35 ? -2.819 37.671 15.353 1.00 14.90 35 THR C N 1
ATOM 2242 C CA . THR C 2 35 ? -2.643 37.522 16.785 1.00 15.90 35 THR C CA 1
ATOM 2243 C C . THR C 2 35 ? -3.966 37.473 17.532 1.00 16.66 35 THR C C 1
ATOM 2244 O O . THR C 2 35 ? -4.807 38.348 17.357 1.00 16.07 35 THR C O 1
ATOM 2248 N N . VAL C 2 36 ? -4.140 36.430 18.343 1.00 16.86 36 VAL C N 1
ATOM 2249 C CA . VAL C 2 36 ? -5.301 36.296 19.218 1.00 17.67 36 VAL C CA 1
ATOM 2250 C C . VAL C 2 36 ? -4.681 36.503 20.608 1.00 18.00 36 VAL C C 1
ATOM 2251 O O . VAL C 2 36 ? -5.199 37.251 21.447 1.00 19.03 36 VAL C O 1
ATOM 2255 N N . PHE C 2 37 ? -3.554 35.836 20.831 1.00 17.31 37 PHE C N 1
ATOM 2256 C CA . PHE C 2 37 ? -2.817 35.936 22.087 1.00 19.89 37 PHE C CA 1
ATOM 2257 C C . PHE C 2 37 ? -1.441 35.314 21.919 1.00 20.99 37 PHE C C 1
ATOM 2258 O O . PHE C 2 37 ? -1.307 34.252 21.326 1.00 21.93 37 PHE C O 1
ATOM 2266 N N . ASP C 2 38 ? -0.408 35.972 22.434 1.00 22.29 38 ASP C N 1
ATOM 2267 C CA . ASP C 2 38 ? 0.931 35.401 22.337 1.00 21.98 38 ASP C CA 1
ATOM 2268 C C . ASP C 2 38 ? 1.852 36.157 23.275 1.00 23.13 38 ASP C C 1
ATOM 2269 O O . ASP C 2 38 ? 1.496 37.204 23.808 1.00 20.35 38 ASP C O 1
ATOM 2274 N N . ASN C 2 39 ? 3.035 35.611 23.501 1.00 24.93 39 ASN C N 1
ATOM 2275 C CA . ASN C 2 39 ? 3.995 36.303 24.333 1.00 26.91 39 ASN C CA 1
ATOM 2276 C C . ASN C 2 39 ? 5.390 35.861 23.964 1.00 25.65 39 ASN C C 1
ATOM 2277 O O . ASN C 2 39 ? 5.625 34.717 23.561 1.00 25.21 39 ASN C O 1
ATOM 2282 N N . TYR C 2 40 ? 6.304 36.815 24.050 1.00 24.35 40 TYR C N 1
ATOM 2283 C CA . TYR C 2 40 ? 7.696 36.599 23.695 1.00 23.27 40 TYR C CA 1
ATOM 2284 C C . TYR C 2 40 ? 8.547 37.091 24.861 1.00 22.61 40 TYR C C 1
ATOM 2285 O O . TYR C 2 40 ? 8.033 37.635 25.839 1.00 21.08 40 TYR C O 1
ATOM 2294 N N . SER C 2 41 ? 9.851 36.897 2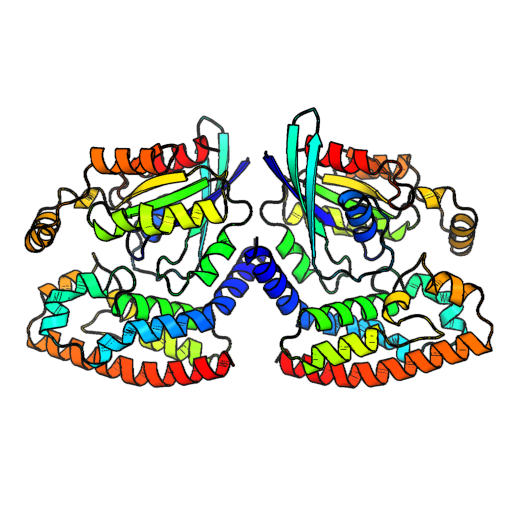4.763 1.00 25.50 41 SER C N 1
ATOM 2295 C CA . SER C 2 41 ? 10.733 37.348 25.824 1.00 29.87 41 SER C CA 1
ATOM 2296 C C . SER C 2 41 ? 12.064 37.751 25.227 1.00 31.37 41 SER C C 1
ATOM 2297 O O . SER C 2 41 ? 12.384 37.394 24.093 1.00 31.05 41 SER C O 1
ATOM 2300 N N . ALA C 2 42 ? 12.826 38.514 26.001 1.00 32.61 42 ALA C N 1
ATOM 2301 C CA . ALA C 2 42 ? 14.133 38.978 25.575 1.00 34.88 42 ALA C CA 1
ATOM 2302 C C . ALA C 2 42 ? 14.969 39.303 26.803 1.00 36.38 42 ALA C C 1
ATOM 2303 O O . ALA C 2 42 ? 14.459 39.833 27.790 1.00 35.09 42 ALA C O 1
ATOM 2305 N N . ASN C 2 43 ? 16.248 38.955 26.748 1.00 39.24 43 ASN C N 1
ATOM 2306 C CA . ASN C 2 43 ? 17.159 39.257 27.842 1.00 41.47 43 ASN C CA 1
ATOM 2307 C C . ASN C 2 43 ? 17.928 40.457 27.331 1.00 41.85 43 ASN C C 1
ATOM 2308 O O . ASN C 2 43 ? 18.693 40.345 26.378 1.00 41.29 43 ASN C O 1
ATOM 2313 N N . VAL C 2 44 ? 17.712 41.608 27.955 1.00 42.63 44 VAL C N 1
ATOM 2314 C CA . VAL C 2 44 ? 18.364 42.835 27.523 1.00 43.60 44 VAL C CA 1
ATOM 2315 C C . VAL C 2 44 ? 19.107 43.559 28.639 1.00 44.73 44 VAL C C 1
ATOM 2316 O O . VAL C 2 44 ? 18.816 43.378 29.822 1.00 44.43 44 VAL C O 1
ATOM 2320 N N . MET C 2 45 ? 20.066 44.388 28.243 1.00 46.36 45 MET C N 1
ATOM 2321 C CA . MET C 2 45 ? 20.856 45.173 29.183 1.00 48.22 45 MET C CA 1
ATOM 2322 C C . MET C 2 45 ? 20.480 46.639 29.042 1.00 47.27 45 MET C C 1
ATOM 2323 O O . MET C 2 45 ? 20.658 47.225 27.978 1.00 47.03 45 MET C O 1
ATOM 2328 N N . VAL C 2 46 ? 19.946 47.223 30.109 1.00 47.44 46 VAL C N 1
ATOM 2329 C CA . VAL C 2 46 ? 19.563 48.633 30.101 1.00 48.32 46 VAL C CA 1
ATOM 2330 C C . VAL C 2 46 ? 20.285 49.357 31.231 1.00 49.59 46 VAL C C 1
ATOM 2331 O O . VAL C 2 46 ? 20.159 48.991 32.403 1.00 49.62 46 VAL C O 1
ATOM 2335 N N . ASP C 2 47 ? 21.038 50.391 30.873 1.00 50.73 47 ASP C N 1
ATOM 2336 C CA . ASP C 2 47 ? 21.800 51.155 31.852 1.00 51.80 47 ASP C CA 1
ATOM 2337 C C . ASP C 2 47 ? 22.672 50.195 32.662 1.00 51.49 47 ASP C C 1
ATOM 2338 O O . ASP C 2 47 ? 22.757 50.291 33.885 1.00 51.01 47 ASP C O 1
ATOM 2343 N N . GLY C 2 48 ? 23.305 49.262 31.954 1.00 52.34 48 GLY C N 1
ATOM 2344 C CA . GLY C 2 48 ? 24.183 48.288 32.580 1.00 52.48 48 GLY C CA 1
ATOM 2345 C C . GLY C 2 48 ? 23.503 47.249 33.451 1.00 53.02 48 GLY C C 1
ATOM 2346 O O . GLY C 2 48 ? 24.170 46.504 34.170 1.00 52.75 48 GLY C O 1
ATOM 2347 N N . LYS C 2 49 ? 22.179 47.178 33.384 1.00 52.80 49 LYS C N 1
ATOM 2348 C CA . LYS C 2 49 ? 21.441 46.224 34.201 1.00 52.28 49 LYS C CA 1
ATOM 2349 C C . LYS C 2 49 ? 20.736 45.154 33.370 1.00 50.97 49 LYS C C 1
ATOM 2350 O O . LYS C 2 49 ? 19.988 45.466 32.441 1.00 50.94 49 LYS C O 1
ATOM 2356 N N . PRO C 2 50 ? 20.968 43.874 33.700 1.00 49.21 50 PRO C N 1
ATOM 2357 C CA . PRO C 2 50 ? 20.351 42.756 32.982 1.00 47.22 50 PRO C CA 1
ATOM 2358 C C . PRO C 2 50 ? 18.854 42.720 33.277 1.00 44.78 50 PRO C C 1
ATOM 2359 O O . PRO C 2 50 ? 18.436 42.896 34.423 1.00 44.24 50 PRO C O 1
ATOM 2363 N N . VAL C 2 51 ? 18.051 42.504 32.241 1.00 41.81 51 VAL C N 1
ATOM 2364 C CA . VAL C 2 51 ? 16.601 42.465 32.404 1.00 39.00 51 VAL C CA 1
ATOM 2365 C C . VAL C 2 51 ? 15.966 41.337 31.598 1.00 36.42 51 VAL C C 1
ATOM 2366 O O . VAL C 2 51 ? 16.316 41.114 30.442 1.00 35.91 51 VAL C O 1
ATOM 2370 N N . ASN C 2 52 ? 15.052 40.612 32.234 1.00 34.83 52 ASN C N 1
ATOM 2371 C CA . ASN C 2 52 ? 14.304 39.545 31.579 1.00 34.20 52 ASN C CA 1
ATOM 2372 C C . ASN C 2 52 ? 12.971 40.209 31.247 1.00 32.35 52 ASN C C 1
ATOM 2373 O O . ASN C 2 52 ? 12.109 40.368 32.114 1.00 29.81 52 ASN C O 1
ATOM 2378 N N . LEU C 2 53 ? 12.824 40.620 29.992 1.00 29.81 53 LEU C N 1
ATOM 2379 C CA . LEU C 2 53 ? 11.625 41.309 29.536 1.00 28.32 53 LEU C CA 1
ATOM 2380 C C . LEU C 2 53 ? 10.570 40.357 28.967 1.00 27.02 53 LEU C C 1
ATOM 2381 O O . LEU C 2 53 ? 10.822 39.657 27.994 1.00 27.69 53 LEU C O 1
ATOM 2386 N N . GLY C 2 54 ? 9.398 40.333 29.594 1.00 25.65 54 GLY C N 1
ATOM 2387 C CA . GLY C 2 54 ? 8.307 39.488 29.134 1.00 25.28 54 GLY C CA 1
ATOM 2388 C C . GLY C 2 54 ? 7.366 40.362 28.322 1.00 23.99 54 GLY C C 1
ATOM 2389 O O . GLY C 2 54 ? 6.846 41.354 28.835 1.00 23.42 54 GLY C O 1
ATOM 2390 N N . LEU C 2 55 ? 7.157 39.997 27.057 1.00 23.27 55 LEU C N 1
ATOM 2391 C CA . LEU C 2 55 ? 6.318 40.770 26.146 1.00 22.09 55 LEU C CA 1
ATOM 2392 C C . LEU C 2 55 ? 5.002 40.069 25.825 1.00 22.51 55 LEU C C 1
ATOM 2393 O O . LEU C 2 55 ? 4.979 38.893 25.447 1.00 24.07 55 LEU C O 1
ATOM 2398 N N . TRP C 2 56 ? 3.910 40.805 25.966 1.00 19.75 56 TRP C N 1
ATOM 2399 C CA . TRP C 2 56 ? 2.581 40.252 25.731 1.00 19.25 56 TRP C CA 1
ATOM 2400 C C . TRP C 2 56 ? 1.934 40.900 24.528 1.00 17.57 56 TRP C C 1
ATOM 2401 O O . TRP C 2 56 ? 1.702 42.113 24.514 1.00 16.54 56 TRP C O 1
ATOM 2412 N N . ASP C 2 57 ? 1.651 40.064 23.528 1.00 16.67 57 ASP C N 1
ATOM 2413 C CA . ASP C 2 57 ? 1.059 40.478 22.254 1.00 16.87 57 ASP C CA 1
ATOM 2414 C C . ASP C 2 57 ? -0.446 40.213 22.310 1.00 17.93 57 ASP C C 1
ATOM 2415 O O . ASP C 2 57 ? -0.871 39.113 22.666 1.00 17.17 57 ASP C O 1
ATOM 2420 N N . THR C 2 58 ? -1.253 41.210 21.946 1.00 17.01 58 THR C N 1
ATOM 2421 C CA . THR C 2 58 ? -2.711 41.067 22.022 1.00 16.41 58 THR C CA 1
ATOM 2422 C C . THR C 2 58 ? -3.447 41.270 20.706 1.00 16.51 58 THR C C 1
ATOM 2423 O O . THR C 2 58 ? -2.863 41.705 19.705 1.00 17.53 58 THR C O 1
ATOM 2427 N N . ALA C 2 59 ? -4.741 40.960 20.716 1.00 16.48 59 ALA C N 1
ATOM 2428 C CA . ALA C 2 59 ? -5.580 41.130 19.535 1.00 16.72 59 ALA C CA 1
ATOM 2429 C C . ALA C 2 59 ? -6.274 42.484 19.659 1.00 17.16 59 ALA C C 1
ATOM 2430 O O . ALA C 2 59 ? -6.944 42.756 20.656 1.00 19.94 59 ALA C O 1
ATOM 2432 N N . GLY C 2 60 ? -6.117 43.335 18.654 1.00 16.47 60 GLY C N 1
ATOM 2433 C CA . GLY C 2 60 ? -6.742 44.641 18.707 1.00 17.02 60 GLY C CA 1
ATOM 2434 C C . GLY C 2 60 ? -8.219 44.686 18.350 1.00 16.61 60 GLY C C 1
ATOM 2435 O O . GLY C 2 60 ? -8.880 45.678 18.652 1.00 16.98 60 GLY C O 1
ATOM 2436 N N . GLN C 2 61 ? -8.741 43.639 17.713 1.00 16.26 61 GLN C N 1
ATOM 2437 C CA . GLN C 2 61 ? -10.163 43.618 17.321 1.00 16.18 61 GLN C CA 1
ATOM 2438 C C . GLN C 2 61 ? -11.119 43.595 18.521 1.00 17.41 61 GLN C C 1
ATOM 2439 O O . GLN C 2 61 ? -10.875 42.890 19.503 1.00 16.54 61 GLN C O 1
ATOM 2445 N N . GLU C 2 62 ? -12.218 44.346 18.435 1.00 16.88 62 GLU C N 1
ATOM 2446 C CA . GLU C 2 62 ? -13.184 44.396 19.531 1.00 20.74 62 GLU C CA 1
ATOM 2447 C C . GLU C 2 62 ? -13.788 43.031 19.866 1.00 20.55 62 GLU C C 1
ATOM 2448 O O . GLU C 2 62 ? -14.251 42.814 20.987 1.00 18.55 62 GLU C O 1
ATOM 2454 N N . ASP C 2 63 ? -13.788 42.112 18.903 1.00 20.51 63 ASP C N 1
ATOM 2455 C CA . ASP C 2 63 ? -14.341 40.780 19.145 1.00 20.10 63 ASP C CA 1
ATOM 2456 C C . ASP C 2 63 ? -13.592 40.051 20.252 1.00 19.17 63 ASP C C 1
ATOM 2457 O O . ASP C 2 63 ? -14.113 39.107 20.836 1.00 18.34 63 ASP C O 1
ATOM 2462 N N . TYR C 2 64 ? -12.369 40.494 20.541 1.00 17.90 64 TYR C N 1
ATOM 2463 C CA . TYR C 2 64 ? -11.558 39.863 21.574 1.00 17.86 64 TYR C CA 1
ATOM 2464 C C . TYR C 2 64 ? -11.397 40.775 22.788 1.00 17.76 64 TYR C C 1
ATOM 2465 O O . TYR C 2 64 ? -10.458 40.628 23.575 1.00 15.81 64 TYR C O 1
ATOM 2474 N N . ASP C 2 65 ? -12.321 41.719 22.940 1.00 18.90 65 ASP C N 1
ATOM 2475 C CA . ASP C 2 65 ? -12.276 42.629 24.079 1.00 20.19 65 ASP C CA 1
ATOM 2476 C C . ASP C 2 65 ? -12.302 41.875 25.409 1.00 20.42 65 ASP C C 1
ATOM 2477 O O . ASP C 2 65 ? -11.608 42.249 26.350 1.00 21.19 65 ASP C O 1
ATOM 2482 N N . ARG C 2 66 ? -13.106 40.818 25.489 1.00 21.33 66 ARG C N 1
ATOM 2483 C CA . ARG C 2 66 ? -13.208 40.044 26.727 1.00 23.22 66 ARG C CA 1
ATOM 2484 C C . ARG C 2 66 ? -11.954 39.235 27.021 1.00 21.45 66 ARG C C 1
ATOM 2485 O O . ARG C 2 66 ? -11.755 38.805 28.151 1.00 21.17 66 ARG C O 1
ATOM 2493 N N . LEU C 2 67 ? -11.117 39.021 26.007 1.00 18.71 67 LEU C N 1
ATOM 2494 C CA . LEU C 2 67 ? -9.882 38.249 26.169 1.00 18.58 67 LEU C CA 1
ATOM 2495 C C . LEU C 2 67 ? -8.664 39.086 26.578 1.00 19.09 67 LEU C C 1
ATOM 2496 O O . LEU C 2 67 ? -7.814 38.634 27.345 1.00 17.77 67 LEU C O 1
ATOM 2501 N N . ARG C 2 68 ? -8.570 40.302 26.055 1.00 20.32 68 ARG C N 1
ATOM 2502 C CA . ARG C 2 68 ? -7.419 41.146 26.332 1.00 20.46 68 ARG C CA 1
ATOM 2503 C C . ARG C 2 68 ? -7.062 41.321 27.813 1.00 21.37 68 ARG C C 1
ATOM 2504 O O . ARG C 2 68 ? -5.893 41.218 28.186 1.00 22.29 68 ARG C O 1
ATOM 2512 N N . PRO C 2 69 ? -8.053 41.577 28.684 1.00 22.24 69 PRO C N 1
ATOM 2513 C CA . PRO C 2 69 ? -7.710 41.757 30.103 1.00 22.84 69 PRO C CA 1
ATOM 2514 C C . PRO C 2 69 ? -7.018 40.584 30.788 1.00 22.98 69 PRO C C 1
ATOM 2515 O O . PRO C 2 69 ? -6.457 40.750 31.862 1.00 22.39 69 PRO C O 1
ATOM 2519 N N . LEU C 2 70 ? -7.044 39.407 30.169 1.00 22.59 70 LEU C N 1
ATOM 2520 C CA . LEU C 2 70 ? -6.375 38.255 30.753 1.00 21.88 70 LEU C CA 1
ATOM 2521 C C . LEU C 2 70 ? -4.856 38.430 30.694 1.00 23.12 70 LEU C C 1
ATOM 2522 O O . LEU C 2 70 ? -4.122 37.748 31.407 1.00 22.08 70 LEU C O 1
ATOM 2527 N N . SER C 2 71 ? -4.382 39.334 29.835 1.00 20.48 71 SER C N 1
ATOM 2528 C CA . SER C 2 71 ? -2.947 39.582 29.734 1.00 21.28 71 SER C CA 1
ATOM 2529 C C . SER C 2 71 ? -2.483 40.666 30.717 1.00 19.99 71 SER C C 1
ATOM 2530 O O . SER C 2 71 ? -1.288 40.854 30.895 1.00 20.96 71 SER C O 1
ATOM 2533 N N . TYR C 2 72 ? -3.418 41.369 31.355 1.00 20.22 72 TYR C N 1
ATOM 2534 C CA . TYR C 2 72 ? -3.061 42.498 32.226 1.00 21.36 72 TYR C CA 1
ATOM 2535 C C . TYR C 2 72 ? -2.527 42.338 33.665 1.00 23.62 72 TYR C C 1
ATOM 2536 O O . TYR C 2 72 ? -1.774 43.201 34.138 1.00 23.71 72 TYR C O 1
ATOM 2545 N N . PRO C 2 73 ? -2.886 41.253 34.373 1.00 23.20 73 PRO C N 1
ATOM 2546 C CA . PRO C 2 73 ? -2.394 41.098 35.754 1.00 23.48 73 PRO C CA 1
ATOM 2547 C C . PRO C 2 73 ? -0.892 41.240 35.954 1.00 23.22 73 PRO C C 1
ATOM 2548 O O . PRO C 2 73 ? -0.104 40.614 35.242 1.00 21.46 73 PRO C O 1
ATOM 2552 N N . GLN C 2 74 ? -0.516 42.062 36.938 1.00 22.93 74 GLN C N 1
ATOM 2553 C CA . GLN C 2 74 ? 0.884 42.320 37.284 1.00 23.42 74 GLN C CA 1
ATOM 2554 C C . GLN C 2 74 ? 1.711 42.966 36.168 1.00 22.21 74 GLN C C 1
ATOM 2555 O O . GLN C 2 74 ? 2.933 42.802 36.102 1.00 20.10 74 GLN C O 1
ATOM 2561 N N . THR C 2 75 ? 1.053 43.699 35.282 1.00 21.02 75 THR C N 1
ATOM 2562 C CA . THR C 2 75 ? 1.787 44.352 34.204 1.00 20.71 75 THR C CA 1
ATOM 2563 C C . THR C 2 75 ? 2.640 45.478 34.772 1.00 19.88 75 THR C C 1
ATOM 2564 O O . THR C 2 75 ? 2.177 46.247 35.612 1.00 18.32 75 THR C O 1
ATOM 2568 N N . ASP C 2 76 ? 3.878 45.582 34.298 1.00 20.52 76 ASP C N 1
ATOM 2569 C CA . ASP C 2 76 ? 4.795 46.626 34.764 1.00 21.78 76 ASP C CA 1
ATOM 2570 C C . ASP C 2 76 ? 4.744 47.907 33.940 1.00 22.41 76 ASP C C 1
ATOM 2571 O O . ASP C 2 76 ? 4.883 49.000 34.483 1.00 21.41 76 ASP C O 1
ATOM 2576 N N . VAL C 2 77 ? 4.538 47.767 32.630 1.00 21.20 77 VAL C N 1
ATOM 2577 C CA . VAL C 2 77 ? 4.481 48.924 31.732 1.00 20.57 77 VAL C CA 1
ATOM 2578 C C . VAL C 2 77 ? 3.664 48.564 30.495 1.00 20.36 77 VAL C C 1
ATOM 2579 O O . VAL C 2 77 ? 3.750 47.440 30.009 1.00 19.95 77 VAL C O 1
ATOM 2583 N N . PHE C 2 78 ? 2.868 49.516 30.011 1.00 20.65 78 PHE C N 1
ATOM 2584 C CA . PHE C 2 78 ? 2.037 49.324 28.825 1.00 22.19 78 PHE C CA 1
ATOM 2585 C C . PHE C 2 78 ? 2.541 50.128 27.632 1.00 22.79 78 PHE C C 1
ATOM 2586 O O . PHE C 2 78 ? 2.992 51.267 27.779 1.00 21.80 78 PHE C O 1
ATOM 2594 N N . LEU C 2 79 ? 2.464 49.522 26.454 1.00 21.95 79 LEU C N 1
ATOM 2595 C CA . LEU C 2 79 ? 2.800 50.221 25.227 1.00 20.94 79 LEU C CA 1
ATOM 2596 C C . LEU C 2 79 ? 1.461 50.344 24.507 1.00 20.37 79 LEU C C 1
ATOM 2597 O O . LEU C 2 79 ? 0.854 49.330 24.153 1.00 16.73 79 LEU C O 1
ATOM 2602 N N . ILE C 2 80 ? 0.972 51.568 24.349 1.00 17.48 80 ILE C N 1
ATOM 2603 C CA . ILE C 2 80 ? -0.249 51.779 23.595 1.00 17.94 80 ILE C CA 1
ATOM 2604 C C . ILE C 2 80 ? 0.253 52.235 22.219 1.00 19.38 80 ILE C C 1
ATOM 2605 O O . ILE C 2 80 ? 0.945 53.252 22.101 1.00 17.99 80 ILE C O 1
ATOM 2610 N N . CYS C 2 81 ? -0.094 51.466 21.190 1.00 18.42 81 CYS C N 1
ATOM 2611 C CA . CYS C 2 81 ? 0.350 51.742 19.827 1.00 19.15 81 CYS C CA 1
ATOM 2612 C C . CYS C 2 81 ? -0.728 52.173 18.839 1.00 17.94 81 CYS C C 1
ATOM 2613 O O . CYS C 2 81 ? -1.880 51.734 18.913 1.00 15.56 81 CYS C O 1
ATOM 2616 N N . PHE C 2 82 ? -0.319 53.017 17.893 1.00 16.93 82 PHE C N 1
ATOM 2617 C CA . PHE C 2 82 ? -1.193 53.471 16.819 1.00 14.89 82 PHE C CA 1
ATOM 2618 C C . PHE C 2 82 ? -0.270 53.661 15.620 1.00 15.53 82 PHE C C 1
ATOM 2619 O O . PHE C 2 82 ? 0.917 53.986 15.778 1.00 14.80 82 PHE C O 1
ATOM 2627 N N . SER C 2 83 ? -0.799 53.447 14.423 1.00 15.50 83 SER C N 1
ATOM 2628 C CA . SER C 2 83 ? -0.010 53.622 13.212 1.00 15.68 83 SER C CA 1
ATOM 2629 C C . SER C 2 83 ? 0.042 55.100 12.838 1.00 16.20 83 SER C C 1
ATOM 2630 O O . SER C 2 83 ? -0.994 55.743 12.741 1.00 15.29 83 SER C O 1
ATOM 2633 N N . LEU C 2 84 ? 1.245 55.626 12.621 1.00 17.44 84 LEU C N 1
ATOM 2634 C CA . LEU C 2 84 ? 1.393 57.026 12.229 1.00 18.09 84 LEU C CA 1
ATOM 2635 C C . LEU C 2 84 ? 0.710 57.301 10.871 1.00 18.84 84 LEU C C 1
ATOM 2636 O O . LEU C 2 84 ? 0.470 58.462 10.512 1.00 18.41 84 LEU C O 1
ATOM 2641 N N . VAL C 2 85 ? 0.403 56.252 10.104 1.00 18.24 85 VAL C N 1
ATOM 2642 C CA . VAL C 2 85 ? -0.275 56.473 8.833 1.00 17.57 85 VAL C CA 1
ATOM 2643 C C . VAL C 2 85 ? -1.742 56.033 8.862 1.00 18.88 85 VAL C C 1
ATOM 2644 O O . VAL C 2 85 ? -2.354 55.770 7.820 1.00 19.37 85 VAL C O 1
ATOM 2648 N N . SER C 2 86 ? -2.303 55.960 10.069 1.00 18.61 86 SER C N 1
ATOM 2649 C CA . SER C 2 86 ? -3.716 55.630 10.244 1.00 19.14 86 SER C CA 1
ATOM 2650 C C . SER C 2 86 ? -4.334 56.560 11.276 1.00 19.64 86 SER C C 1
ATOM 2651 O O . SER C 2 86 ? -4.326 56.271 12.482 1.00 19.18 86 SER C O 1
ATOM 2654 N N . PRO C 2 87 ? -4.872 57.702 10.822 1.00 20.40 87 PRO C N 1
ATOM 2655 C CA . PRO C 2 87 ? -5.484 58.633 11.768 1.00 20.50 87 PRO C CA 1
ATOM 2656 C C . PRO C 2 87 ? -6.555 57.971 12.637 1.00 18.76 87 PRO C C 1
ATOM 2657 O O . PRO C 2 87 ? -6.710 58.321 13.803 1.00 18.63 87 PRO C O 1
ATOM 2661 N N . ALA C 2 88 ? -7.279 57.003 12.081 1.00 19.62 88 ALA C N 1
ATOM 2662 C CA . ALA C 2 88 ? -8.328 56.332 12.847 1.00 18.60 88 ALA C CA 1
ATOM 2663 C C . ALA C 2 88 ? -7.751 55.561 14.042 1.00 18.63 88 ALA C C 1
ATOM 2664 O O . ALA C 2 88 ? -8.349 55.543 15.126 1.00 16.94 88 ALA C O 1
ATOM 2666 N N . SER C 2 89 ? -6.598 54.921 13.853 1.00 17.21 89 SER C N 1
ATOM 2667 C CA . SER C 2 89 ? -5.988 54.161 14.948 1.00 15.89 89 SER C CA 1
ATOM 2668 C C . SER C 2 89 ? -5.501 55.123 16.038 1.00 17.46 89 SER C C 1
ATOM 2669 O O . SER C 2 89 ? -5.467 54.775 17.218 1.00 16.65 89 SER C O 1
ATOM 2672 N N . PHE C 2 90 ? -5.136 56.336 15.631 1.00 17.89 90 PHE C N 1
ATOM 2673 C CA . PHE C 2 90 ? -4.652 57.362 16.562 1.00 18.33 90 PHE C CA 1
ATOM 2674 C C . PHE C 2 90 ? -5.807 57.849 17.423 1.00 19.34 90 PHE C C 1
ATOM 2675 O O . PHE C 2 90 ? -5.675 58.007 18.638 1.00 18.20 90 PHE C O 1
ATOM 2683 N N . GLU C 2 91 ? -6.947 58.099 16.795 1.00 20.51 91 GLU C N 1
ATOM 2684 C CA . GLU C 2 91 ? -8.106 58.557 17.550 1.00 22.68 91 GLU C CA 1
ATOM 2685 C C . GLU C 2 91 ? -8.513 57.500 18.583 1.00 23.16 91 GLU C C 1
ATOM 2686 O O . GLU C 2 91 ? -8.985 57.839 19.672 1.00 22.86 91 GLU C O 1
ATOM 2692 N N . ASN C 2 92 ? -8.323 56.220 18.256 1.00 21.05 92 ASN C N 1
ATOM 2693 C CA . ASN C 2 92 ? -8.696 55.160 19.190 1.00 19.31 92 ASN C CA 1
ATOM 2694 C C . ASN C 2 92 ? -7.832 55.101 20.445 1.00 19.03 92 ASN C C 1
ATOM 2695 O O . ASN C 2 92 ? -8.206 54.480 21.443 1.00 17.75 92 ASN C O 1
ATOM 2700 N N . VAL C 2 93 ? -6.674 55.745 20.411 1.00 17.94 93 VAL C N 1
ATOM 2701 C CA . VAL C 2 93 ? -5.842 55.782 21.603 1.00 18.47 93 VAL C CA 1
ATOM 2702 C C . VAL C 2 93 ? -6.681 56.486 22.691 1.00 20.82 93 VAL C C 1
ATOM 2703 O O . VAL C 2 93 ? -6.750 56.045 23.837 1.00 20.09 93 VAL C O 1
ATOM 2707 N N . ARG C 2 94 ? -7.334 57.579 22.306 1.00 20.70 94 ARG C N 1
ATOM 2708 C CA . ARG C 2 94 ? -8.154 58.365 23.232 1.00 23.89 94 ARG C CA 1
ATOM 2709 C C . ARG C 2 94 ? -9.507 57.732 23.531 1.00 23.25 94 ARG C C 1
ATOM 2710 O O . ARG C 2 94 ? -9.927 57.653 24.686 1.00 23.82 94 ARG C O 1
ATOM 2718 N N . ALA C 2 95 ? -10.185 57.285 22.482 1.00 23.19 95 ALA C N 1
ATOM 2719 C CA . ALA C 2 95 ? -11.511 56.703 22.614 1.00 22.89 95 ALA C CA 1
ATOM 2720 C C . ALA C 2 95 ? -11.550 55.316 23.239 1.00 23.72 95 ALA C C 1
ATOM 2721 O O . ALA C 2 95 ? -12.522 54.960 23.914 1.00 22.40 95 ALA C O 1
ATOM 2723 N N . LYS C 2 96 ? -10.499 54.529 23.037 1.00 22.21 96 LYS C N 1
ATOM 2724 C CA . LYS C 2 96 ? -10.519 53.172 23.561 1.00 21.98 96 LYS C CA 1
ATOM 2725 C C . LYS C 2 96 ? -9.363 52.657 24.397 1.00 21.47 96 LYS C C 1
ATOM 2726 O O . LYS C 2 96 ? -9.570 52.203 25.523 1.00 22.77 96 LYS C O 1
ATOM 2732 N N . TRP C 2 97 ? -8.151 52.714 23.857 1.00 19.85 97 TRP C N 1
ATOM 2733 C CA . TRP C 2 97 ? -6.999 52.158 24.564 1.00 19.84 97 TRP C CA 1
ATOM 2734 C C . TRP C 2 97 ? -6.638 52.783 25.905 1.00 20.14 97 TRP C C 1
ATOM 2735 O O . TRP C 2 97 ? -6.474 52.067 26.889 1.00 18.63 97 TRP C O 1
ATOM 2746 N N . TYR C 2 98 ? -6.508 54.103 25.950 1.00 19.94 98 TYR C N 1
ATOM 2747 C CA . TYR C 2 98 ? -6.185 54.763 27.205 1.00 21.92 98 TYR C CA 1
ATOM 2748 C C . TYR C 2 98 ? -7.245 54.395 28.249 1.00 20.89 98 TYR C C 1
ATOM 2749 O O . TYR C 2 98 ? -6.910 53.986 29.359 1.00 21.21 98 TYR C O 1
ATOM 2758 N N . PRO C 2 99 ? -8.536 54.532 27.909 1.00 22.43 99 PRO C N 1
ATOM 2759 C CA . PRO C 2 99 ? -9.577 54.179 28.884 1.00 22.97 99 PRO C CA 1
ATOM 2760 C C . PRO C 2 99 ? -9.484 52.719 29.347 1.00 23.45 99 PRO C C 1
ATOM 2761 O O . PRO C 2 99 ? -9.532 52.440 30.546 1.00 22.73 99 PRO C O 1
ATOM 2765 N N . GLU C 2 100 ? -9.328 51.781 28.412 1.00 22.52 100 GLU C N 1
ATOM 2766 C CA . GLU C 2 100 ? -9.244 50.367 28.801 1.00 21.55 100 GLU C CA 1
ATOM 2767 C C . GLU C 2 100 ? -8.076 50.075 29.742 1.00 22.57 100 GLU C C 1
ATOM 2768 O O . GLU C 2 100 ? -8.250 49.423 30.776 1.00 21.45 100 GLU C O 1
ATOM 2774 N N . VAL C 2 101 ? -6.886 50.546 29.387 1.00 22.06 101 VAL C N 1
ATOM 2775 C CA . VAL C 2 101 ? -5.710 50.329 30.222 1.00 22.98 101 VAL C CA 1
ATOM 2776 C C . VAL C 2 101 ? -5.901 50.903 31.631 1.00 24.77 101 VAL C C 1
ATOM 2777 O O . VAL C 2 101 ? -5.638 50.225 32.627 1.00 23.45 101 VAL C O 1
ATOM 2781 N N . ARG C 2 102 ? -6.355 52.150 31.709 1.00 27.19 102 ARG C N 1
ATOM 2782 C CA . ARG C 2 102 ? -6.557 52.812 33.001 1.00 28.94 102 ARG C CA 1
ATOM 2783 C C . ARG C 2 102 ? -7.649 52.172 33.843 1.00 29.49 102 ARG C C 1
ATOM 2784 O O . ARG C 2 102 ? -7.554 52.118 35.069 1.00 30.02 102 ARG C O 1
ATOM 2792 N N . HIS C 2 103 ? -8.689 51.691 33.181 1.00 30.59 103 HIS C N 1
ATOM 2793 C CA . HIS C 2 103 ? -9.790 51.046 33.874 1.00 32.55 103 HIS C CA 1
ATOM 2794 C C . HIS C 2 103 ? -9.319 49.782 34.594 1.00 32.45 103 HIS C C 1
ATOM 2795 O O . HIS C 2 103 ? -9.823 49.446 35.664 1.00 32.38 103 HIS C O 1
ATOM 2802 N N . HIS C 2 104 ? -8.355 49.084 34.001 1.00 31.44 104 HIS C N 1
ATOM 2803 C CA . HIS C 2 104 ? -7.824 47.851 34.579 1.00 30.83 104 HIS C CA 1
ATOM 2804 C C . HIS C 2 104 ? -6.578 48.067 35.427 1.00 31.47 104 HIS C C 1
ATOM 2805 O O . HIS C 2 104 ? -6.381 47.404 36.442 1.00 29.88 104 HIS C O 1
ATOM 2812 N N . CYS C 2 105 ? -5.738 49.002 35.006 1.00 31.88 105 CYS C N 1
ATOM 2813 C CA . CYS C 2 105 ? -4.493 49.277 35.700 1.00 33.21 105 CYS C CA 1
ATOM 2814 C C . CYS C 2 105 ? -4.321 50.785 35.830 1.00 33.01 105 CYS C C 1
ATOM 2815 O O . CYS C 2 105 ? -3.610 51.411 35.042 1.00 32.40 105 CYS C O 1
ATOM 2818 N N . PRO C 2 106 ? -4.968 51.389 36.837 1.00 33.59 106 PRO C N 1
ATOM 2819 C CA . PRO C 2 106 ? -4.899 52.834 37.066 1.00 33.47 106 PRO C CA 1
ATOM 2820 C C . PRO C 2 106 ? -3.538 53.436 37.401 1.00 33.47 106 PRO C C 1
ATOM 2821 O O . PRO C 2 106 ? -3.331 54.631 37.193 1.00 33.80 106 PRO C O 1
ATOM 2825 N N . ASN C 2 107 ? -2.607 52.624 37.891 1.00 32.92 107 ASN C N 1
ATOM 2826 C CA . ASN C 2 107 ? -1.296 53.140 38.279 1.00 33.70 107 ASN C CA 1
ATOM 2827 C C . ASN C 2 107 ? -0.118 52.698 37.409 1.00 33.15 107 ASN C C 1
ATOM 2828 O O . ASN C 2 107 ? 1.025 53.049 37.692 1.00 33.88 107 ASN C O 1
ATOM 2833 N N . THR C 2 108 ? -0.377 51.942 36.352 1.00 29.43 108 THR C N 1
ATOM 2834 C CA . THR C 2 108 ? 0.710 51.463 35.511 1.00 26.59 108 THR C CA 1
ATOM 2835 C C . THR C 2 108 ? 1.162 52.470 34.454 1.00 26.37 108 THR C C 1
ATOM 2836 O O . THR C 2 108 ? 0.342 53.050 33.745 1.00 26.51 108 THR C O 1
ATOM 2840 N N . PRO C 2 109 ? 2.485 52.694 34.342 1.00 26.10 109 PRO C N 1
ATOM 2841 C CA . PRO C 2 109 ? 3.005 53.642 33.353 1.00 25.87 109 PRO C CA 1
ATOM 2842 C C . PRO C 2 109 ? 2.695 53.227 31.915 1.00 24.99 109 PRO C C 1
ATOM 2843 O O . PRO C 2 109 ? 2.721 52.041 31.578 1.00 22.23 109 PRO C O 1
ATOM 2847 N N . ILE C 2 110 ? 2.417 54.227 31.084 1.00 22.84 110 ILE C N 1
ATOM 2848 C CA . ILE C 2 110 ? 2.095 54.024 29.676 1.00 22.10 110 ILE C CA 1
ATOM 2849 C C . ILE C 2 110 ? 3.073 54.748 28.757 1.00 22.18 110 ILE C C 1
ATOM 2850 O O . ILE C 2 110 ? 3.394 55.919 28.983 1.00 20.97 110 ILE C O 1
ATOM 2855 N N . ILE C 2 111 ? 3.530 54.048 27.723 1.00 21.62 111 ILE C N 1
ATOM 2856 C CA . ILE C 2 111 ? 4.402 54.630 26.706 1.00 20.85 111 ILE C CA 1
ATOM 2857 C C . ILE C 2 111 ? 3.522 54.673 25.449 1.00 20.99 111 ILE C C 1
ATOM 2858 O O . ILE C 2 111 ? 2.991 53.635 25.032 1.00 18.48 111 ILE C O 1
ATOM 2863 N N . LEU C 2 112 ? 3.346 55.857 24.864 1.00 19.78 112 LEU C N 1
ATOM 2864 C CA . LEU C 2 112 ? 2.553 55.988 23.645 1.00 18.93 112 LEU C CA 1
ATOM 2865 C C . LEU C 2 112 ? 3.535 55.817 22.487 1.00 18.67 112 LEU C C 1
ATOM 2866 O O . LEU C 2 112 ? 4.514 56.558 22.377 1.00 17.06 112 LEU C O 1
ATOM 2871 N N . VAL C 2 113 ? 3.273 54.822 21.641 1.00 18.43 113 VAL C N 1
ATOM 2872 C CA . VAL C 2 113 ? 4.139 54.512 20.510 1.00 17.24 113 VAL C CA 1
ATOM 2873 C C . VAL C 2 113 ? 3.482 54.688 19.139 1.00 18.99 113 VAL C C 1
ATOM 2874 O O . VAL C 2 113 ? 2.433 54.080 18.855 1.00 15.82 113 VAL C O 1
ATOM 2878 N N . GLY C 2 114 ? 4.103 55.519 18.303 1.00 16.42 114 GLY C N 1
ATOM 2879 C CA . GLY C 2 114 ? 3.633 55.713 16.940 1.00 15.99 114 GLY C CA 1
ATOM 2880 C C . GLY C 2 114 ? 4.423 54.728 16.074 1.00 16.53 114 GLY C C 1
ATOM 2881 O O . GLY C 2 114 ? 5.659 54.770 16.047 1.00 17.35 114 GLY C O 1
ATOM 2882 N N . THR C 2 115 ? 3.726 53.846 15.361 1.00 14.65 115 THR C N 1
ATOM 2883 C CA . THR C 2 115 ? 4.372 52.815 14.539 1.00 14.48 115 THR C CA 1
ATOM 2884 C C . THR C 2 115 ? 4.404 53.098 13.031 1.00 16.45 115 THR C C 1
ATOM 2885 O O . THR C 2 115 ? 3.741 54.016 12.547 1.00 15.94 115 THR C O 1
ATOM 2889 N N . LYS C 2 116 ? 5.163 52.274 12.299 1.00 14.20 116 LYS C N 1
ATOM 2890 C CA . LYS C 2 116 ? 5.313 52.421 10.851 1.00 15.91 116 LYS C CA 1
ATOM 2891 C C . LYS C 2 116 ? 5.893 53.799 10.478 1.00 17.22 116 LYS C C 1
ATOM 2892 O O . LYS C 2 116 ? 5.503 54.408 9.479 1.00 17.01 116 LYS C O 1
ATOM 2898 N N . LEU C 2 117 ? 6.842 54.273 11.279 1.00 17.08 117 LEU C N 1
ATOM 2899 C CA . LEU C 2 117 ? 7.464 55.578 11.052 1.00 17.76 117 LEU C CA 1
ATOM 2900 C C . LEU C 2 117 ? 7.973 55.765 9.618 1.00 17.28 117 LEU C C 1
ATOM 2901 O O . LEU C 2 117 ? 7.843 56.844 9.042 1.00 17.97 117 LEU C O 1
ATOM 2906 N N . ASP C 2 118 ? 8.507 54.702 9.026 1.00 16.88 118 ASP C N 1
ATOM 2907 C CA . ASP C 2 118 ? 9.031 54.785 7.674 1.00 16.56 118 ASP C CA 1
ATOM 2908 C C . ASP C 2 118 ? 7.982 55.185 6.646 1.00 18.25 118 ASP C C 1
ATOM 2909 O O . ASP C 2 118 ? 8.305 55.822 5.643 1.00 18.60 118 ASP C O 1
ATOM 2914 N N . LEU C 2 119 ? 6.721 54.845 6.896 1.00 16.28 119 LEU C N 1
ATOM 2915 C CA . LEU C 2 119 ? 5.674 55.169 5.945 1.00 16.72 119 LEU C CA 1
ATOM 2916 C C . LEU C 2 119 ? 5.260 56.644 5.908 1.00 16.79 119 LEU C C 1
ATOM 2917 O O . LEU C 2 119 ? 4.644 57.076 4.935 1.00 15.64 119 LEU C O 1
ATOM 2922 N N . ARG C 2 120 ? 5.599 57.409 6.945 1.00 16.63 120 ARG C N 1
ATOM 2923 C CA . ARG C 2 120 ? 5.239 58.830 6.970 1.00 18.55 120 ARG C CA 1
ATOM 2924 C C . ARG C 2 120 ? 5.970 59.579 5.855 1.00 20.75 120 ARG C C 1
ATOM 2925 O O . ARG C 2 120 ? 5.510 60.621 5.391 1.00 22.83 120 ARG C O 1
ATOM 2933 N N . ASP C 2 121 ? 7.103 59.044 5.420 1.00 20.99 121 ASP C N 1
ATOM 2934 C CA . ASP C 2 121 ? 7.859 59.656 4.333 1.00 23.09 121 ASP C CA 1
ATOM 2935 C C . ASP C 2 121 ? 7.672 58.881 3.029 1.00 23.67 121 ASP C C 1
ATOM 2936 O O . ASP C 2 121 ? 8.349 59.161 2.042 1.00 23.79 121 ASP C O 1
ATOM 2941 N N . ASP C 2 122 ? 6.758 57.909 3.026 1.00 22.76 122 ASP C N 1
ATOM 2942 C CA . ASP C 2 122 ? 6.527 57.081 1.837 1.00 22.82 122 ASP C CA 1
ATOM 2943 C C . ASP C 2 122 ? 5.541 57.701 0.858 1.00 22.36 122 ASP C C 1
ATOM 2944 O O . ASP C 2 122 ? 4.361 57.859 1.154 1.00 20.33 122 ASP C O 1
ATOM 2949 N N . LYS C 2 123 ? 6.050 58.039 -0.322 1.00 24.82 123 LYS C N 1
ATOM 2950 C CA . LYS C 2 123 ? 5.270 58.659 -1.393 1.00 26.89 123 LYS C CA 1
ATOM 2951 C C . LYS C 2 123 ? 3.925 57.992 -1.673 1.00 26.00 123 LYS C C 1
ATOM 2952 O O . LYS C 2 123 ? 2.877 58.642 -1.617 1.00 24.26 123 LYS C O 1
ATOM 2958 N N . ASP C 2 124 ? 3.946 56.700 -1.982 1.00 25.84 124 ASP C N 1
ATOM 2959 C CA . ASP C 2 124 ? 2.698 55.997 -2.283 1.00 25.81 124 ASP C CA 1
ATOM 2960 C C . ASP C 2 124 ? 1.706 56.038 -1.129 1.00 24.35 124 ASP C C 1
ATOM 2961 O O . ASP C 2 124 ? 0.513 56.241 -1.344 1.00 24.65 124 ASP C O 1
ATOM 2966 N N . THR C 2 125 ? 2.195 55.836 0.093 1.00 22.21 125 THR C N 1
ATOM 2967 C CA . THR C 2 125 ? 1.328 55.873 1.272 1.00 20.85 125 THR C CA 1
ATOM 2968 C C . THR C 2 125 ? 0.703 57.267 1.421 1.00 21.53 125 THR C C 1
ATOM 2969 O O . THR C 2 125 ? -0.493 57.397 1.700 1.00 20.24 125 THR C O 1
ATOM 2973 N N . ILE C 2 126 ? 1.524 58.304 1.256 1.00 20.66 126 ILE C N 1
ATOM 2974 C CA . ILE C 2 126 ? 1.038 59.683 1.363 1.00 22.22 126 ILE C CA 1
ATOM 2975 C C . ILE C 2 126 ? -0.046 59.915 0.315 1.00 24.54 126 ILE C C 1
ATOM 2976 O O . ILE C 2 126 ? -1.110 60.462 0.614 1.00 25.15 126 ILE C O 1
ATOM 2981 N N . GLU C 2 127 ? 0.226 59.468 -0.907 1.00 26.63 127 GLU C N 1
ATOM 2982 C CA . GLU C 2 127 ? -0.713 59.606 -2.015 1.00 29.06 127 GLU C CA 1
ATOM 2983 C C . GLU C 2 127 ? -2.042 58.907 -1.744 1.00 28.75 127 GLU C C 1
ATOM 2984 O O . GLU C 2 127 ? -3.107 59.495 -1.944 1.00 26.26 127 GLU C O 1
ATOM 2990 N N . LYS C 2 128 ? -1.989 57.652 -1.297 1.00 28.78 128 LYS C N 1
ATOM 2991 C CA . LYS C 2 128 ? -3.216 56.904 -1.025 1.00 29.82 128 LYS C CA 1
ATOM 2992 C C . LYS C 2 128 ? -4.051 57.538 0.082 1.00 28.27 128 LYS C C 1
ATOM 2993 O O . LYS C 2 128 ? -5.279 57.540 0.014 1.00 28.22 128 LYS C O 1
ATOM 2999 N N . LEU C 2 129 ? -3.392 58.088 1.097 1.00 26.69 129 LEU C N 1
ATOM 3000 C CA . LEU C 2 129 ? -4.114 58.739 2.184 1.00 25.72 129 LEU C CA 1
ATOM 3001 C C . LEU C 2 129 ? -4.806 60.002 1.660 1.00 27.06 129 LEU C C 1
ATOM 3002 O O . LEU C 2 129 ? -5.922 60.314 2.066 1.00 24.87 129 LEU C O 1
ATOM 3007 N N . LYS C 2 130 ? -4.142 60.729 0.761 1.00 28.73 130 LYS C N 1
ATOM 3008 C CA . LYS C 2 130 ? -4.727 61.948 0.201 1.00 32.31 130 LYS C CA 1
ATOM 3009 C C . LYS C 2 130 ? -6.021 61.672 -0.557 1.00 33.15 130 LYS C C 1
ATOM 3010 O O . LYS C 2 130 ? -6.945 62.468 -0.516 1.00 33.92 130 LYS C O 1
ATOM 3016 N N . GLU C 2 131 ? -6.082 60.545 -1.254 1.00 34.99 131 GLU C N 1
ATOM 3017 C CA . GLU C 2 131 ? -7.286 60.206 -1.998 1.00 36.16 131 GLU C CA 1
ATOM 3018 C C . GLU C 2 131 ? -8.451 60.079 -1.031 1.00 35.70 131 GLU C C 1
ATOM 3019 O O . GLU C 2 131 ? -9.599 60.286 -1.407 1.00 35.23 131 GLU C O 1
ATOM 3025 N N . LYS C 2 132 ? -8.152 59.743 0.220 1.00 34.93 132 LYS C N 1
ATOM 3026 C CA . LYS C 2 132 ? -9.189 59.594 1.239 1.00 35.37 132 LYS C CA 1
ATOM 3027 C C . LYS C 2 132 ? -9.297 60.842 2.101 1.00 34.04 132 LYS C C 1
ATOM 3028 O O . LYS C 2 132 ? -9.963 60.836 3.135 1.00 33.62 132 LYS C O 1
ATOM 3034 N N . LYS C 2 133 ? -8.640 61.913 1.668 1.00 33.46 133 LYS C N 1
ATOM 3035 C CA . LYS C 2 133 ? -8.655 63.173 2.409 1.00 33.12 133 LYS C CA 1
ATOM 3036 C C . LYS C 2 133 ? -8.043 63.026 3.802 1.00 30.64 133 LYS C C 1
ATOM 3037 O O . LYS C 2 133 ? -8.539 63.595 4.772 1.00 30.77 133 LYS C O 1
ATOM 3043 N N . LEU C 2 134 ? -6.959 62.264 3.891 1.00 28.82 134 LEU C N 1
ATOM 3044 C CA . LEU C 2 134 ? -6.267 62.051 5.164 1.00 26.86 134 LEU C CA 1
ATOM 3045 C C . LEU C 2 134 ? -4.787 62.396 5.011 1.00 25.12 134 LEU C C 1
ATOM 3046 O O . LEU C 2 134 ? -4.281 62.526 3.893 1.00 23.57 134 LEU C O 1
ATOM 3051 N N . THR C 2 135 ? -4.098 62.527 6.142 1.00 23.05 135 THR C N 1
ATOM 3052 C CA . THR C 2 135 ? -2.669 62.830 6.157 1.00 23.31 135 THR C CA 1
ATOM 3053 C C . THR C 2 135 ? -2.057 62.117 7.374 1.00 21.70 135 THR C C 1
ATOM 3054 O O . THR C 2 135 ? -2.738 61.886 8.367 1.00 22.83 135 THR C O 1
ATOM 3058 N N . PRO C 2 136 ? -0.772 61.739 7.304 1.00 20.30 136 PRO C N 1
ATOM 3059 C CA . PRO C 2 136 ? -0.158 61.051 8.450 1.00 18.11 136 PRO C CA 1
ATOM 3060 C C . PRO C 2 136 ? -0.175 61.886 9.725 1.00 19.89 136 PRO C C 1
ATOM 3061 O O . PRO C 2 136 ? -0.270 63.118 9.660 1.00 19.80 136 PRO C O 1
ATOM 3065 N N . ILE C 2 137 ? -0.085 61.214 10.877 1.00 17.71 137 ILE C N 1
ATOM 3066 C CA . ILE C 2 137 ? -0.060 61.890 12.174 1.00 17.22 137 ILE C CA 1
ATOM 3067 C C . ILE C 2 137 ? 1.349 62.465 12.356 1.00 17.26 137 ILE C C 1
ATOM 3068 O O . ILE C 2 137 ? 2.354 61.776 12.134 1.00 15.94 137 ILE C O 1
ATOM 3073 N N . THR C 2 138 ? 1.427 63.730 12.756 1.00 17.99 138 THR C N 1
ATOM 3074 C CA . THR C 2 138 ? 2.717 64.391 12.951 1.00 18.88 138 THR C CA 1
ATOM 3075 C C . THR C 2 138 ? 3.268 64.174 14.362 1.00 19.15 138 THR C C 1
ATOM 3076 O O . THR C 2 138 ? 2.517 63.895 15.304 1.00 18.84 138 THR C O 1
ATOM 3080 N N . TYR C 2 139 ? 4.583 64.320 14.508 1.00 17.75 139 TYR C N 1
ATOM 3081 C CA . TYR C 2 139 ? 5.216 64.155 15.804 1.00 18.81 139 TYR C CA 1
ATOM 3082 C C . TYR C 2 139 ? 4.506 65.001 16.872 1.00 20.02 139 TYR C C 1
ATOM 3083 O O . TYR C 2 139 ? 4.188 64.503 17.954 1.00 21.24 139 TYR C O 1
ATOM 3092 N N . PRO C 2 140 ? 4.237 66.286 16.580 1.00 19.67 140 PRO C N 1
ATOM 3093 C CA . PRO C 2 140 ? 3.561 67.137 17.565 1.00 20.32 140 PRO C CA 1
ATOM 3094 C C . PRO C 2 140 ? 2.196 66.599 18.012 1.00 20.21 140 PRO C C 1
ATOM 3095 O O . PRO C 2 140 ? 1.831 66.707 19.191 1.00 20.14 140 PRO C O 1
ATOM 3099 N N . GLN C 2 141 ? 1.431 66.051 17.075 1.00 19.79 141 GLN C N 1
ATOM 3100 C CA . GLN C 2 141 ? 0.124 65.498 17.419 1.00 20.33 141 GLN C CA 1
ATOM 3101 C C . GLN C 2 141 ? 0.296 64.363 18.406 1.00 19.37 141 GLN C C 1
ATOM 3102 O O . GLN C 2 141 ? -0.420 64.291 19.401 1.00 22.43 141 GLN C O 1
ATOM 3108 N N . GLY C 2 142 ? 1.248 63.475 18.122 1.00 20.43 142 GLY C N 1
ATOM 3109 C CA . GLY C 2 142 ? 1.499 62.343 19.004 1.00 19.79 142 GLY C CA 1
ATOM 3110 C C . GLY C 2 142 ? 1.974 62.782 20.376 1.00 21.48 142 GLY C C 1
ATOM 3111 O O . GLY C 2 142 ? 1.549 62.242 21.405 1.00 19.89 142 GLY C O 1
ATOM 3112 N N . LEU C 2 143 ? 2.865 63.770 20.398 1.00 22.31 143 LEU C N 1
ATOM 3113 C CA . LEU C 2 143 ? 3.382 64.279 21.665 1.00 22.63 143 LEU C CA 1
ATOM 3114 C C . LEU C 2 143 ? 2.236 64.860 22.498 1.00 22.36 143 LEU C C 1
ATOM 3115 O O . LEU C 2 143 ? 2.156 64.638 23.703 1.00 21.26 143 LEU C O 1
ATOM 3120 N N . ALA C 2 144 ? 1.349 65.603 21.849 1.00 21.21 144 ALA C N 1
ATOM 3121 C CA . ALA C 2 144 ? 0.218 66.203 22.540 1.00 21.95 144 ALA C CA 1
ATOM 3122 C C . ALA C 2 144 ? -0.697 65.110 23.105 1.00 21.84 144 ALA C C 1
ATOM 3123 O O . ALA C 2 144 ? -1.200 65.222 24.228 1.00 22.87 144 ALA C O 1
ATOM 3125 N N . MET C 2 145 ? -0.905 64.047 22.333 1.00 20.98 145 MET C N 1
ATOM 3126 C CA . MET C 2 145 ? -1.760 62.950 22.791 1.00 19.92 145 MET C CA 1
ATOM 3127 C C . MET C 2 145 ? -1.133 62.286 24.013 1.00 19.26 145 MET C C 1
ATOM 3128 O O . MET C 2 145 ? -1.827 61.964 24.974 1.00 18.07 145 MET C O 1
ATOM 3133 N N . ALA C 2 146 ? 0.182 62.083 23.973 1.00 20.06 146 ALA C N 1
ATOM 3134 C CA . ALA C 2 146 ? 0.886 61.461 25.083 1.00 20.74 146 ALA C CA 1
ATOM 3135 C C . ALA C 2 146 ? 0.652 62.269 26.357 1.00 23.18 146 ALA C C 1
ATOM 3136 O O . ALA C 2 146 ? 0.403 61.706 27.422 1.00 22.03 146 ALA C O 1
ATOM 3138 N N . LYS C 2 147 ? 0.733 63.590 26.246 1.00 23.87 147 LYS C N 1
ATOM 3139 C CA . LYS C 2 147 ? 0.527 64.438 27.414 1.00 27.82 147 LYS C CA 1
ATOM 3140 C C . LYS C 2 147 ? -0.924 64.360 27.860 1.00 26.63 147 LYS C C 1
ATOM 3141 O O . LYS C 2 147 ? -1.215 64.300 29.053 1.00 26.59 147 LYS C O 1
ATOM 3147 N N . GLU C 2 148 ? -1.832 64.314 26.896 1.00 27.17 148 GLU C N 1
ATOM 3148 C CA . GLU C 2 148 ? -3.251 64.232 27.203 1.00 27.24 148 GLU C CA 1
ATOM 3149 C C . GLU C 2 148 ? -3.623 62.981 28.006 1.00 27.44 148 GLU C C 1
ATOM 3150 O O . GLU C 2 148 ? -4.480 63.041 28.885 1.00 27.72 148 GLU C O 1
ATOM 3156 N N . ILE C 2 149 ? -2.994 61.849 27.703 1.00 26.61 149 ILE C N 1
ATOM 3157 C CA . ILE C 2 149 ? -3.318 60.608 28.404 1.00 25.51 149 ILE C CA 1
ATOM 3158 C C . ILE C 2 149 ? -2.359 60.291 29.542 1.00 25.85 149 ILE C C 1
ATOM 3159 O O . ILE C 2 149 ? -2.447 59.221 30.150 1.00 27.29 149 ILE C O 1
ATOM 3164 N N . GLY C 2 150 ? -1.437 61.210 29.818 1.00 26.55 150 GLY C N 1
ATOM 3165 C CA . GLY C 2 150 ? -0.492 61.011 30.904 1.00 25.02 150 GLY C CA 1
ATOM 3166 C C . GLY C 2 150 ? 0.606 59.996 30.638 1.00 25.61 150 GLY C C 1
ATOM 3167 O O . GLY C 2 150 ? 1.152 59.415 31.581 1.00 25.77 150 GLY C O 1
ATOM 3168 N N . ALA C 2 151 ? 0.937 59.771 29.368 1.00 23.00 151 ALA C N 1
ATOM 3169 C CA . ALA C 2 151 ? 1.991 58.820 29.029 1.00 24.38 151 ALA C CA 1
ATOM 3170 C C . ALA C 2 151 ? 3.336 59.346 29.527 1.00 23.67 151 ALA C C 1
ATOM 3171 O O . ALA C 2 151 ? 3.596 60.549 29.473 1.00 24.39 151 ALA C O 1
ATOM 3173 N N . VAL C 2 152 ? 4.197 58.454 29.995 1.00 23.47 152 VAL C N 1
ATOM 3174 C CA . VAL C 2 152 ? 5.498 58.887 30.491 1.00 25.93 152 VAL C CA 1
ATOM 3175 C C . VAL C 2 152 ? 6.431 59.265 29.347 1.00 27.43 152 VAL C C 1
ATOM 3176 O O . VAL C 2 152 ? 7.394 60.020 29.532 1.00 26.48 152 VAL C O 1
ATOM 3180 N N . LYS C 2 153 ? 6.144 58.747 28.157 1.00 25.89 153 LYS C N 1
ATOM 3181 C CA . LYS C 2 153 ? 6.959 59.055 26.990 1.00 25.45 153 LYS C CA 1
ATOM 3182 C C . LYS C 2 153 ? 6.170 58.861 25.701 1.00 24.25 153 LYS C C 1
ATOM 3183 O O . LYS C 2 153 ? 5.226 58.061 25.655 1.00 22.42 153 LYS C O 1
ATOM 3189 N N . TYR C 2 154 ? 6.552 59.615 24.673 1.00 21.86 154 TYR C N 1
ATOM 3190 C CA . TYR C 2 154 ? 5.968 59.480 23.346 1.00 20.84 154 TYR C CA 1
ATOM 3191 C C . TYR C 2 154 ? 7.148 59.101 22.468 1.00 22.39 154 TYR C C 1
ATOM 3192 O O . TYR C 2 154 ? 8.139 59.844 22.391 1.00 21.64 154 TYR C O 1
ATOM 3201 N N . LEU C 2 155 ? 7.050 57.954 21.809 1.00 21.19 155 LEU C N 1
ATOM 3202 C CA . LEU C 2 155 ? 8.132 57.487 20.956 1.00 21.07 155 LEU C CA 1
ATOM 3203 C C . LEU C 2 155 ? 7.599 57.004 19.608 1.00 20.68 155 LEU C C 1
ATOM 3204 O O . LEU C 2 155 ? 6.497 56.465 19.523 1.00 19.26 155 LEU C O 1
ATOM 3209 N N . GLU C 2 156 ? 8.385 57.209 18.559 1.00 20.27 156 GLU C N 1
ATOM 3210 C CA . GLU C 2 156 ? 7.996 56.769 17.226 1.00 20.36 156 GLU C CA 1
ATOM 3211 C C . GLU C 2 156 ? 9.011 55.732 16.759 1.00 19.87 156 GLU C C 1
ATOM 3212 O O . GLU C 2 156 ? 10.201 55.813 17.092 1.00 19.30 156 GLU C O 1
ATOM 3218 N N . CYS C 2 157 ? 8.555 54.747 15.996 1.00 18.57 157 CYS C N 1
ATOM 3219 C CA . CYS C 2 157 ? 9.478 53.729 15.528 1.00 18.85 157 CYS C CA 1
ATOM 3220 C C . CYS C 2 157 ? 9.016 53.046 14.256 1.00 19.27 157 CYS C C 1
ATOM 3221 O O . CYS C 2 157 ? 7.861 53.163 13.842 1.00 18.45 157 CYS C O 1
ATOM 3224 N N . SER C 2 158 ? 9.950 52.345 13.631 1.00 19.04 158 SER C N 1
ATOM 3225 C CA . SER C 2 158 ? 9.658 51.583 12.430 1.00 19.34 158 SER C CA 1
ATOM 3226 C C . SER C 2 158 ? 10.173 50.184 12.709 1.00 19.61 158 SER C C 1
ATOM 3227 O O . SER C 2 158 ? 11.351 50.011 13.000 1.00 18.73 158 SER C O 1
ATOM 3230 N N . ALA C 2 159 ? 9.298 49.191 12.652 1.00 18.55 159 ALA C N 1
ATOM 3231 C CA . ALA C 2 159 ? 9.731 47.822 12.881 1.00 17.95 159 ALA C CA 1
ATOM 3232 C C . ALA C 2 159 ? 10.526 47.387 11.655 1.00 17.66 159 ALA C C 1
ATOM 3233 O O . ALA C 2 159 ? 11.443 46.577 11.752 1.00 17.83 159 ALA C O 1
ATOM 3235 N N . LEU C 2 160 ? 10.177 47.943 10.501 1.00 16.79 160 LEU C N 1
ATOM 3236 C CA . LEU C 2 160 ? 10.840 47.590 9.252 1.00 18.36 160 LEU C CA 1
ATOM 3237 C C . LEU C 2 160 ? 12.304 48.006 9.188 1.00 19.18 160 LEU C C 1
ATOM 3238 O O . LEU C 2 160 ? 13.170 47.179 8.944 1.00 20.71 160 LEU C O 1
ATOM 3243 N N . THR C 2 161 ? 12.583 49.288 9.407 1.00 20.00 161 THR C N 1
ATOM 3244 C CA . THR C 2 161 ? 13.96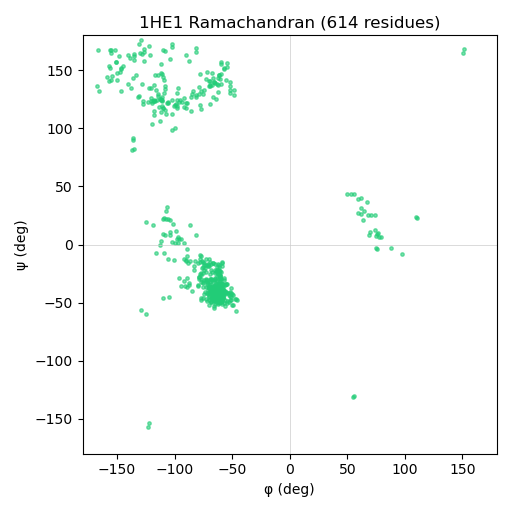1 49.772 9.343 1.00 20.26 161 THR C CA 1
ATOM 3245 C C . THR C 2 161 ? 14.626 49.692 10.705 1.00 21.11 161 THR C C 1
ATOM 3246 O O . THR C 2 161 ? 15.841 49.813 10.812 1.00 21.71 161 THR C O 1
ATOM 3250 N N . GLN C 2 162 ? 13.809 49.499 11.739 1.00 21.37 162 GLN C N 1
ATOM 3251 C CA . GLN C 2 162 ? 14.254 49.425 13.131 1.00 22.10 162 GLN C CA 1
ATOM 3252 C C . GLN C 2 162 ? 14.627 50.782 13.736 1.00 20.72 162 GLN C C 1
ATOM 3253 O O . GLN C 2 162 ? 15.117 50.853 14.863 1.00 20.96 162 GLN C O 1
ATOM 3259 N N . ARG C 2 163 ? 14.376 51.861 13.003 1.00 21.94 163 ARG C N 1
ATOM 3260 C CA . ARG C 2 163 ? 14.696 53.181 13.536 1.00 20.90 163 ARG C CA 1
ATOM 3261 C C . ARG C 2 163 ? 13.806 53.478 14.730 1.00 21.24 163 ARG C C 1
ATOM 3262 O O . ARG C 2 163 ? 12.576 53.360 14.655 1.00 19.67 163 ARG C O 1
ATOM 3270 N N . GLY C 2 164 ? 14.439 53.844 15.841 1.00 20.50 164 GLY C N 1
ATOM 3271 C CA . GLY C 2 164 ? 13.712 54.151 17.059 1.00 20.03 164 GLY C CA 1
ATOM 3272 C C . GLY C 2 164 ? 13.177 52.931 17.800 1.00 21.16 164 GLY C C 1
ATOM 3273 O O . GLY C 2 164 ? 12.617 53.066 18.880 1.00 18.63 164 GLY C O 1
ATOM 3274 N N . LEU C 2 165 ? 13.370 51.735 17.246 1.00 21.50 165 LEU C N 1
ATOM 3275 C CA . LEU C 2 165 ? 12.852 50.528 17.884 1.00 21.05 165 LEU C CA 1
ATOM 3276 C C . LEU C 2 165 ? 13.493 50.205 19.231 1.00 22.48 165 LEU C C 1
ATOM 3277 O O . LEU C 2 165 ? 12.794 50.025 20.226 1.00 21.33 165 LEU C O 1
ATOM 3282 N N . LYS C 2 166 ? 14.818 50.133 19.272 1.00 24.30 166 LYS C N 1
ATOM 3283 C CA . LYS C 2 166 ? 15.499 49.819 20.530 1.00 25.08 166 LYS C CA 1
ATOM 3284 C C . LYS C 2 166 ? 15.130 50.795 21.642 1.00 23.63 166 LYS C C 1
ATOM 3285 O O . LYS C 2 166 ? 14.950 50.398 22.791 1.00 24.25 166 LYS C O 1
ATOM 3291 N N . THR C 2 167 ? 15.015 52.073 21.302 1.00 24.17 167 THR C N 1
ATOM 3292 C CA . THR C 2 167 ? 14.674 53.097 22.290 1.00 23.50 167 THR C CA 1
ATOM 3293 C C . THR C 2 167 ? 13.311 52.854 22.956 1.00 23.26 167 THR C C 1
ATOM 3294 O O . THR C 2 167 ? 13.140 53.092 24.155 1.00 22.86 167 THR C O 1
ATOM 3298 N N . VAL C 2 168 ? 12.341 52.365 22.187 1.00 23.10 168 VAL C N 1
ATOM 3299 C CA . VAL C 2 168 ? 11.011 52.099 22.736 1.00 21.24 168 VAL C CA 1
ATOM 3300 C C . VAL C 2 168 ? 11.078 51.226 23.990 1.00 21.12 168 VAL C C 1
ATOM 3301 O O . VAL C 2 168 ? 10.485 51.554 25.027 1.00 20.42 168 VAL C O 1
ATOM 3305 N N . PHE C 2 169 ? 11.807 50.121 23.892 1.00 21.46 169 PHE C N 1
ATOM 3306 C CA . PHE C 2 169 ? 11.932 49.188 25.005 1.00 23.27 169 PHE C CA 1
ATOM 3307 C C . PHE C 2 169 ? 12.917 49.626 26.089 1.00 25.49 169 PHE C C 1
ATOM 3308 O O . PHE C 2 169 ? 12.753 49.261 27.257 1.00 23.98 169 PHE C O 1
ATOM 3316 N N . ASP C 2 170 ? 13.928 50.414 25.723 1.00 26.57 170 ASP C N 1
ATOM 3317 C CA . ASP C 2 170 ? 14.851 50.911 26.744 1.00 26.22 170 ASP C CA 1
ATOM 3318 C C . ASP C 2 170 ? 14.024 51.807 27.647 1.00 25.55 170 ASP C C 1
ATOM 3319 O O . ASP C 2 170 ? 14.106 51.719 28.873 1.00 25.37 170 ASP C O 1
ATOM 3324 N N . GLU C 2 171 ? 13.209 52.663 27.034 1.00 24.85 171 GLU C N 1
ATOM 3325 C CA . GLU C 2 171 ? 12.368 53.581 27.792 1.00 25.25 171 GLU C CA 1
ATOM 3326 C C . GLU C 2 171 ? 11.277 52.860 28.566 1.00 25.23 171 GLU C C 1
ATOM 3327 O O . GLU C 2 171 ? 10.954 53.251 29.688 1.00 24.18 171 GLU C O 1
ATOM 3333 N N . ALA C 2 172 ? 10.696 51.819 27.971 1.00 23.86 172 ALA C N 1
ATOM 3334 C CA . ALA C 2 172 ? 9.663 51.058 28.668 1.00 23.77 172 ALA C CA 1
ATOM 3335 C C . ALA C 2 172 ? 10.297 50.499 29.943 1.00 24.70 172 ALA C C 1
ATOM 3336 O O . ALA C 2 172 ? 9.722 50.578 31.022 1.00 26.10 172 ALA C O 1
ATOM 3338 N N . ILE C 2 173 ? 11.489 49.932 29.804 1.00 25.27 173 ILE C N 1
ATOM 3339 C CA . ILE C 2 173 ? 12.205 49.372 30.941 1.00 27.07 173 ILE C CA 1
ATOM 3340 C C . ILE C 2 173 ? 12.566 50.469 31.949 1.00 28.83 173 ILE C C 1
ATOM 3341 O O . ILE C 2 173 ? 12.367 50.294 33.150 1.00 27.84 173 ILE C O 1
ATOM 3346 N N . ARG C 2 174 ? 13.081 51.598 31.459 1.00 29.34 174 ARG C N 1
ATOM 3347 C CA . ARG C 2 174 ? 13.449 52.707 32.335 1.00 31.74 174 ARG C CA 1
ATOM 3348 C C . ARG C 2 174 ? 12.246 53.292 33.062 1.00 31.42 174 ARG C C 1
ATOM 3349 O O . ARG C 2 174 ? 12.402 53.967 34.076 1.00 30.59 174 ARG C O 1
ATOM 3357 N N . ALA C 2 175 ? 11.046 53.038 32.550 1.00 31.27 175 ALA C N 1
ATOM 3358 C CA . ALA C 2 175 ? 9.842 53.571 33.182 1.00 31.23 175 ALA C CA 1
ATOM 3359 C C . ALA C 2 175 ? 9.433 52.769 34.417 1.00 32.32 175 ALA C C 1
ATOM 3360 O O . ALA C 2 175 ? 8.618 53.222 35.221 1.00 32.41 175 ALA C O 1
ATOM 3362 N N . VAL C 2 176 ? 9.995 51.576 34.568 1.00 32.88 176 VAL C N 1
ATOM 3363 C CA . VAL C 2 176 ? 9.652 50.734 35.705 1.00 34.81 176 VAL C CA 1
ATOM 3364 C C . VAL C 2 176 ? 10.655 50.913 36.842 1.00 35.67 176 VAL C C 1
ATOM 3365 O O . VAL C 2 176 ? 11.693 50.212 36.791 1.00 37.24 176 VAL C O 1
ATOM 3369 N N . PRO D 2 1 ? 1.054 53.462 45.650 1.00 51.28 1 PRO D N 1
ATOM 3370 C CA . PRO D 2 1 ? 0.702 52.187 46.317 1.00 51.01 1 PRO D CA 1
ATOM 3371 C C . PRO D 2 1 ? 1.181 51.006 45.482 1.00 49.63 1 PRO D C 1
ATOM 3372 O O . PRO D 2 1 ? 0.619 50.697 44.431 1.00 49.57 1 PRO D O 1
ATOM 3376 N N . GLN D 2 2 ? 2.231 50.353 45.963 1.00 48.11 2 GLN D N 1
ATOM 3377 C CA . GLN D 2 2 ? 2.813 49.212 45.274 1.00 46.05 2 GLN D CA 1
ATOM 3378 C C . GLN D 2 2 ? 1.912 47.988 45.374 1.00 43.74 2 GLN D C 1
ATOM 3379 O O . GLN D 2 2 ? 1.189 47.811 46.353 1.00 44.27 2 GLN D O 1
ATOM 3385 N N . ALA D 2 3 ? 1.949 47.158 44.340 1.00 39.42 3 ALA D N 1
ATOM 3386 C CA . ALA D 2 3 ? 1.161 45.936 44.308 1.00 35.90 3 ALA D CA 1
ATOM 3387 C C . ALA D 2 3 ? 2.134 44.787 44.544 1.00 33.28 3 ALA D C 1
ATOM 3388 O O . ALA D 2 3 ? 3.120 44.637 43.822 1.00 33.92 3 ALA D O 1
ATOM 3390 N N . ILE D 2 4 ? 1.873 43.991 45.571 1.00 28.99 4 ILE D N 1
ATOM 3391 C CA . ILE D 2 4 ? 2.740 42.868 45.880 1.00 25.44 4 ILE D CA 1
ATOM 3392 C C . ILE D 2 4 ? 1.962 41.563 45.765 1.00 23.88 4 ILE D C 1
ATOM 3393 O O . ILE D 2 4 ? 0.905 41.409 46.384 1.00 23.92 4 ILE D O 1
ATOM 3398 N N . LYS D 2 5 ? 2.474 40.645 44.946 1.00 20.47 5 LYS D N 1
ATOM 3399 C CA . LYS D 2 5 ? 1.840 39.346 44.734 1.00 19.74 5 LYS D CA 1
ATOM 3400 C C . LYS D 2 5 ? 2.529 38.313 45.611 1.00 19.88 5 LYS D C 1
ATOM 3401 O O . LYS D 2 5 ? 3.733 38.064 45.478 1.00 17.81 5 LYS D O 1
ATOM 3407 N N . CYS D 2 6 ? 1.753 37.718 46.507 1.00 19.50 6 CYS D N 1
ATOM 3408 C CA . CYS D 2 6 ? 2.259 36.711 47.428 1.00 18.24 6 CYS D CA 1
ATOM 3409 C C . CYS D 2 6 ? 1.507 35.397 47.227 1.00 17.76 6 CYS D C 1
ATOM 3410 O O . CYS D 2 6 ? 0.275 35.363 47.299 1.00 16.72 6 CYS D O 1
ATOM 3413 N N . VAL D 2 7 ? 2.243 34.321 46.951 1.00 16.06 7 VAL D N 1
ATOM 3414 C CA . VAL D 2 7 ? 1.614 33.018 46.756 1.00 16.66 7 VAL D CA 1
ATOM 3415 C C . VAL D 2 7 ? 1.942 32.137 47.951 1.00 16.40 7 VAL D C 1
ATOM 3416 O O . VAL D 2 7 ? 3.086 32.093 48.398 1.00 15.44 7 VAL D O 1
ATOM 3420 N N . VAL D 2 8 ? 0.937 31.424 48.450 1.00 14.58 8 VAL D N 1
ATOM 3421 C CA . VAL D 2 8 ? 1.114 30.554 49.609 1.00 15.44 8 VAL D CA 1
ATOM 3422 C C . VAL D 2 8 ? 0.995 29.067 49.230 1.00 16.09 8 VAL D C 1
ATOM 3423 O O . VAL D 2 8 ? -0.019 28.654 48.663 1.00 16.15 8 VAL D O 1
ATOM 3427 N N . VAL D 2 9 ? 2.022 28.272 49.544 1.00 14.50 9 VAL D N 1
ATOM 3428 C CA . VAL D 2 9 ? 2.017 26.836 49.242 1.00 14.58 9 VAL D CA 1
ATOM 3429 C C . VAL D 2 9 ? 2.356 25.987 50.478 1.00 15.03 9 VAL D C 1
ATOM 3430 O O . VAL D 2 9 ? 2.878 26.493 51.479 1.00 12.84 9 VAL D O 1
ATOM 3434 N N . GLY D 2 10 ? 2.056 24.691 50.401 1.00 14.34 10 GLY D N 1
ATOM 3435 C CA . GLY D 2 10 ? 2.318 23.801 51.523 1.00 14.03 10 GLY D CA 1
ATOM 3436 C C . GLY D 2 10 ? 1.305 22.672 51.516 1.00 14.00 10 GLY D C 1
ATOM 3437 O O . GLY D 2 10 ? 0.288 22.775 50.831 1.00 15.02 10 GLY D O 1
ATOM 3438 N N . ASP D 2 11 ? 1.570 21.608 52.278 1.00 13.41 11 ASP D N 1
ATOM 3439 C CA . ASP D 2 11 ? 0.689 20.450 52.322 1.00 11.22 11 ASP D CA 1
ATOM 3440 C C . ASP D 2 11 ? -0.764 20.782 52.667 1.00 12.84 11 ASP D C 1
ATOM 3441 O O . ASP D 2 11 ? -1.062 21.798 53.296 1.00 12.36 11 ASP D O 1
ATOM 3446 N N . GLY D 2 12 ? -1.672 19.907 52.260 1.00 13.57 12 GLY D N 1
ATOM 3447 C CA . GLY D 2 12 ? -3.068 20.119 52.595 1.00 13.91 12 GLY D CA 1
ATOM 3448 C C . GLY D 2 12 ? -3.254 20.081 54.102 1.00 13.00 12 GLY D C 1
ATOM 3449 O O . GLY D 2 12 ? -2.638 19.266 54.813 1.00 12.97 12 GLY D O 1
ATOM 3450 N N . ALA D 2 13 ? -4.073 21.002 54.595 1.00 12.40 13 ALA D N 1
ATOM 3451 C CA . ALA D 2 13 ? -4.400 21.116 56.015 1.00 12.19 13 ALA D CA 1
ATOM 3452 C C . ALA D 2 13 ? -3.342 21.733 56.943 1.00 13.12 13 ALA D C 1
ATOM 3453 O O . ALA D 2 13 ? -3.515 21.698 58.165 1.00 12.98 13 ALA D O 1
ATOM 3455 N N . VAL D 2 14 ? -2.262 22.301 56.408 1.00 10.79 14 VAL D N 1
ATOM 3456 C CA . VAL D 2 14 ? -1.295 22.925 57.318 1.00 12.38 14 VAL D CA 1
ATOM 3457 C C . VAL D 2 14 ? -1.839 24.253 57.819 1.00 12.39 14 VAL D C 1
ATOM 3458 O O . VAL D 2 14 ? -1.335 24.803 58.800 1.00 13.97 14 VAL D O 1
ATOM 3462 N N . GLY D 2 15 ? -2.880 24.762 57.163 1.00 13.26 15 GLY D N 1
ATOM 3463 C CA . GLY D 2 15 ? -3.474 26.018 57.601 1.00 12.16 15 GLY D CA 1
ATOM 3464 C C . GLY D 2 15 ? -3.296 27.256 56.737 1.00 13.89 15 GLY D C 1
ATOM 3465 O O . GLY D 2 15 ? -3.410 28.386 57.238 1.00 14.64 15 GLY D O 1
ATOM 3466 N N . LYS D 2 16 ? -3.043 27.065 55.444 1.00 12.20 16 LYS D N 1
ATOM 3467 C CA . LYS D 2 16 ? -2.839 28.186 54.537 1.00 12.79 16 LYS D CA 1
ATOM 3468 C C . LYS D 2 16 ? -4.069 29.086 54.449 1.00 14.29 16 LYS D C 1
ATOM 3469 O O . LYS D 2 16 ? -3.956 30.306 54.546 1.00 12.44 16 LYS D O 1
ATOM 3475 N N . THR D 2 17 ? -5.237 28.480 54.272 1.00 11.99 17 THR D N 1
ATOM 3476 C CA . THR D 2 17 ? -6.470 29.248 54.171 1.00 13.97 17 THR D CA 1
ATOM 3477 C C . THR D 2 17 ? -6.812 29.958 55.482 1.00 13.90 17 THR D C 1
ATOM 3478 O O . THR D 2 17 ? -7.142 31.144 55.482 1.00 14.95 17 THR D O 1
ATOM 3482 N N . CYS D 2 18 ? -6.731 29.251 56.600 1.00 13.13 18 CYS D N 1
ATOM 3483 C CA . CYS D 2 18 ? -7.034 29.895 57.880 1.00 14.02 18 CYS D CA 1
ATOM 3484 C C . CYS D 2 18 ? -6.133 31.097 58.124 1.00 14.26 18 CYS D C 1
ATOM 3485 O O . CYS D 2 18 ? -6.578 32.144 58.568 1.00 15.29 18 CYS D O 1
ATOM 3488 N N . LEU D 2 19 ? -4.856 30.923 57.818 1.00 13.39 19 LEU D N 1
ATOM 3489 C CA . LEU D 2 19 ? -3.836 31.945 57.959 1.00 15.45 19 LEU D CA 1
ATOM 3490 C C . LEU D 2 19 ? -4.180 33.186 57.107 1.00 15.11 19 LEU D C 1
ATOM 3491 O O . LEU D 2 19 ? -4.136 34.325 57.581 1.00 13.59 19 LEU D O 1
ATOM 3496 N N . LEU D 2 20 ? -4.516 32.955 55.847 1.00 14.62 20 LEU D N 1
ATOM 3497 C CA . LEU D 2 20 ? -4.860 34.042 54.935 1.00 16.29 20 LEU D CA 1
ATOM 3498 C C . LEU D 2 20 ? -6.186 34.717 55.303 1.00 16.30 20 LEU D C 1
ATOM 3499 O O . LEU D 2 20 ? -6.318 35.935 55.190 1.00 17.68 20 LEU D O 1
ATOM 3504 N N . ILE D 2 21 ? -7.167 33.932 55.738 1.00 17.18 21 ILE D N 1
ATOM 3505 C CA . ILE D 2 21 ? -8.463 34.497 56.115 1.00 16.76 21 ILE D CA 1
ATOM 3506 C C . ILE D 2 21 ? -8.355 35.243 57.450 1.00 17.85 21 ILE D C 1
ATOM 3507 O O . ILE D 2 21 ? -8.923 36.330 57.616 1.00 17.12 21 ILE D O 1
ATOM 3512 N N . SER D 2 22 ? -7.613 34.685 58.400 1.00 16.87 22 SER D N 1
ATOM 3513 C CA . SER D 2 22 ? -7.458 35.362 59.685 1.00 18.46 22 SER D CA 1
ATOM 3514 C C . SER D 2 22 ? -6.753 36.699 59.474 1.00 18.91 22 SER D C 1
ATOM 3515 O O . SER D 2 22 ? -7.088 37.696 60.116 1.00 18.69 22 SER D O 1
ATOM 3518 N N . TYR D 2 23 ? -5.779 36.719 58.571 1.00 17.36 23 TYR D N 1
ATOM 3519 C CA . TYR D 2 23 ? -5.038 37.947 58.303 1.00 18.19 23 TYR D CA 1
ATOM 3520 C C . TYR D 2 23 ? -5.853 38.987 57.549 1.00 19.41 23 TYR D C 1
ATOM 3521 O O . TYR D 2 23 ? -5.893 40.154 57.941 1.00 18.80 23 TYR D O 1
ATOM 3530 N N . THR D 2 24 ? -6.509 38.572 56.475 1.00 18.41 24 THR D N 1
ATOM 3531 C CA . THR D 2 24 ? -7.269 39.523 55.672 1.00 20.80 24 THR D CA 1
ATOM 3532 C C . THR D 2 24 ? -8.616 39.968 56.225 1.00 21.74 24 THR D C 1
ATOM 3533 O O . THR D 2 24 ? -9.064 41.069 55.923 1.00 23.69 24 THR D O 1
ATOM 3537 N N . THR D 2 25 ? -9.251 39.149 57.053 1.00 21.17 25 THR D N 1
ATOM 3538 C CA . THR D 2 25 ? -10.560 39.517 57.595 1.00 20.74 25 THR D CA 1
ATOM 3539 C C . THR D 2 25 ? -10.563 39.701 59.103 1.00 22.70 25 THR D C 1
ATOM 3540 O O . THR D 2 25 ? -11.568 40.124 59.686 1.00 21.16 25 THR D O 1
ATOM 3544 N N . ASN D 2 26 ? -9.448 39.369 59.740 1.00 23.45 26 ASN D N 1
ATOM 3545 C CA . ASN D 2 26 ? -9.347 39.450 61.192 1.00 24.75 26 ASN D CA 1
ATOM 3546 C C . ASN D 2 26 ? -10.320 38.553 61.941 1.00 24.57 26 ASN D C 1
ATOM 3547 O O . ASN D 2 26 ? -10.759 38.871 63.049 1.00 24.44 26 ASN D O 1
ATOM 3552 N N . ALA D 2 27 ? -10.645 37.420 61.327 1.00 21.73 27 ALA D N 1
ATOM 3553 C CA . ALA D 2 27 ? -11.513 36.432 61.947 1.00 23.14 27 ALA D CA 1
ATOM 3554 C C . ALA D 2 27 ? -11.087 35.076 61.415 1.00 21.72 27 ALA D C 1
ATOM 3555 O O . ALA D 2 27 ? -10.728 34.940 60.248 1.00 21.60 27 ALA D O 1
ATOM 3557 N N . PHE D 2 28 ? -11.108 34.085 62.291 1.00 21.73 28 PHE D N 1
ATOM 3558 C CA . PHE D 2 28 ? -10.737 32.722 61.939 1.00 22.73 28 PHE D CA 1
ATOM 3559 C C . PHE D 2 28 ? -11.959 32.160 61.216 1.00 23.37 28 PHE D C 1
ATOM 3560 O O . PHE D 2 28 ? -13.081 32.361 61.665 1.00 23.90 28 PHE D O 1
ATOM 3568 N N . PRO D 2 29 ? -11.762 31.452 60.084 1.00 23.63 29 PRO D N 1
ATOM 3569 C CA . PRO D 2 29 ? -12.909 30.902 59.350 1.00 23.96 29 PRO D CA 1
ATOM 3570 C C . PRO D 2 29 ? -13.882 30.172 60.250 1.00 23.04 29 PRO D C 1
ATOM 3571 O O . PRO D 2 29 ? -13.475 29.366 61.072 1.00 23.27 29 PRO D O 1
ATOM 3575 N N . GLY D 2 30 ? -15.168 30.465 60.088 1.00 26.45 30 GLY D N 1
ATOM 3576 C CA . GLY D 2 30 ? -16.185 29.811 60.890 1.00 26.80 30 GLY D CA 1
ATOM 3577 C C . GLY D 2 30 ? -16.374 28.384 60.416 1.00 28.12 30 GLY D C 1
ATOM 3578 O O . GLY D 2 30 ? -16.897 27.543 61.141 1.00 30.31 30 GLY D O 1
ATOM 3579 N N . GLU D 2 31 ? -15.953 28.107 59.186 1.00 26.57 31 GLU D N 1
ATOM 3580 C CA . GLU D 2 31 ? -16.073 26.766 58.625 1.00 25.65 31 GLU D CA 1
ATOM 3581 C C . GLU D 2 31 ? -14.960 26.502 57.603 1.00 22.58 31 GLU D C 1
ATOM 3582 O O . GLU D 2 31 ? -14.379 27.429 57.031 1.00 19.78 31 GLU D O 1
ATOM 3588 N N . TYR D 2 32 ? -14.678 25.228 57.380 1.00 18.15 32 TYR D N 1
ATOM 3589 C CA . TYR D 2 32 ? -13.649 24.822 56.434 1.00 17.12 32 TYR D CA 1
ATOM 3590 C C . TYR D 2 32 ? -14.166 24.828 54.993 1.00 17.37 32 TYR D C 1
ATOM 3591 O O . TYR D 2 32 ? -15.206 24.235 54.684 1.00 17.33 32 TYR D O 1
ATOM 3600 N N . ILE D 2 33 ? -13.441 25.533 54.127 1.00 15.35 33 ILE D N 1
ATOM 3601 C CA . ILE D 2 33 ? -13.747 25.611 52.707 1.00 15.14 33 ILE D CA 1
ATOM 3602 C C . ILE D 2 33 ? -12.536 25.005 52.001 1.00 15.75 33 ILE D C 1
ATOM 3603 O O . ILE D 2 33 ? -11.422 25.541 52.098 1.00 14.73 33 ILE D O 1
ATOM 3608 N N . PRO D 2 34 ? -12.726 23.863 51.310 1.00 16.10 34 PRO D N 1
ATOM 3609 C CA . PRO D 2 34 ? -11.621 23.202 50.599 1.00 15.44 34 PRO D CA 1
ATOM 3610 C C . PRO D 2 34 ? -11.049 24.157 49.567 1.00 15.18 34 PRO D C 1
ATOM 3611 O O . PRO D 2 34 ? -11.801 24.863 48.887 1.00 14.78 34 PRO D O 1
ATOM 3615 N N . THR D 2 35 ? -9.728 24.199 49.445 1.00 14.73 35 THR D N 1
ATOM 3616 C CA . THR D 2 35 ? -9.142 25.092 48.464 1.00 13.58 35 THR D CA 1
ATOM 3617 C C . THR D 2 35 ? -8.615 24.361 47.239 1.00 15.60 35 THR D C 1
ATOM 3618 O O . THR D 2 35 ? -7.783 23.458 47.356 1.00 13.70 35 THR D O 1
ATOM 3622 N N . VAL D 2 36 ? -9.134 24.740 46.072 1.00 15.35 36 VAL D N 1
ATOM 3623 C CA . VAL D 2 36 ? -8.649 24.223 44.800 1.00 16.21 36 VAL D CA 1
ATOM 3624 C C . VAL D 2 36 ? -7.846 25.413 44.254 1.00 16.88 36 VAL D C 1
ATOM 3625 O O . VAL D 2 36 ? -6.719 25.267 43.787 1.00 16.83 36 VAL D O 1
ATOM 3629 N N . PHE D 2 37 ? -8.436 26.601 44.350 1.00 18.36 37 PHE D N 1
ATOM 3630 C CA . PHE D 2 37 ? -7.786 27.834 43.915 1.00 20.35 37 PHE D CA 1
ATOM 3631 C C . PHE D 2 37 ? -8.528 29.045 44.451 1.00 20.59 37 PHE D C 1
ATOM 3632 O O . PHE D 2 37 ? -9.750 29.113 44.366 1.00 22.21 37 PHE D O 1
ATOM 3640 N N . ASP D 2 38 ? -7.804 29.999 45.020 1.00 18.79 38 ASP D N 1
ATOM 3641 C CA . ASP D 2 38 ? -8.472 31.196 45.488 1.00 20.47 38 ASP D CA 1
ATOM 3642 C C . ASP D 2 38 ? -7.525 32.378 45.548 1.00 21.43 38 ASP D C 1
ATOM 3643 O O . ASP D 2 38 ? -6.300 32.225 45.451 1.00 19.70 38 ASP D O 1
ATOM 3648 N N . ASN D 2 39 ? -8.104 33.559 45.716 1.00 21.68 39 ASN D N 1
ATOM 3649 C CA . ASN D 2 39 ? -7.335 34.793 45.710 1.00 24.27 39 ASN D CA 1
ATOM 3650 C C . ASN D 2 39 ? -7.976 35.783 46.667 1.00 22.90 39 ASN D C 1
ATOM 3651 O O . ASN D 2 39 ? -9.187 35.971 46.647 1.00 22.45 39 ASN D O 1
ATOM 3656 N N . TYR D 2 40 ? -7.167 36.404 47.516 1.00 21.39 40 TYR D N 1
ATOM 3657 C CA . TYR D 2 40 ? -7.686 37.384 48.467 1.00 21.27 40 TYR D CA 1
ATOM 3658 C C . TYR D 2 40 ? -6.796 38.610 48.353 1.00 23.12 40 TYR D C 1
ATOM 3659 O O . TYR D 2 40 ? -5.763 38.581 47.684 1.00 21.00 40 TYR D O 1
ATOM 3668 N N . SER D 2 41 ? -7.179 39.687 49.020 1.00 25.16 41 SER D N 1
ATOM 3669 C CA . SER D 2 41 ? -6.365 40.886 48.973 1.00 28.13 41 SER D CA 1
ATOM 3670 C C . SER D 2 41 ? -6.512 41.693 50.252 1.00 29.16 41 SER D C 1
ATOM 3671 O O . SER D 2 41 ? -7.495 41.559 50.983 1.00 29.45 41 SER D O 1
ATOM 3674 N N . ALA D 2 42 ? -5.509 42.511 50.531 1.00 29.34 42 ALA D N 1
ATOM 3675 C CA . ALA D 2 42 ? -5.532 43.358 51.705 1.00 30.11 42 ALA D CA 1
ATOM 3676 C C . ALA D 2 42 ? -4.742 44.609 51.384 1.00 30.47 42 ALA D C 1
ATOM 3677 O O . ALA D 2 42 ? -3.797 44.565 50.601 1.00 30.89 42 ALA D O 1
ATOM 3679 N N . ASN D 2 43 ? -5.151 45.730 51.964 1.00 31.59 43 ASN D N 1
ATOM 3680 C CA . ASN D 2 43 ? -4.425 46.979 51.777 1.00 33.91 43 ASN D CA 1
ATOM 3681 C C . ASN D 2 43 ? -3.736 47.186 53.111 1.00 33.74 43 ASN D C 1
ATOM 3682 O O . ASN D 2 43 ? -4.391 47.227 54.148 1.00 35.76 43 ASN D O 1
ATOM 3687 N N . VAL D 2 44 ? -2.415 47.284 53.093 1.00 34.04 44 VAL D N 1
ATOM 3688 C CA . VAL D 2 44 ? -1.667 47.449 54.330 1.00 34.81 44 VAL D CA 1
ATOM 3689 C C . VAL D 2 44 ? -0.574 48.512 54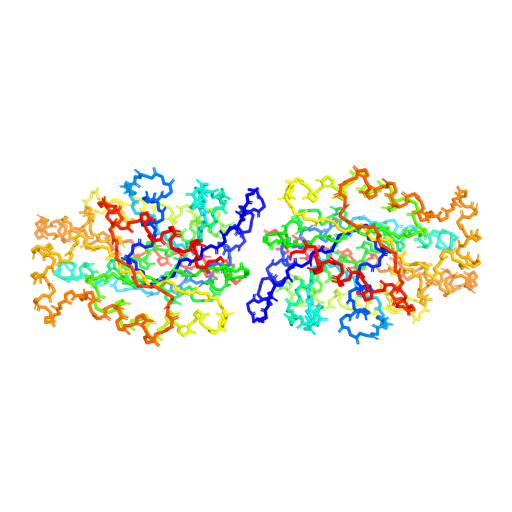.232 1.00 35.39 44 VAL D C 1
ATOM 3690 O O . VAL D 2 44 ? -0.132 48.879 53.145 1.00 34.43 44 VAL D O 1
ATOM 3694 N N . MET D 2 45 ? -0.167 49.011 55.391 1.00 35.81 45 MET D N 1
ATOM 3695 C CA . MET D 2 45 ? 0.883 50.012 55.500 1.00 36.72 45 MET D CA 1
ATOM 3696 C C . MET D 2 45 ? 2.060 49.317 56.175 1.00 36.00 45 MET D C 1
ATOM 3697 O O . MET D 2 45 ? 1.911 48.737 57.252 1.00 35.00 45 MET D O 1
ATOM 3702 N N . VAL D 2 46 ? 3.220 49.355 55.536 1.00 35.82 46 VAL D N 1
ATOM 3703 C CA . VAL D 2 46 ? 4.415 48.740 56.099 1.00 36.16 46 VAL D CA 1
ATOM 3704 C C . VAL D 2 46 ? 5.518 49.775 55.978 1.00 37.05 46 VAL D C 1
ATOM 3705 O O . VAL D 2 46 ? 5.754 50.304 54.898 1.00 35.70 46 VAL D O 1
ATOM 3709 N N . ASP D 2 47 ? 6.178 50.070 57.092 1.00 39.13 47 ASP D N 1
ATOM 3710 C CA . ASP D 2 47 ? 7.261 51.046 57.105 1.00 41.25 47 ASP D CA 1
ATOM 3711 C C . ASP D 2 47 ? 6.847 52.349 56.417 1.00 42.56 47 ASP D C 1
ATOM 3712 O O . ASP D 2 47 ? 7.603 52.920 55.631 1.00 42.81 47 ASP D O 1
ATOM 3717 N N . GLY D 2 48 ? 5.634 52.802 56.720 1.00 44.15 48 GLY D N 1
ATOM 3718 C CA . GLY D 2 48 ? 5.120 54.036 56.150 1.00 46.09 48 GLY D CA 1
ATOM 3719 C C . GLY D 2 48 ? 4.835 54.018 54.659 1.00 47.38 48 GLY D C 1
ATOM 3720 O O . GLY D 2 48 ? 4.840 55.068 54.015 1.00 48.27 48 GLY D O 1
ATOM 3721 N N . LYS D 2 49 ? 4.576 52.837 54.102 1.00 47.07 49 LYS D N 1
ATOM 3722 C CA . LYS D 2 49 ? 4.298 52.720 52.674 1.00 46.28 49 LYS D CA 1
ATOM 3723 C C . LYS D 2 49 ? 3.042 51.884 52.413 1.00 44.42 49 LYS D C 1
ATOM 3724 O O . LYS D 2 49 ? 2.921 50.769 52.918 1.00 44.06 49 LYS D O 1
ATOM 3730 N N . PRO D 2 50 ? 2.090 52.418 51.623 1.00 41.98 50 PRO D N 1
ATOM 3731 C CA . PRO D 2 50 ? 0.847 51.708 51.304 1.00 39.87 50 PRO D CA 1
ATOM 3732 C C . PRO D 2 50 ? 1.070 50.595 50.284 1.00 37.74 50 PRO D C 1
ATOM 3733 O O . PRO D 2 50 ? 1.666 50.809 49.233 1.00 36.26 50 PRO D O 1
ATOM 3737 N N . VAL D 2 51 ? 0.578 49.405 50.600 1.00 35.26 51 VAL D N 1
ATOM 3738 C CA . VAL D 2 51 ? 0.738 48.260 49.716 1.00 33.26 51 VAL D CA 1
ATOM 3739 C C . VAL D 2 51 ? -0.593 47.576 49.449 1.00 31.81 51 VAL D C 1
ATOM 3740 O O . VAL D 2 51 ? -1.407 47.416 50.356 1.00 31.58 51 VAL D O 1
ATOM 3744 N N . ASN D 2 52 ? -0.805 47.195 48.193 1.00 31.12 52 ASN D N 1
ATOM 3745 C CA . ASN D 2 52 ? -2.002 46.474 47.768 1.00 31.57 52 ASN D CA 1
ATOM 3746 C C . ASN D 2 52 ? -1.492 45.043 47.658 1.00 29.54 52 ASN D C 1
ATOM 3747 O O . ASN D 2 52 ? -0.864 44.662 46.664 1.00 29.11 52 ASN D O 1
ATOM 3752 N N . LEU D 2 53 ? -1.742 44.259 48.695 1.00 26.95 53 LEU D N 1
ATOM 3753 C CA . LEU D 2 53 ? -1.260 42.886 48.740 1.00 25.15 53 LEU D CA 1
ATOM 3754 C C . LEU D 2 53 ? -2.241 41.878 48.148 1.00 24.74 53 LEU D C 1
ATOM 3755 O O . LEU D 2 53 ? -3.365 41.728 48.633 1.00 26.11 53 LEU D O 1
ATOM 3760 N N . GLY D 2 54 ? -1.805 41.210 47.081 1.00 24.43 54 GLY D N 1
ATOM 3761 C CA . GLY D 2 54 ? -2.615 40.195 46.426 1.00 22.84 54 GLY D CA 1
ATOM 3762 C C . GLY D 2 54 ? -2.147 38.844 46.943 1.00 21.15 54 GLY D C 1
ATOM 3763 O O . GLY D 2 54 ? -0.965 38.524 46.843 1.00 19.61 54 GLY D O 1
ATOM 3764 N N . LEU D 2 55 ? -3.070 38.055 47.489 1.00 20.82 55 LEU D N 1
ATOM 3765 C CA . LEU D 2 55 ? -2.740 36.758 48.080 1.00 19.77 55 LEU D CA 1
ATOM 3766 C C . LEU D 2 55 ? -3.360 35.601 47.318 1.00 19.66 55 LEU D C 1
ATOM 3767 O O . LEU D 2 55 ? -4.563 35.587 47.059 1.00 21.45 55 LEU D O 1
ATOM 3772 N N . TRP D 2 56 ? -2.527 34.622 46.988 1.00 16.43 56 TRP D N 1
ATOM 3773 C CA . TRP D 2 56 ? -2.953 33.469 46.227 1.00 17.00 56 TRP D CA 1
ATOM 3774 C C . TRP D 2 56 ? -2.941 32.207 47.077 1.00 14.93 56 TRP D C 1
ATOM 3775 O O . TRP D 2 56 ? -1.906 31.802 47.612 1.00 14.05 56 TRP D O 1
ATOM 3786 N N . ASP D 2 57 ? -4.125 31.615 47.215 1.00 14.90 57 ASP D N 1
ATOM 3787 C CA . ASP D 2 57 ? -4.333 30.409 48.018 1.00 14.95 57 ASP D CA 1
ATOM 3788 C C . ASP D 2 57 ? -4.295 29.216 47.056 1.00 15.81 57 ASP D C 1
ATOM 3789 O O . ASP D 2 57 ? -4.919 29.252 45.994 1.00 16.04 57 ASP D O 1
ATOM 3794 N N . THR D 2 58 ? -3.588 28.155 47.428 1.00 14.30 58 THR D N 1
ATOM 3795 C CA . THR D 2 58 ? -3.446 27.002 46.551 1.00 16.07 58 THR D CA 1
ATOM 3796 C C . THR D 2 58 ? -3.846 25.678 47.196 1.00 16.48 58 THR D C 1
ATOM 3797 O O . THR D 2 58 ? -4.026 25.593 48.410 1.00 16.09 58 THR D O 1
ATOM 3801 N N . ALA D 2 59 ? -3.967 24.643 46.367 1.00 13.96 59 ALA D N 1
ATOM 3802 C CA . ALA D 2 59 ? -4.308 23.300 46.845 1.00 15.77 59 ALA D CA 1
ATOM 3803 C C . ALA D 2 59 ? -2.995 22.555 47.123 1.00 16.10 59 ALA D C 1
ATOM 3804 O O . ALA D 2 59 ? -2.130 22.470 46.247 1.00 18.15 59 ALA D O 1
ATOM 3806 N N . GLY D 2 60 ? -2.850 22.028 48.337 1.00 15.87 60 GLY D N 1
ATOM 3807 C CA . GLY D 2 60 ? -1.643 21.307 48.695 1.00 14.98 60 GLY D CA 1
ATOM 3808 C C . GLY D 2 60 ? -1.562 19.850 48.258 1.00 16.24 60 GLY D C 1
ATOM 3809 O O . GLY D 2 60 ? -0.472 19.265 48.296 1.00 15.60 60 GLY D O 1
ATOM 3810 N N . GLN D 2 61 ? -2.684 19.257 47.846 1.00 13.83 61 GLN D N 1
ATOM 3811 C CA . GLN D 2 61 ? -2.678 17.857 47.409 1.00 14.54 61 GLN D CA 1
ATOM 3812 C C . GLN D 2 61 ? -1.929 17.700 46.085 1.00 15.18 61 GLN D C 1
ATOM 3813 O O . GLN D 2 61 ? -2.048 18.540 45.188 1.00 12.83 61 GLN D O 1
ATOM 3819 N N . GLU D 2 62 ? -1.163 16.616 45.970 1.00 15.59 62 GLU D N 1
ATOM 3820 C CA . GLU D 2 62 ? -0.379 16.351 44.764 1.00 18.31 62 GLU D CA 1
ATOM 3821 C C . GLU D 2 62 ? -1.274 16.189 43.544 1.00 18.76 62 GLU D C 1
ATOM 3822 O O . GLU D 2 62 ? -0.841 16.404 42.416 1.00 17.49 62 GLU D O 1
ATOM 3828 N N . ASP D 2 63 ? -2.528 15.817 43.765 1.00 18.03 63 ASP D N 1
ATOM 3829 C CA . ASP D 2 63 ? -3.436 15.648 42.638 1.00 19.65 63 ASP D CA 1
ATOM 3830 C C . ASP D 2 63 ? -3.632 16.940 41.858 1.00 18.63 63 ASP D C 1
ATOM 3831 O O . ASP D 2 63 ? -4.007 16.906 40.684 1.00 17.76 63 ASP D O 1
ATOM 3836 N N . TYR D 2 64 ? -3.373 18.079 42.498 1.00 16.55 64 TYR D N 1
ATOM 3837 C CA . TYR D 2 64 ? -3.521 19.363 41.818 1.00 16.86 64 TYR D CA 1
ATOM 3838 C C . TYR D 2 64 ? -2.160 19.980 41.458 1.00 16.41 64 TYR D C 1
ATOM 3839 O O . TYR D 2 64 ? -2.051 21.189 41.250 1.00 15.62 64 TYR D O 1
ATOM 3848 N N . ASP D 2 65 ? -1.127 19.147 41.375 1.00 16.55 65 ASP D N 1
ATOM 3849 C CA . ASP D 2 65 ? 0.207 19.645 41.030 1.00 18.43 65 ASP D CA 1
ATOM 3850 C C . ASP D 2 65 ? 0.209 20.374 39.681 1.00 21.10 65 ASP D C 1
ATOM 3851 O O . ASP D 2 65 ? 0.871 21.401 39.532 1.00 21.69 65 ASP D O 1
ATOM 3856 N N . ARG D 2 66 ? -0.526 19.850 38.698 1.00 22.02 66 ARG D N 1
ATOM 3857 C CA . ARG D 2 66 ? -0.567 20.481 37.379 1.00 24.30 66 ARG D CA 1
ATOM 3858 C C . ARG D 2 66 ? -1.280 21.829 37.403 1.00 22.72 66 ARG D C 1
ATOM 3859 O O . ARG D 2 66 ? -1.061 22.671 36.538 1.00 23.23 66 ARG D O 1
ATOM 3867 N N . LEU D 2 67 ? -2.115 22.048 38.408 1.00 19.80 67 LEU D N 1
ATOM 3868 C CA . LEU D 2 67 ? -2.842 23.308 38.513 1.00 19.81 67 LEU D CA 1
ATOM 3869 C C . LEU D 2 67 ? -2.085 24.410 39.259 1.00 19.29 67 LEU D C 1
ATOM 3870 O O . LEU D 2 67 ? -2.193 25.591 38.927 1.00 19.10 67 LEU D O 1
ATOM 3875 N N . ARG D 2 68 ? -1.320 24.020 40.271 1.00 18.77 68 ARG D N 1
ATOM 3876 C CA . ARG D 2 68 ? -0.635 24.993 41.104 1.00 19.04 68 ARG D CA 1
ATOM 3877 C C . ARG D 2 68 ? 0.215 26.052 40.390 1.00 21.03 68 ARG D C 1
ATOM 3878 O O . ARG D 2 68 ? 0.137 27.234 40.732 1.00 21.97 68 ARG D O 1
ATOM 3886 N N . PRO D 2 69 ? 1.017 25.657 39.383 1.00 21.82 69 PRO D N 1
ATOM 3887 C CA . PRO D 2 69 ? 1.864 26.615 38.656 1.00 22.99 69 PRO D CA 1
ATOM 3888 C C . PRO D 2 69 ? 1.119 27.757 37.965 1.00 22.26 69 PRO D C 1
ATOM 3889 O O . PRO D 2 69 ? 1.733 28.750 37.586 1.00 22.24 69 PRO D O 1
ATOM 3893 N N . LEU D 2 70 ? -0.191 27.614 37.796 1.00 21.39 70 LEU D N 1
ATOM 3894 C CA . LEU D 2 70 ? -0.991 28.660 37.169 1.00 22.31 70 LEU D CA 1
ATOM 3895 C C . LEU D 2 70 ? -1.074 29.884 38.084 1.00 22.15 70 LEU D C 1
ATOM 3896 O O . LEU D 2 70 ? -1.463 30.976 37.651 1.00 20.77 70 LEU D O 1
ATOM 3901 N N . SER D 2 71 ? -0.714 29.705 39.353 1.00 21.12 71 SER D N 1
ATOM 3902 C CA . SER D 2 71 ? -0.734 30.820 40.292 1.00 20.39 71 SER D CA 1
ATOM 3903 C C . SER D 2 71 ? 0.622 31.534 40.342 1.00 20.37 71 SER D C 1
ATOM 3904 O O . SER D 2 71 ? 0.716 32.640 40.874 1.00 21.74 71 SER D O 1
ATOM 3907 N N . TYR D 2 72 ? 1.658 30.932 39.760 1.00 19.62 72 TYR D N 1
ATOM 3908 C CA . TYR D 2 72 ? 3.011 31.493 39.871 1.00 20.36 72 TYR D CA 1
ATOM 3909 C C . TYR D 2 72 ? 3.533 32.679 39.060 1.00 22.46 72 TYR D C 1
ATOM 3910 O O . TYR D 2 72 ? 4.470 33.352 39.506 1.00 23.62 72 TYR D O 1
ATOM 3919 N N . PRO D 2 73 ? 2.971 32.952 37.867 1.00 23.98 73 PRO D N 1
ATOM 3920 C CA . PRO D 2 73 ? 3.475 34.091 37.084 1.00 22.23 73 PRO D CA 1
ATOM 3921 C C . PRO D 2 73 ? 3.542 35.421 37.833 1.00 21.77 73 PRO D C 1
ATOM 3922 O O . PRO D 2 73 ? 2.586 35.817 38.496 1.00 19.76 73 PRO D O 1
ATOM 3926 N N . GLN D 2 74 ? 4.677 36.106 37.708 1.00 21.84 74 GLN D N 1
ATOM 3927 C CA . GLN D 2 74 ? 4.902 37.408 38.343 1.00 24.22 74 GLN D CA 1
ATOM 3928 C C . GLN D 2 74 ? 4.790 37.429 39.861 1.00 21.95 74 GLN D C 1
ATOM 3929 O O . GLN D 2 74 ? 4.460 38.462 40.441 1.00 21.40 74 GLN D O 1
ATOM 3935 N N . THR D 2 75 ? 5.059 36.305 40.515 1.00 20.87 75 THR D N 1
ATOM 3936 C CA . THR D 2 75 ? 4.995 36.290 41.979 1.00 20.08 75 THR D CA 1
ATOM 3937 C C . THR D 2 75 ? 6.146 37.111 42.564 1.00 19.53 75 THR D C 1
ATOM 3938 O O . THR D 2 75 ? 7.280 37.009 42.093 1.00 18.57 75 THR D O 1
ATOM 3942 N N . ASP D 2 76 ? 5.863 37.924 43.581 1.00 18.89 76 ASP D N 1
ATOM 3943 C CA . ASP D 2 76 ? 6.912 38.724 44.213 1.00 20.38 76 ASP D CA 1
ATOM 3944 C C . ASP D 2 76 ? 7.566 38.027 45.403 1.00 21.72 76 ASP D C 1
ATOM 3945 O O . ASP D 2 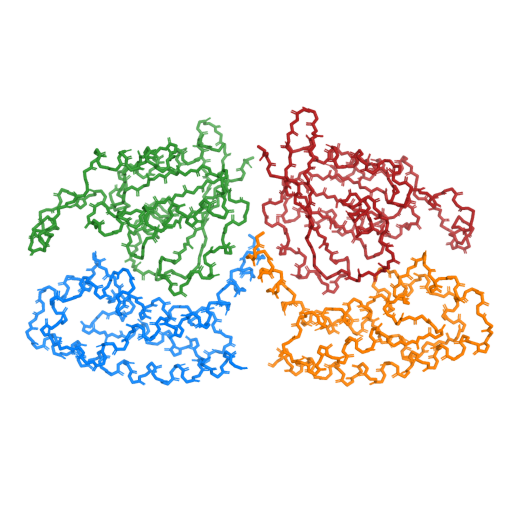76 ? 8.754 38.230 45.686 1.00 21.36 76 ASP D O 1
ATOM 3950 N N . VAL D 2 77 ? 6.788 37.211 46.106 1.00 19.34 77 VAL D N 1
ATOM 3951 C CA . VAL D 2 77 ? 7.299 36.495 47.271 1.00 19.16 77 VAL D CA 1
ATOM 3952 C C . VAL D 2 77 ? 6.419 35.292 47.561 1.00 18.41 77 VAL D C 1
ATOM 3953 O O . VAL D 2 77 ? 5.211 35.348 47.381 1.00 17.89 77 VAL D O 1
ATOM 3957 N N . PHE D 2 78 ? 7.043 34.204 48.003 1.00 18.55 78 PHE D N 1
ATOM 3958 C CA . PHE D 2 78 ? 6.321 32.981 48.336 1.00 18.85 78 PHE D CA 1
ATOM 3959 C C . PHE D 2 78 ? 6.325 32.715 49.833 1.00 19.25 78 PHE D C 1
ATOM 3960 O O . PHE D 2 78 ? 7.306 33.013 50.515 1.00 17.26 78 PHE D O 1
ATOM 3968 N N . LEU D 2 79 ? 5.224 32.166 50.339 1.00 17.42 79 LEU D N 1
ATOM 3969 C CA . LEU D 2 79 ? 5.197 31.736 51.725 1.00 16.68 79 LEU D CA 1
ATOM 3970 C C . LEU D 2 79 ? 5.158 30.210 51.611 1.00 15.88 79 LEU D C 1
ATOM 3971 O O . LEU D 2 79 ? 4.225 29.663 51.021 1.00 15.82 79 LEU D O 1
ATOM 3976 N N . ILE D 2 80 ? 6.179 29.519 52.108 1.00 14.48 80 ILE D N 1
ATOM 3977 C CA . ILE D 2 80 ? 6.125 28.052 52.095 1.00 14.92 80 ILE D CA 1
ATOM 3978 C C . ILE D 2 80 ? 5.723 27.693 53.525 1.00 15.13 80 ILE D C 1
ATOM 3979 O O . ILE D 2 80 ? 6.429 28.028 54.470 1.00 15.26 80 ILE D O 1
ATOM 3984 N N . CYS D 2 81 ? 4.579 27.027 53.672 1.00 15.90 81 CYS D N 1
ATOM 3985 C CA . CYS D 2 81 ? 4.049 26.673 54.989 1.00 14.48 81 CYS D CA 1
ATOM 3986 C C . CYS D 2 81 ? 4.057 25.194 55.352 1.00 12.16 81 CYS D C 1
ATOM 3987 O O . CYS D 2 81 ? 3.866 24.338 54.490 1.00 12.62 81 CYS D O 1
ATOM 3990 N N . PHE D 2 82 ? 4.247 24.921 56.647 1.00 11.99 82 PHE D N 1
ATOM 3991 C CA . PHE D 2 82 ? 4.171 23.561 57.192 1.00 11.41 82 PHE D CA 1
ATOM 3992 C C . PHE D 2 82 ? 3.604 23.757 58.604 1.00 12.25 82 PHE D C 1
ATOM 3993 O O . PHE D 2 82 ? 3.789 24.825 59.208 1.00 12.25 82 PHE D O 1
ATOM 4001 N N . SER D 2 83 ? 2.908 22.748 59.119 1.00 12.25 83 SER D N 1
ATOM 4002 C CA . SER D 2 83 ? 2.331 22.803 60.466 1.00 13.02 83 SER D CA 1
ATOM 4003 C C . SER D 2 83 ? 3.374 22.395 61.497 1.00 13.08 83 SER D C 1
ATOM 4004 O O . SER D 2 83 ? 4.001 21.347 61.362 1.00 13.02 83 SER D O 1
ATOM 4007 N N . LEU D 2 84 ? 3.546 23.212 62.530 1.00 14.74 84 LEU D N 1
ATOM 4008 C CA . LEU D 2 84 ? 4.510 22.906 63.584 1.00 14.46 84 LEU D CA 1
ATOM 4009 C C . LEU D 2 84 ? 4.165 21.598 64.298 1.00 14.11 84 LEU D C 1
ATOM 4010 O O . LEU D 2 84 ? 5.010 21.018 64.988 1.00 13.27 84 LEU D O 1
ATOM 4015 N N . VAL D 2 85 ? 2.929 21.126 64.149 1.00 13.63 85 VAL D N 1
ATOM 4016 C CA . VAL D 2 85 ? 2.577 19.857 64.782 1.00 15.82 85 VAL D CA 1
ATOM 4017 C C . VAL D 2 85 ? 2.389 18.721 63.774 1.00 17.02 85 VAL D C 1
ATOM 4018 O O . VAL D 2 85 ? 1.698 17.733 64.043 1.00 17.50 85 VAL D O 1
ATOM 4022 N N . SER D 2 86 ? 3.008 18.873 62.601 1.00 16.12 86 SER D N 1
ATOM 4023 C CA . SER D 2 86 ? 2.978 17.810 61.592 1.00 17.48 86 SER D CA 1
ATOM 4024 C C . SER D 2 86 ? 4.368 17.621 60.995 1.00 15.41 86 SER D C 1
ATOM 4025 O O . SER D 2 86 ? 4.738 18.278 60.023 1.00 14.85 86 SER D O 1
ATOM 4028 N N . PRO D 2 87 ? 5.162 16.721 61.583 1.00 17.50 87 PRO D N 1
ATOM 4029 C CA . PRO D 2 87 ? 6.514 16.470 61.080 1.00 16.48 87 PRO D CA 1
ATOM 4030 C C . PRO D 2 87 ? 6.519 16.093 59.595 1.00 17.21 87 PRO D C 1
ATOM 4031 O O . PRO D 2 87 ? 7.445 16.440 58.866 1.00 18.71 87 PRO D O 1
ATOM 4035 N N . ALA D 2 88 ? 5.476 15.393 59.147 1.00 17.04 88 ALA D N 1
ATOM 4036 C CA . ALA D 2 88 ? 5.377 15.008 57.741 1.00 16.25 88 ALA D CA 1
ATOM 4037 C C . ALA D 2 88 ? 5.283 16.242 56.838 1.00 14.61 88 ALA D C 1
ATOM 4038 O O . ALA D 2 88 ? 5.915 16.287 55.790 1.00 13.96 88 ALA D O 1
ATOM 4040 N N . SER D 2 89 ? 4.509 17.249 57.237 1.00 12.85 89 SER D N 1
ATOM 4041 C CA . SER D 2 89 ? 4.380 18.441 56.392 1.00 11.90 89 SER D CA 1
ATOM 4042 C C . SER D 2 89 ? 5.691 19.227 56.360 1.00 12.33 89 SER D C 1
ATOM 4043 O O . SER D 2 89 ? 5.996 19.895 55.378 1.00 13.02 89 SER D O 1
ATOM 4046 N N . PHE D 2 90 ? 6.460 19.140 57.442 1.00 12.58 90 PHE D N 1
ATOM 4047 C CA . PHE D 2 90 ? 7.762 19.814 57.543 1.00 13.72 90 PHE D CA 1
ATOM 4048 C C . PHE D 2 90 ? 8.741 19.143 56.568 1.00 13.35 90 PHE D C 1
ATOM 4049 O O . PHE D 2 90 ? 9.412 19.817 55.785 1.00 13.51 90 PHE D O 1
ATOM 4057 N N . GLU D 2 91 ? 8.818 17.816 56.603 1.00 14.03 91 GLU D N 1
ATOM 4058 C CA . GLU D 2 91 ? 9.714 17.111 55.682 1.00 17.06 91 GLU D CA 1
ATOM 4059 C C . GLU D 2 91 ? 9.365 17.445 54.224 1.00 17.47 91 GLU D C 1
ATOM 4060 O O . GLU D 2 91 ? 10.256 17.541 53.373 1.00 15.97 91 GLU D O 1
ATOM 4066 N N . ASN D 2 92 ? 8.079 17.646 53.936 1.00 17.15 92 ASN D N 1
ATOM 4067 C CA . ASN D 2 92 ? 7.677 17.971 52.567 1.00 17.57 92 ASN D CA 1
ATOM 4068 C C . ASN D 2 92 ? 8.169 19.328 52.092 1.00 17.07 92 ASN D C 1
ATOM 4069 O O . ASN D 2 92 ? 8.159 19.615 50.895 1.00 16.11 92 ASN D O 1
ATOM 4074 N N . VAL D 2 93 ? 8.593 20.171 53.028 1.00 16.67 93 VAL D N 1
ATOM 4075 C CA . VAL D 2 93 ? 9.147 21.469 52.652 1.00 17.02 93 VAL D CA 1
ATOM 4076 C C . VAL D 2 93 ? 10.389 21.198 51.788 1.00 17.23 93 VAL D C 1
ATOM 4077 O O . VAL D 2 93 ? 10.542 21.751 50.700 1.00 16.68 93 VAL D O 1
ATOM 4081 N N . ARG D 2 94 ? 11.275 20.332 52.265 1.00 17.33 94 ARG D N 1
ATOM 4082 C CA . ARG D 2 94 ? 12.484 20.051 51.491 1.00 18.68 94 ARG D CA 1
ATOM 4083 C C . ARG D 2 94 ? 12.252 19.072 50.342 1.00 18.60 94 ARG D C 1
ATOM 4084 O O . ARG D 2 94 ? 12.854 19.193 49.283 1.00 19.43 94 ARG D O 1
ATOM 4092 N N . ALA D 2 95 ? 11.365 18.111 50.537 1.00 18.60 95 ALA D N 1
ATOM 4093 C CA . ALA D 2 95 ? 11.122 17.124 49.496 1.00 20.23 95 ALA D CA 1
ATOM 4094 C C . ALA D 2 95 ? 10.265 17.622 48.337 1.00 21.61 95 ALA D C 1
ATOM 4095 O O . ALA D 2 95 ? 10.467 17.200 47.197 1.00 21.96 95 ALA D O 1
ATOM 4097 N N . LYS D 2 96 ? 9.333 18.533 48.614 1.00 19.72 96 LYS D N 1
ATOM 4098 C CA . LYS D 2 96 ? 8.436 19.004 47.570 1.00 18.31 96 LYS D CA 1
ATOM 4099 C C . LYS D 2 96 ? 8.312 20.486 47.276 1.00 18.65 96 LYS D C 1
ATOM 4100 O O . LYS D 2 96 ? 8.558 20.917 46.151 1.00 17.22 96 LYS D O 1
ATOM 4106 N N . TRP D 2 97 ? 7.900 21.253 48.280 1.00 16.12 97 TRP D N 1
ATOM 4107 C CA . TRP D 2 97 ? 7.664 22.679 48.114 1.00 16.38 97 TRP D CA 1
ATOM 4108 C C . TRP D 2 97 ? 8.844 23.520 47.685 1.00 17.81 97 TRP D C 1
ATOM 4109 O O . TRP D 2 97 ? 8.720 24.313 46.753 1.00 18.21 97 TRP D O 1
ATOM 4120 N N . TYR D 2 98 ? 9.977 23.363 48.357 1.00 17.60 98 TYR D N 1
ATOM 4121 C CA . TYR D 2 98 ? 11.155 24.131 47.986 1.00 19.62 98 TYR D CA 1
ATOM 4122 C C . TYR D 2 98 ? 11.572 23.769 46.559 1.00 18.45 98 TYR D C 1
ATOM 4123 O O . TYR D 2 98 ? 11.813 24.648 45.746 1.00 18.69 98 TYR D O 1
ATOM 4132 N N . PRO D 2 99 ? 11.667 22.468 46.240 1.00 18.51 99 PRO D N 1
ATOM 4133 C CA . PRO D 2 99 ? 12.058 22.106 44.869 1.00 18.42 99 PRO D CA 1
ATOM 4134 C C . PRO D 2 99 ? 11.090 22.664 43.813 1.00 19.19 99 PRO D C 1
ATOM 4135 O O . PRO D 2 99 ? 11.519 23.149 42.764 1.00 19.13 99 PRO D O 1
ATOM 4139 N N . GLU D 2 100 ? 9.788 22.601 44.085 1.00 18.32 100 GLU D N 1
ATOM 4140 C CA . GLU D 2 100 ? 8.790 23.101 43.135 1.00 19.82 100 GLU D CA 1
ATOM 4141 C C . GLU D 2 100 ? 8.836 24.608 42.941 1.00 21.46 100 GLU D C 1
ATOM 4142 O O . GLU D 2 100 ? 8.788 25.105 41.808 1.00 21.67 100 GLU D O 1
ATOM 4148 N N . VAL D 2 101 ? 8.920 25.345 44.043 1.00 20.53 101 VAL D N 1
ATOM 4149 C CA . VAL D 2 101 ? 8.981 26.796 43.969 1.00 20.68 101 VAL D CA 1
ATOM 4150 C C . VAL D 2 101 ? 10.233 27.231 43.205 1.00 23.09 101 VAL D C 1
ATOM 4151 O O . VAL D 2 101 ? 10.168 28.102 42.331 1.00 24.23 101 VAL D O 1
ATOM 4155 N N . ARG D 2 102 ? 11.366 26.619 43.521 1.00 23.08 102 ARG D N 1
ATOM 4156 C CA . ARG D 2 102 ? 12.607 26.989 42.855 1.00 25.51 102 ARG D CA 1
ATOM 4157 C C . ARG D 2 102 ? 12.631 26.634 41.380 1.00 26.19 102 ARG D C 1
ATOM 4158 O O . ARG D 2 102 ? 13.188 27.370 40.568 1.00 27.27 102 ARG D O 1
ATOM 4166 N N . HIS D 2 103 ? 12.022 25.511 41.033 1.00 27.19 103 HIS D N 1
ATOM 4167 C CA . HIS D 2 103 ? 11.969 25.097 39.647 1.00 29.38 103 HIS D CA 1
ATOM 4168 C C . HIS D 2 103 ? 11.238 26.136 38.799 1.00 30.42 103 HIS D C 1
ATOM 4169 O O . HIS D 2 103 ? 11.653 26.438 37.681 1.00 30.13 103 HIS D O 1
ATOM 4176 N N . HIS D 2 104 ? 10.151 26.687 39.327 1.00 27.04 104 HIS D N 1
AT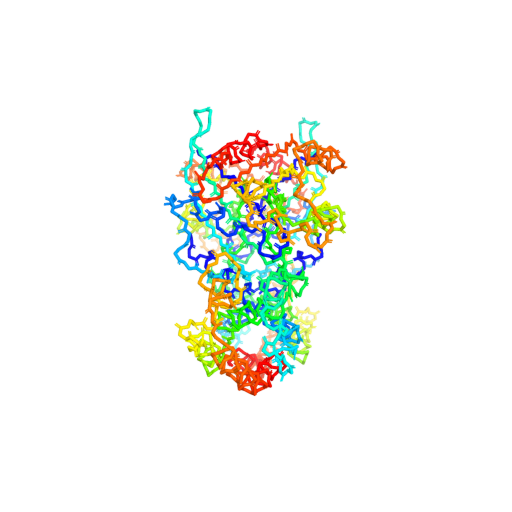OM 4177 C CA . HIS D 2 104 ? 9.380 27.670 38.576 1.00 27.23 104 HIS D CA 1
ATOM 4178 C C . HIS D 2 104 ? 9.845 29.106 38.738 1.00 29.17 104 HIS D C 1
ATOM 4179 O O . HIS D 2 104 ? 9.745 29.897 37.798 1.00 27.70 104 HIS D O 1
ATOM 4186 N N . CYS D 2 105 ? 10.353 29.442 39.923 1.00 28.29 105 CYS D N 1
ATOM 4187 C CA . CYS D 2 105 ? 10.783 30.804 40.206 1.00 29.04 105 CYS D CA 1
ATOM 4188 C C . CYS D 2 105 ? 12.120 30.790 40.948 1.00 30.25 105 CYS D C 1
ATOM 4189 O O . CYS D 2 105 ? 12.175 30.938 42.169 1.00 29.01 105 CYS D O 1
ATOM 4192 N N . PRO D 2 106 ? 13.224 30.632 40.206 1.00 30.91 106 PRO D N 1
ATOM 4193 C CA . PRO D 2 106 ? 14.571 30.589 40.783 1.00 30.79 106 PRO D CA 1
ATOM 4194 C C . PRO D 2 106 ? 15.057 31.813 41.552 1.00 30.88 106 PRO D C 1
ATOM 4195 O O . PRO D 2 106 ? 15.943 31.693 42.396 1.00 31.42 106 PRO D O 1
ATOM 4199 N N . ASN D 2 107 ? 14.482 32.983 41.300 1.00 30.78 107 ASN D N 1
ATOM 4200 C CA . ASN D 2 107 ? 14.960 34.175 41.994 1.00 32.07 107 ASN D CA 1
ATOM 4201 C C . ASN D 2 107 ? 13.984 34.810 42.995 1.00 30.99 107 ASN D C 1
ATOM 4202 O O . ASN D 2 107 ? 14.313 35.802 43.643 1.00 33.15 107 ASN D O 1
ATOM 4207 N N . THR D 2 108 ? 12.798 34.240 43.142 1.00 27.63 108 THR D N 1
ATOM 4208 C CA . THR D 2 108 ? 11.814 34.818 44.046 1.00 25.20 108 THR D CA 1
ATOM 4209 C C . THR D 2 108 ? 12.066 34.490 45.521 1.00 23.60 108 THR D C 1
ATOM 4210 O O . THR D 2 108 ? 12.291 33.337 45.882 1.00 22.03 108 THR D O 1
ATOM 4214 N N . PRO D 2 109 ? 12.063 35.516 46.391 1.00 23.08 109 PRO D N 1
ATOM 4215 C CA . PRO D 2 109 ? 12.291 35.267 47.817 1.00 22.78 109 PRO D CA 1
ATOM 4216 C C . PRO D 2 109 ? 11.234 34.355 48.441 1.00 20.72 109 PRO D C 1
ATOM 4217 O O . PRO D 2 109 ? 10.066 34.377 48.059 1.00 19.45 109 PRO D O 1
ATOM 4221 N N . ILE D 2 110 ? 11.678 33.555 49.399 1.00 19.83 110 ILE D N 1
ATOM 4222 C CA . ILE D 2 110 ? 10.829 32.612 50.113 1.00 19.05 110 ILE D CA 1
ATOM 4223 C C . ILE D 2 110 ? 10.854 32.883 51.608 1.00 19.32 110 ILE D C 1
ATOM 4224 O O . ILE D 2 110 ? 11.920 33.088 52.181 1.00 21.13 110 ILE D O 1
ATOM 4229 N N . ILE D 2 111 ? 9.680 32.885 52.231 1.00 18.38 111 ILE D N 1
ATOM 4230 C CA . ILE D 2 111 ? 9.578 33.034 53.678 1.00 17.70 111 ILE D CA 1
ATOM 4231 C C . ILE D 2 111 ? 9.054 31.669 54.128 1.00 17.18 111 ILE D C 1
ATOM 4232 O O . ILE D 2 111 ? 8.026 31.201 53.614 1.00 15.54 111 ILE D O 1
ATOM 4237 N N . LEU D 2 112 ? 9.760 31.019 55.048 1.00 16.03 112 LEU D N 1
ATOM 4238 C CA . LEU D 2 112 ? 9.312 29.728 55.569 1.00 14.81 112 LEU D CA 1
ATOM 4239 C C . LEU D 2 112 ? 8.415 30.004 56.783 1.00 15.07 112 LEU D C 1
ATOM 4240 O O . LEU D 2 112 ? 8.842 30.634 57.753 1.00 15.03 112 LEU D O 1
ATOM 4245 N N . VAL D 2 113 ? 7.174 29.527 56.734 1.00 14.39 113 VAL D N 1
ATOM 4246 C CA . VAL D 2 113 ? 6.226 29.763 57.822 1.00 12.10 113 VAL D CA 1
ATOM 4247 C C . VAL D 2 113 ? 5.790 28.491 58.542 1.00 13.29 113 VAL D C 1
ATOM 4248 O O . VAL D 2 113 ? 5.289 27.557 57.918 1.00 10.99 113 VAL D O 1
ATOM 4252 N N . GLY D 2 114 ? 5.986 28.473 59.856 1.00 12.49 114 GLY D N 1
ATOM 4253 C CA . GLY D 2 114 ? 5.576 27.353 60.679 1.00 13.24 114 GLY D CA 1
ATOM 4254 C C . GLY D 2 114 ? 4.216 27.777 61.212 1.00 14.62 114 GLY D C 1
ATOM 4255 O O . GLY D 2 114 ? 4.100 28.830 61.860 1.00 15.20 114 GLY D O 1
ATOM 4256 N N . THR D 2 115 ? 3.189 26.972 60.944 1.00 13.34 115 THR D N 1
ATOM 4257 C CA . THR D 2 115 ? 1.822 27.298 61.344 1.00 12.80 115 THR D CA 1
ATOM 4258 C C . THR D 2 115 ? 1.305 26.560 62.584 1.00 14.50 115 THR D C 1
ATOM 4259 O O . THR D 2 115 ? 1.948 25.639 63.080 1.00 13.76 115 THR D O 1
ATOM 4263 N N . LYS D 2 116 ? 0.117 26.964 63.049 1.00 12.79 116 LYS D N 1
ATOM 4264 C CA . LYS D 2 116 ? -0.521 26.355 64.216 1.00 14.69 116 LYS D CA 1
ATOM 4265 C C . LYS D 2 116 ? 0.389 26.408 65.439 1.00 15.15 116 LYS D C 1
ATOM 4266 O O . LYS D 2 116 ? 0.509 25.438 66.194 1.00 16.56 116 LYS D O 1
ATOM 4272 N N . LEU D 2 117 ? 1.023 27.556 65.633 1.00 14.94 117 LEU D N 1
ATOM 4273 C CA . LEU D 2 117 ? 1.919 27.749 66.769 1.00 16.36 117 LEU D CA 1
ATOM 4274 C C . LEU D 2 117 ? 1.238 27.461 68.115 1.00 17.32 117 LEU D C 1
ATOM 4275 O O . LEU D 2 117 ? 1.864 26.951 69.040 1.00 16.47 117 LEU D O 1
ATOM 4280 N N . ASP D 2 118 ? -0.050 27.764 68.214 1.00 16.61 118 ASP D N 1
ATOM 4281 C CA . ASP D 2 118 ? -0.772 27.549 69.467 1.00 17.29 118 ASP D CA 1
ATOM 4282 C C . ASP D 2 118 ? -0.873 26.078 69.865 1.00 17.35 118 ASP D C 1
ATOM 4283 O O . ASP D 2 118 ? -1.060 25.761 71.033 1.00 16.98 118 ASP D O 1
ATOM 4288 N N . LEU D 2 119 ? -0.728 25.175 68.901 1.00 16.41 119 LEU D N 1
ATOM 4289 C CA . LEU D 2 119 ? -0.829 23.762 69.204 1.00 15.50 119 LEU D CA 1
ATOM 4290 C C . LEU D 2 119 ? 0.485 23.142 69.665 1.00 17.58 119 LEU D C 1
ATOM 4291 O O . LEU D 2 119 ? 0.483 22.040 70.221 1.00 17.84 119 LEU D O 1
ATOM 4296 N N . ARG D 2 120 ? 1.603 23.836 69.468 1.00 17.64 120 ARG D N 1
ATOM 4297 C CA . ARG D 2 120 ? 2.880 23.268 69.880 1.00 21.11 120 ARG D CA 1
ATOM 4298 C C . ARG D 2 120 ? 2.964 22.932 71.374 1.00 24.94 120 ARG D C 1
ATOM 4299 O O . ARG D 2 120 ? 3.619 21.955 71.755 1.00 25.71 120 ARG D O 1
ATOM 4307 N N . ASP D 2 121 ? 2.312 23.729 72.213 1.00 28.32 121 ASP D N 1
ATOM 4308 C CA . ASP D 2 121 ? 2.319 23.473 73.653 1.00 33.01 121 ASP D CA 1
ATOM 4309 C C . ASP D 2 121 ? 1.014 22.834 74.117 1.00 33.98 121 ASP D C 1
ATOM 4310 O O . ASP D 2 121 ? 0.825 22.600 75.312 1.00 35.51 121 ASP D O 1
ATOM 4315 N N . ASP D 2 122 ? 0.111 22.564 73.180 1.00 32.36 122 ASP D N 1
ATOM 4316 C CA . ASP D 2 122 ? -1.176 21.963 73.517 1.00 31.95 122 ASP D CA 1
ATOM 4317 C C . ASP D 2 122 ? -0.985 20.518 73.980 1.00 30.69 122 ASP D C 1
ATOM 4318 O O . ASP D 2 122 ? -0.465 19.686 73.242 1.00 28.92 122 ASP D O 1
ATOM 4323 N N . LYS D 2 123 ? -1.419 20.229 75.207 1.00 31.22 123 LYS D N 1
ATOM 4324 C CA . LYS D 2 123 ? -1.262 18.898 75.799 1.00 31.39 123 LYS D CA 1
ATOM 4325 C C . LYS D 2 123 ? -1.822 17.746 74.976 1.00 29.43 123 LYS D C 1
ATOM 4326 O O . LYS D 2 123 ? -1.142 16.756 74.757 1.00 30.10 123 LYS D O 1
ATOM 4332 N N . ASP D 2 124 ? -3.064 17.860 74.532 1.00 29.28 124 ASP D N 1
ATOM 4333 C CA . ASP D 2 124 ? -3.657 16.792 73.742 1.00 30.25 124 ASP D CA 1
ATOM 4334 C C . ASP D 2 124 ? -2.890 16.550 72.447 1.00 28.54 124 ASP D C 1
ATOM 4335 O O . ASP D 2 124 ? -2.704 15.408 72.034 1.00 26.76 124 ASP D O 1
ATOM 4340 N N . THR D 2 125 ? -2.435 17.625 71.812 1.00 26.64 125 THR D N 1
ATOM 4341 C CA . THR D 2 125 ? -1.687 17.490 70.565 1.00 24.32 125 THR D CA 1
ATOM 4342 C C . THR D 2 125 ? -0.349 16.786 70.811 1.00 22.72 125 THR D C 1
ATOM 4343 O O . THR D 2 125 ? 0.009 15.860 70.097 1.00 21.10 125 THR D O 1
ATOM 4347 N N . ILE D 2 126 ? 0.380 17.221 71.833 1.00 23.71 126 ILE D N 1
ATOM 4348 C CA . ILE D 2 126 ? 1.674 16.621 72.158 1.00 25.16 126 ILE D CA 1
ATOM 4349 C C . ILE D 2 126 ? 1.529 15.134 72.486 1.00 26.66 126 ILE D C 1
ATOM 4350 O O . ILE D 2 126 ? 2.327 14.303 72.048 1.00 25.71 126 ILE D O 1
ATOM 4355 N N . GLU D 2 127 ? 0.504 14.817 73.270 1.00 29.43 127 GLU D N 1
ATOM 4356 C CA . GLU D 2 127 ? 0.217 13.444 73.671 1.00 32.51 127 GLU D CA 1
ATOM 4357 C C . GLU D 2 127 ? -0.083 12.555 72.464 1.00 31.49 127 GLU D C 1
ATOM 4358 O O . GLU D 2 127 ? 0.474 11.467 72.344 1.00 32.98 127 GLU D O 1
ATOM 4364 N N . LYS D 2 128 ? -0.956 13.008 71.566 1.00 30.35 128 LYS D N 1
ATOM 4365 C CA . LYS D 2 128 ? -1.278 12.201 70.391 1.00 30.21 128 LYS D CA 1
ATOM 4366 C C . LYS D 2 128 ? -0.054 12.011 69.497 1.00 28.32 128 LYS D C 1
ATOM 4367 O O . LYS D 2 128 ? 0.127 10.949 68.898 1.00 26.72 128 LYS D O 1
ATOM 4373 N N . LEU D 2 129 ? 0.790 13.035 69.393 1.00 27.08 129 LEU D N 1
ATOM 4374 C CA . LEU D 2 129 ? 2.003 12.906 68.580 1.00 26.25 129 LEU D CA 1
ATOM 4375 C C . LEU D 2 129 ? 2.955 11.904 69.236 1.00 27.92 129 LEU D C 1
ATOM 4376 O O . LEU D 2 129 ? 3.563 11.067 68.564 1.00 28.02 129 LEU D O 1
ATOM 4381 N N . LYS D 2 130 ? 3.079 11.997 70.555 1.00 30.18 130 LYS D N 1
ATOM 4382 C CA . LYS D 2 130 ? 3.959 11.105 71.311 1.00 35.31 130 LYS D CA 1
ATOM 4383 C C . LYS D 2 130 ? 3.577 9.637 71.101 1.00 36.36 130 LYS D C 1
ATOM 4384 O O . LYS D 2 130 ? 4.444 8.772 70.982 1.00 36.48 130 LYS D O 1
ATOM 4390 N N . GLU D 2 131 ? 2.278 9.360 71.043 1.00 38.03 131 GLU D N 1
ATOM 4391 C CA . GLU D 2 131 ? 1.810 7.996 70.834 1.00 40.30 131 GLU D CA 1
ATOM 4392 C C . GLU D 2 131 ? 2.344 7.428 69.524 1.00 39.87 131 GLU D C 1
ATOM 4393 O O . GLU D 2 131 ? 2.359 6.212 69.331 1.00 40.36 131 GLU D O 1
ATOM 4399 N N . LYS D 2 132 ? 2.786 8.308 68.627 1.00 38.51 132 LYS D N 1
ATOM 4400 C CA . LYS D 2 132 ? 3.316 7.885 67.335 1.00 37.10 132 LYS D CA 1
ATOM 4401 C C . LYS D 2 132 ? 4.830 8.075 67.284 1.00 36.45 132 LYS D C 1
ATOM 4402 O O . LYS D 2 132 ? 5.450 7.927 66.231 1.00 37.11 132 LYS D O 1
ATOM 4408 N N . LYS D 2 133 ? 5.421 8.410 68.424 1.00 35.27 133 LYS D N 1
ATOM 4409 C CA . LYS D 2 133 ? 6.859 8.627 68.509 1.00 34.08 133 LYS D CA 1
ATOM 4410 C C . LYS D 2 133 ? 7.261 9.864 67.704 1.00 31.69 133 LYS D C 1
ATOM 4411 O O . LYS D 2 133 ? 8.322 9.900 67.080 1.00 29.84 133 LYS D O 1
ATOM 4417 N N . LEU D 2 134 ? 6.400 10.875 67.723 1.00 28.05 134 LEU D N 1
ATOM 4418 C CA . LEU D 2 134 ? 6.668 12.117 67.013 1.00 26.66 134 LEU D CA 1
ATOM 4419 C C . LEU D 2 134 ? 6.647 13.247 68.027 1.00 25.81 134 LEU D C 1
ATOM 4420 O O . LEU D 2 134 ? 6.146 13.090 69.135 1.00 25.59 134 LEU D O 1
ATOM 4425 N N . THR D 2 135 ? 7.199 14.388 67.642 1.00 24.25 135 THR D N 1
ATOM 4426 C CA . THR D 2 135 ? 7.230 15.549 68.515 1.00 23.71 135 THR D CA 1
ATOM 4427 C C . THR D 2 135 ? 7.062 16.784 67.632 1.00 20.91 135 THR D C 1
ATOM 4428 O O . THR D 2 135 ? 7.386 16.753 66.450 1.00 19.63 135 THR D O 1
ATOM 4432 N N . PRO D 2 136 ? 6.525 17.875 68.189 1.00 18.88 136 PRO D N 1
ATOM 4433 C CA . PRO D 2 136 ? 6.348 19.084 67.380 1.00 19.08 136 PRO D CA 1
ATOM 4434 C C . PRO D 2 136 ? 7.686 19.594 66.838 1.00 19.32 136 PRO D C 1
ATOM 4435 O O . PRO D 2 136 ? 8.749 19.319 67.411 1.00 18.44 136 PRO D O 1
ATOM 4439 N N . ILE D 2 137 ? 7.636 20.325 65.727 1.00 17.97 137 ILE D N 1
ATOM 4440 C CA . ILE D 2 137 ? 8.846 20.895 65.144 1.00 17.06 137 ILE D CA 1
ATOM 4441 C C . ILE D 2 137 ? 9.235 22.089 66.044 1.00 16.54 137 ILE D C 1
ATOM 4442 O O . ILE D 2 137 ? 8.385 22.912 66.397 1.00 14.56 137 ILE D O 1
ATOM 4447 N N . THR D 2 138 ? 10.508 22.171 66.419 1.00 16.91 138 THR D N 1
ATOM 4448 C CA . THR D 2 138 ? 10.998 23.252 67.286 1.00 16.30 138 THR D CA 1
ATOM 4449 C C . THR D 2 138 ? 11.476 24.437 66.460 1.00 15.18 138 THR D C 1
ATOM 4450 O O . THR D 2 138 ? 11.724 24.306 65.260 1.00 15.45 138 THR D O 1
ATOM 4454 N N . TYR D 2 139 ? 11.624 25.597 67.102 1.00 14.42 139 TYR D N 1
ATOM 4455 C CA . TYR D 2 139 ? 12.089 26.784 66.396 1.00 14.44 139 TYR D CA 1
ATOM 4456 C C . TYR D 2 139 ? 13.478 26.553 65.779 1.00 16.09 139 TYR D C 1
ATOM 4457 O O . TYR D 2 139 ? 13.733 26.948 64.629 1.00 15.63 139 TYR D O 1
ATOM 4466 N N . PRO D 2 140 ? 14.396 25.898 66.516 1.00 16.40 140 PRO D N 1
ATOM 4467 C CA . PRO D 2 140 ? 15.718 25.668 65.923 1.00 15.95 140 PRO D CA 1
ATOM 4468 C C . PRO D 2 140 ? 15.646 24.799 64.664 1.00 15.33 140 PRO D C 1
ATOM 4469 O O . PRO D 2 140 ? 16.359 25.044 63.688 1.00 13.80 140 PRO D O 1
ATOM 4473 N N . GLN D 2 141 ? 14.783 23.789 64.676 1.00 16.39 141 GLN D N 1
ATOM 4474 C CA . GLN D 2 141 ? 14.651 22.923 63.497 1.00 16.43 141 GLN D CA 1
ATOM 4475 C C . GLN D 2 141 ? 14.099 23.722 62.327 1.00 15.17 141 GLN D C 1
ATOM 4476 O O . GLN D 2 141 ? 14.591 23.614 61.198 1.00 14.91 141 GLN D O 1
ATOM 4482 N N . GLY D 2 142 ? 13.069 24.526 62.594 1.00 14.80 142 GLY D N 1
ATOM 4483 C CA . GLY D 2 142 ? 12.487 25.347 61.546 1.00 12.65 142 GLY D CA 1
ATOM 4484 C C . GLY D 2 142 ? 13.506 26.311 60.954 1.00 14.17 142 GLY D C 1
ATOM 4485 O O . GLY D 2 142 ? 13.599 26.466 59.735 1.00 13.97 142 GLY D O 1
ATOM 4486 N N . LEU D 2 143 ? 14.269 26.973 61.821 1.00 13.89 143 LEU D N 1
ATOM 4487 C CA . LEU D 2 143 ? 15.286 27.919 61.384 1.00 14.94 143 LEU D CA 1
ATOM 4488 C C . LEU D 2 143 ? 16.328 27.203 60.516 1.00 15.56 143 LEU D C 1
ATOM 4489 O O . LEU D 2 143 ? 16.781 27.743 59.513 1.00 16.64 143 LEU D O 1
ATOM 4494 N N . ALA D 2 144 ? 16.687 25.978 60.883 1.00 17.16 144 ALA D N 1
ATOM 4495 C CA . ALA D 2 144 ? 17.678 25.232 60.099 1.00 17.54 144 ALA D CA 1
ATOM 4496 C C . ALA D 2 144 ? 17.133 24.873 58.707 1.00 17.96 144 ALA D C 1
ATOM 4497 O O . ALA D 2 144 ? 17.869 24.902 57.718 1.00 15.85 144 ALA D O 1
ATOM 4499 N N . MET D 2 145 ? 15.844 24.544 58.632 1.00 15.93 145 MET D N 1
ATOM 4500 C CA . MET D 2 145 ? 15.215 24.211 57.347 1.00 14.64 145 MET D CA 1
ATOM 4501 C C . MET D 2 145 ? 15.235 25.472 56.484 1.00 15.29 145 MET D C 1
ATOM 4502 O O . MET D 2 145 ? 15.544 25.416 55.289 1.00 16.23 145 MET D O 1
ATOM 4507 N N . ALA D 2 146 ? 14.914 26.614 57.090 1.00 15.84 146 ALA D N 1
ATOM 4508 C CA . ALA D 2 146 ? 14.912 27.884 56.368 1.00 16.93 146 ALA D CA 1
ATOM 4509 C C . ALA D 2 146 ? 16.296 28.176 55.791 1.00 17.47 146 ALA D C 1
ATOM 4510 O O . ALA D 2 146 ? 16.412 28.640 54.657 1.00 17.74 146 ALA D O 1
ATOM 4512 N N . LYS D 2 147 ? 17.348 27.910 56.559 1.00 18.28 147 LYS D N 1
ATOM 4513 C CA . LYS D 2 147 ? 18.696 28.162 56.037 1.00 19.36 147 LYS D CA 1
ATOM 4514 C C . LYS D 2 147 ? 19.006 27.145 54.941 1.00 18.52 147 LYS D C 1
ATOM 4515 O O . LYS D 2 147 ? 19.637 27.466 53.939 1.00 19.28 147 LYS D O 1
ATOM 4521 N N . GLU D 2 148 ? 18.545 25.919 55.136 1.00 19.54 148 GLU D N 1
ATOM 4522 C CA . GLU D 2 148 ? 18.759 24.861 54.158 1.00 20.38 148 GLU D CA 1
ATOM 4523 C C . GLU D 2 148 ? 18.161 25.231 52.799 1.00 21.51 148 GLU D C 1
ATOM 4524 O O . GLU D 2 148 ? 18.766 24.977 51.755 1.00 22.02 148 GLU D O 1
ATOM 4530 N N . ILE D 2 149 ? 16.975 25.836 52.808 1.00 20.02 149 ILE D N 1
ATOM 4531 C CA . ILE D 2 149 ? 16.317 26.180 51.553 1.00 18.97 149 ILE D CA 1
ATOM 4532 C C . ILE D 2 149 ? 16.538 27.615 51.085 1.00 19.74 149 ILE D C 1
ATOM 4533 O O . ILE D 2 149 ? 15.963 28.034 50.080 1.00 19.99 149 ILE D O 1
ATOM 4538 N N . GLY D 2 150 ? 17.365 28.366 51.805 1.00 19.98 150 GLY D N 1
ATOM 4539 C CA . GLY D 2 150 ? 17.629 29.744 51.419 1.00 20.89 150 GLY D CA 1
ATOM 4540 C C . GLY D 2 150 ? 16.489 30.736 51.609 1.00 20.32 150 GLY D C 1
ATOM 4541 O O . GLY D 2 150 ? 16.423 31.760 50.924 1.00 19.67 150 GLY D O 1
ATOM 4542 N N . ALA D 2 151 ? 15.583 30.451 52.538 1.00 20.67 151 ALA D N 1
ATOM 4543 C CA . ALA D 2 151 ? 14.465 31.362 52.785 1.00 20.03 151 ALA D CA 1
ATOM 4544 C C . ALA D 2 151 ? 15.060 32.634 53.385 1.00 21.27 151 ALA D C 1
ATOM 4545 O O . ALA D 2 151 ? 16.072 32.560 54.088 1.00 22.08 151 ALA D O 1
ATOM 4547 N N . VAL D 2 152 ? 14.461 33.794 53.117 1.00 21.12 152 VAL D N 1
ATOM 4548 C CA . VAL D 2 152 ? 14.999 35.031 53.676 1.00 22.10 152 VAL D CA 1
ATOM 4549 C C . VAL D 2 152 ? 14.653 35.175 55.164 1.00 22.92 152 VAL D C 1
ATOM 4550 O O . VAL D 2 152 ? 15.313 35.915 55.900 1.00 20.89 152 VAL D O 1
ATOM 4554 N N . LYS D 2 153 ? 13.628 34.451 55.605 1.00 20.54 153 LYS D N 1
ATOM 4555 C CA . LYS D 2 153 ? 13.206 34.479 57.003 1.00 20.62 153 LYS D CA 1
ATOM 4556 C C . LYS D 2 153 ? 12.445 33.215 57.376 1.00 18.50 153 LYS D C 1
ATOM 4557 O O . LYS D 2 153 ? 11.834 32.575 56.522 1.00 17.85 153 LYS D O 1
ATOM 4563 N N . TYR D 2 154 ? 12.495 32.874 58.660 1.00 17.29 154 TYR D N 1
ATOM 4564 C CA . TYR D 2 154 ? 11.747 31.756 59.209 1.00 15.76 154 TYR D CA 1
ATOM 4565 C C . TYR D 2 154 ? 10.840 32.423 60.245 1.00 17.87 154 TYR D C 1
ATOM 4566 O O . TYR D 2 154 ? 11.327 33.123 61.140 1.00 18.57 154 TYR D O 1
ATOM 4575 N N . LEU D 2 155 ? 9.533 32.229 60.123 1.00 16.57 155 LEU D N 1
ATOM 4576 C CA . LEU D 2 155 ? 8.589 32.838 61.059 1.00 16.44 155 LEU D CA 1
ATOM 4577 C C . LEU D 2 155 ? 7.524 31.821 61.470 1.00 16.76 155 LEU D C 1
ATOM 4578 O O . LEU D 2 155 ? 7.114 30.989 60.664 1.00 17.71 155 LEU D O 1
ATOM 4583 N N . GLU D 2 156 ? 7.103 31.875 62.728 1.00 14.57 156 GLU D N 1
ATOM 4584 C CA . GLU D 2 156 ? 6.088 30.957 63.232 1.00 16.02 156 GLU D CA 1
ATOM 4585 C C . GLU D 2 156 ? 4.853 31.776 63.581 1.00 15.96 156 GLU D C 1
ATOM 4586 O O . GLU D 2 156 ? 4.959 32.930 64.028 1.00 13.20 156 GLU D O 1
ATOM 4592 N N . CYS D 2 157 ? 3.678 31.193 63.385 1.00 14.72 157 CYS D N 1
ATOM 4593 C CA . CYS D 2 157 ? 2.470 31.939 63.681 1.00 15.61 157 CYS D CA 1
ATOM 4594 C C . CYS D 2 157 ? 1.301 31.027 63.961 1.00 15.72 157 CYS D C 1
ATOM 4595 O O . CYS D 2 157 ? 1.359 29.827 63.706 1.00 15.06 157 CYS D O 1
ATOM 4598 N N . SER D 2 158 ? 0.244 31.628 64.496 1.00 13.75 158 SER D N 1
ATOM 4599 C CA . SER D 2 158 ? -1.004 30.942 64.749 1.00 15.43 158 SER D CA 1
ATOM 4600 C C . SER D 2 158 ? -2.094 31.781 64.088 1.00 16.77 158 SER D C 1
ATOM 4601 O O . SER D 2 158 ? -2.218 32.969 64.378 1.00 16.40 158 SER D O 1
ATOM 4604 N N . ALA D 2 159 ? -2.873 31.185 63.196 1.00 15.57 159 ALA D N 1
ATOM 4605 C CA . ALA D 2 159 ? -3.954 31.926 62.567 1.00 16.65 159 ALA D CA 1
ATOM 4606 C C . ALA D 2 159 ? -5.056 32.159 63.607 1.00 16.57 159 ALA D C 1
ATOM 4607 O O . ALA D 2 159 ? -5.760 33.166 63.562 1.00 18.45 159 ALA D O 1
ATOM 4609 N N . LEU D 2 160 ? -5.186 31.221 64.545 1.00 15.52 160 LEU D N 1
ATOM 4610 C CA . LEU D 2 160 ? -6.215 31.285 65.583 1.00 15.81 160 LEU D CA 1
ATOM 4611 C C . LEU D 2 160 ? -5.992 32.378 66.636 1.00 14.60 160 LEU D C 1
ATOM 4612 O O . LEU D 2 160 ? -6.884 33.186 66.903 1.00 15.47 160 LEU D O 1
ATOM 4617 N N . THR D 2 161 ? -4.807 32.411 67.229 1.00 15.00 161 THR D N 1
ATOM 4618 C CA . THR D 2 161 ? -4.498 33.424 68.241 1.00 14.62 161 THR D CA 1
ATOM 4619 C C . THR D 2 161 ? -3.888 34.680 67.615 1.00 15.91 161 THR D C 1
ATOM 4620 O O . THR D 2 161 ? -3.790 35.721 68.272 1.00 16.16 161 THR D O 1
ATOM 4624 N N . GLN D 2 162 ? -3.488 34.565 66.349 1.00 14.64 162 GLN D N 1
ATOM 4625 C CA . GLN D 2 162 ? -2.844 35.627 65.570 1.00 16.64 162 GLN D CA 1
ATOM 4626 C C . GLN D 2 162 ? -1.440 35.986 66.041 1.00 18.38 162 GLN D C 1
ATOM 4627 O O . GLN D 2 162 ? -0.843 36.957 65.556 1.00 20.75 162 GLN D O 1
ATOM 4633 N N . ARG D 2 163 ? -0.893 35.210 66.968 1.00 17.88 163 ARG D N 1
ATOM 4634 C CA . ARG D 2 163 ? 0.462 35.493 67.423 1.00 19.63 163 ARG D CA 1
ATOM 4635 C C . ARG D 2 163 ? 1.411 35.302 66.233 1.00 19.18 163 ARG D C 1
ATOM 4636 O O . ARG D 2 163 ? 1.402 34.254 65.587 1.00 17.01 163 ARG D O 1
ATOM 4644 N N . GLY D 2 164 ? 2.199 36.333 65.939 1.00 18.53 164 GLY D N 1
ATOM 4645 C CA . GLY D 2 164 ? 3.151 36.281 64.837 1.00 16.66 164 GLY D CA 1
ATOM 4646 C C . GLY D 2 164 ? 2.576 36.421 63.441 1.00 16.23 164 GLY D C 1
ATOM 4647 O O . GLY D 2 164 ? 3.327 36.485 62.465 1.00 15.73 164 GLY D O 1
ATOM 4648 N N . LEU D 2 165 ? 1.252 36.494 63.333 1.00 16.85 165 LEU D N 1
ATOM 4649 C CA . LEU D 2 165 ? 0.602 36.579 62.026 1.00 16.26 165 LEU D CA 1
ATOM 4650 C C . LEU D 2 165 ? 0.894 37.858 61.261 1.00 18.44 165 LEU D C 1
ATOM 4651 O O . LEU D 2 165 ? 1.239 37.814 60.077 1.00 16.67 165 LEU D O 1
ATOM 4656 N N . LYS D 2 166 ? 0.770 39.001 61.927 1.00 19.26 166 LYS D N 1
ATOM 4657 C CA . LYS D 2 166 ? 1.044 40.277 61.266 1.00 20.29 166 LYS D CA 1
ATOM 4658 C C . LYS D 2 166 ? 2.491 40.314 60.777 1.00 19.11 166 LYS D C 1
ATOM 4659 O O . LYS D 2 166 ? 2.773 40.750 59.663 1.00 21.02 166 LYS D O 1
ATOM 4665 N N . THR D 2 167 ? 3.409 39.827 61.596 1.00 19.87 167 THR D N 1
ATOM 4666 C CA . THR D 2 167 ? 4.828 39.828 61.223 1.00 19.63 167 THR D CA 1
ATOM 4667 C C . THR D 2 167 ? 5.111 39.021 59.957 1.00 18.93 167 THR D C 1
ATOM 4668 O O . THR D 2 167 ? 5.958 39.396 59.135 1.00 19.08 167 THR D O 1
ATOM 4672 N N . VAL D 2 168 ? 4.397 37.916 59.781 1.00 16.79 168 VAL D N 1
ATOM 4673 C CA . VAL D 2 168 ? 4.594 37.101 58.592 1.00 16.32 168 VAL D CA 1
ATOM 4674 C C . VAL D 2 168 ? 4.432 37.958 57.337 1.00 17.82 168 VAL D C 1
ATOM 4675 O O . VAL D 2 168 ? 5.279 37.947 56.430 1.00 18.49 168 VAL D O 1
ATOM 4679 N N . PHE D 2 169 ? 3.357 38.731 57.289 1.00 18.79 169 PHE D N 1
ATOM 4680 C CA . PHE D 2 169 ? 3.103 39.558 56.115 1.00 18.79 169 PHE D CA 1
ATOM 4681 C C . PHE D 2 169 ? 3.906 40.852 56.022 1.00 19.89 169 PHE D C 1
ATOM 4682 O O . PHE D 2 169 ? 4.200 41.310 54.918 1.00 19.36 169 PHE D O 1
ATOM 4690 N N . ASP D 2 170 ? 4.277 41.435 57.160 1.00 20.56 170 ASP D N 1
ATOM 4691 C CA . ASP D 2 170 ? 5.099 42.646 57.139 1.00 21.39 170 ASP D CA 1
ATOM 4692 C C . ASP D 2 170 ? 6.433 42.241 56.513 1.00 22.08 170 ASP D C 1
ATOM 4693 O O . ASP D 2 170 ? 6.986 42.947 55.665 1.00 21.30 170 ASP D O 1
ATOM 4698 N N . GLU D 2 171 ? 6.939 41.084 56.932 1.00 21.63 171 GLU D N 1
ATOM 4699 C CA . GLU D 2 171 ? 8.217 40.590 56.432 1.00 22.41 171 GLU D CA 1
ATOM 4700 C C . GLU D 2 171 ? 8.179 40.153 54.983 1.00 21.75 171 GLU D C 1
ATOM 4701 O O . GLU D 2 171 ? 9.150 40.362 54.253 1.00 21.82 171 GLU D O 1
ATOM 4707 N N . ALA D 2 172 ? 7.069 39.549 54.562 1.00 20.99 172 ALA D N 1
ATOM 4708 C CA . ALA D 2 172 ? 6.909 39.112 53.179 1.00 22.12 172 ALA D CA 1
ATOM 4709 C C . ALA D 2 172 ? 7.015 40.354 52.292 1.00 23.77 172 ALA D C 1
ATOM 4710 O O . ALA D 2 172 ? 7.662 40.343 51.248 1.00 22.97 172 ALA D O 1
ATOM 4712 N N . ILE D 2 173 ? 6.353 41.421 52.718 1.00 25.19 173 ILE D N 1
ATOM 4713 C CA . ILE D 2 173 ? 6.379 42.669 51.972 1.00 26.24 173 ILE D CA 1
ATOM 4714 C C . ILE D 2 173 ? 7.793 43.247 51.976 1.00 26.01 173 ILE D C 1
ATOM 4715 O O . ILE D 2 173 ? 8.309 43.646 50.931 1.00 26.23 173 ILE D O 1
ATOM 4720 N N . ARG D 2 174 ? 8.430 43.247 53.141 1.00 26.91 174 ARG D N 1
ATOM 4721 C CA . ARG D 2 174 ? 9.788 43.768 53.274 1.00 29.00 174 ARG D CA 1
ATOM 4722 C C . ARG D 2 174 ? 10.797 43.030 52.412 1.00 30.22 174 ARG D C 1
ATOM 4723 O O . ARG D 2 174 ? 11.784 43.614 51.971 1.00 30.53 174 ARG D O 1
ATOM 4731 N N . ALA D 2 175 ? 10.553 41.751 52.157 1.00 29.92 175 ALA D N 1
ATOM 4732 C CA . ALA D 2 175 ? 11.470 40.978 51.338 1.00 31.37 175 ALA D CA 1
ATOM 4733 C C . ALA D 2 175 ? 11.371 41.388 49.868 1.00 33.11 175 ALA D C 1
ATOM 4734 O O . ALA D 2 175 ? 12.219 41.014 49.060 1.00 32.22 175 ALA D O 1
ATOM 4736 N N . VAL D 2 176 ? 10.330 42.150 49.533 1.00 34.67 176 VAL D N 1
ATOM 4737 C CA . VAL D 2 176 ? 10.108 42.617 48.166 1.00 36.60 176 VAL D CA 1
ATOM 4738 C C . VAL D 2 176 ? 10.407 44.112 48.100 1.00 37.66 176 VAL D C 1
ATOM 4739 O O . VAL D 2 176 ? 11.524 44.429 47.657 1.00 39.77 176 VAL D O 1
#

B-factor: mean 26.18, std 10.45, range [8.17, 68.64]

Sequence (622 aa):
ASSAVVFKQMVLQQALPMTLKGLDKASELATLTPEGLAREHSRLASGDGALRSLSTALAGIRAGSQVEESRIQAGRLLERSIGGIALQQWGTTGGAASQLVLDASPELRREITDQLHQVMSEVALLRQAVESEVSASSAVVFKQMVLQQALPMTLKGLDKASELATLTPEGLAREHSRLASGDGALRSLSTALAGIRAGSQVEESRIQAGRLLERSIGGIALQQWGTTGGAASQLVLDASPELRREITDQLHQVMSEVALLRQAVESEVSPQAIKCVVVGDGAVGKTCLLISYTTNAFPGEYIPTVFDNYSANVMVDGKPVNLGLWDTAGQEDYDRLRPLSYPQTDVFLICFSLVSPASFENVRAKWYPEVRHHCPNTPIILVGTKLDLRDDKDTIEKLKEKKLTPITYPQGLAMAKEIGAVKYLECSALTQRGLKTVFDEAIRAVPQAIKCVVVGDGAVGKTCLLISYTTNAFPGEYIPTVFDNYSANVMVDGKPVNLGLWDTAGQEDYDRLRPLSYPQTDVFLICFSLVSPASFENVRAKWYPEVRHHCPNTPIILVGTKLDLRDDKDTIEKLKEKKLTPITYPQGLAMAKEIGAVKYLECSALTQRGLKTVFDEAIRAV

Secondary structure (DSSP, 8-state):
--HHHHHHHHHHHHTHHHHHHHHHHTGGGGG--HHHHHHHHHHHTSTT-HHHHHHHHHHHHHHH-S-HHHHHHHHHHHT-EETTEEHHHHT-SSSHHHHHHHH--HHHHHHHHHHHHHHHHHHHHHHHHHHHHH-/-HHHHHHHHHHHHHTHHHHHHHHHHTGGGGG--HHHHHHHHHHHTSTT-HHHHHHHHHHHHHHH-S-HHHHHHHHHHHH-EETTEEHHHHT-SSSHHHHHHHHS-HHHHHHHHHHHHHHHHHHHHHHHHHHHHH-/-EEEEEEEEESTTSSHHHHHHHHHHSS--SS----SEEEEEEEEEETTEEEEEEEEEE--SGGGTTTGGGG-TT--EEEEEEETT-HHHHHHIIIIIHHHHHHH-TTS-EEEEEE-GGGGG-HHHHHHHHHTT--PPPHHHHHHHHHHTT-SEEEE--TTT-TTHHHHHHHHHHT-/-EEEEEEEE-STTSSHHHHHHHHHHSS--SS----SEEEEEEEEEETTEEEEEEEEEE--SGGGTTTGGGG-TT--EEEEEEETT-HHHHHHIIIIIHHHHHHH-TTS-EEEEEE-GGGTT-HHHHHHHHTTT--PPPHHHHHHHHHHHT-SEEEE--TTT-TTHHHHHHHHHHT-

Nearest PDB structures (foldseek):
  1he1-assembly2_B  TM=1.003E+00  e=4.358E-18  Pseudomonas aeruginosa
  1he9-assembly1_A-2  TM=9.764E-01  e=5.359E-15  Pseudomonas aeruginosa
  1r4t-assembly1_A  TM=9.301E-01  e=2.594E-12  Pseudomonas aeruginosa
  1g4u-assembly1_S  TM=8.860E-01  e=1.274E-05  Salmonella enterica subsp. enterica serovar Typhimurium
  1hy5-assembly1_A  TM=8.961E-01  e=1.342E-04  Yersinia pestis

InterPro domains:
  IPR003537 Type III secretion system effector protein YopE-like [PR01372] (23-36)
  IPR003537 Type III secretion system effector protein YopE-like [PR01372] (39-56)
  IPR003537 Type III secretion system effector protein YopE-like [PR01372] (84-101)
  IPR003537 Type III secretion system effector protein YopE-like [PR01372] (129-146)
  IPR003537 Type III secretion system effector protein YopE-like [PR01372] (178-196)
  IPR003537 Type III secretion system effector protein YopE-like [PR01372] (212-229)
  IPR003540 ADP ribosyltransferase [PF03496] (243-429)
  IPR014773 Virulence factor YopE, GAP domain [PF03545] (129-198)
  IPR014773 Virulence factor YopE, GAP domain [cd00219] (105-224)
  IPR037168 Virulence factor YopE, GAP domain superfamily [G3DSA:1.20.120.260] (95-229)
  IPR037168 Virulence factor YopE, GAP domain superfamily [SSF47233] (95-229)
  IPR050999 Arg-specific ADP-ribosyltransferase [PTHR10339] (124-449)

Organism: Pseudomonas aeruginosa (NCBI:txid287)

Radius of gyration: 28.8 Å; Cα contacts (8 Å, |Δi|>4): 1161; chains: 4; bounding box: 51×67×90 Å

CATH classification: 1.20.120.260

Solvent-accessible surface area: 27081 Å² total; per-residue (Å²): 107,89,16,42,88,53,30,58,72,8,0,12,49,59,1,9,49,4,0,19,118,1,4,66,67,0,72,72,0,49,110,16,68,18,113,3,0,42,156,41,4,58,111,0,0,39,24,55,8,1,2,26,3,0,1,2,0,0,18,0,0,136,42,1,4,124,65,112,113,2,82,82,39,0,15,165,9,8,123,64,65,0,16,66,28,35,2,34,30,0,0,20,41,81,33,66,1,29,99,50,11,111,105,16,48,86,126,42,55,100,88,0,0,53,38,0,59,98,0,24,73,65,7,61,96,0,56,127,43,0,74,79,49,64,126,103,89,22,46,88,57,27,60,74,9,0,17,59,60,0,10,40,6,0,12,102,2,6,66,68,0,72,68,0,49,112,13,69,14,118,8,0,36,159,43,6,61,112,0,0,40,24,54,10,3,1,28,3,0,1,2,0,0,12,1,0,84,41,2,4,131,63,120,91,2,85,88,40,0,7,114,2,2,122,64,62,0,21,67,32,36,1,18,34,0,0,22,40,80,34,64,1,26,98,31,6,101,101,9,51,87,121,50,40,99,102,0,0,70,63,1,51,90,0,20,65,39,5,52,111,0,45,110,42,0,75,79,49,64,127,100,96,61,2,13,0,0,0,0,0,24,8,16,4,16,12,28,37,1,0,37,0,40,37,80,116,58,90,26,89,111,29,106,10,21,11,14,38,46,44,87,20,132,26,113,8,84,61,126,71,5,57,1,22,0,38,0,4,4,8,9,97,17,3,51,154,4,6,12,9,1,6,75,55,15,38,0,0,0,0,0,0,2,0,18,36,31,72,4,20,82,48,0,99,70,50,0,68,58,26,0,59,149,58,18,85,106,17,32,0,0,0,0,0,4,54,13,41,53,53,122,51,158,76,24,56,91,89,18,145,131,118,197,75,96,13,7,63,106,90,79,0,63,60,3,3,151,97,3,51,17,74,100,10,28,23,1,0,11,102,81,67,147,29,5,124,61,0,0,10,29,0,11,121,36,71,101,103,59,4,14,0,0,0,0,0,20,7,15,3,16,12,30,36,1,0,37,1,32,34,81,116,58,90,30,88,101,28,105,10,23,11,14,38,50,40,86,22,128,30,118,8,85,62,123,69,5,61,1,21,0,34,0,4,4,8,9,96,18,3,48,146,5,7,12,10,2,8,70,56,15,37,0,0,0,0,0,0,3,0,19,35,30,73,4,24,80,50,0,94,65,48,0,64,62,27,0,58,149,58,16,87,105,19,32,0,0,0,0,0,4,55,16,40,57,50,118,54,153,77,24,68,83,92,16,146,125,122,181,69,96,19,11,62,104,91,89,0,57,59,3,4,147,97,1,49,16,74,95,10,29,25,1,0,12,105,78,70,139,29,3,138,62,0,0,10,26,0,14,120,37,75

Foldseek 3Di:
DVVVVVVVQVVLQVCLVVLLVLQVLQVCLLVQDLVNCLVCQQVLQDDSRNLLSLLVSLVSQLRHPPDPVLVVLSVCQQQDQQLHHGSNVSNHPPDDNPVCSNPDDSVSSRSNSVVSSVSNVSVVVSSVVSVVRVD/DVVVVVVVLVVLQVCLVVLLVLLVLQVVLLPDDLVCCLVCLQVLQDDSRNLLSLLVSLVSQLRHPPDVVLVVLSVVQQQDQQLNDGSNVSNHPPDDNPVCSVVPDSVSSRSNSVVSSVSNVSVVVSSVVSVVRVD/DAEAEEEEEFAAPLCQPQLVCCVAVVAGDPDDDAFAWDKDWHFDAAPNRTYIYIYIYHHHDPVSVVPVCVSPPPHAEYEYEGEQLDVVRVVCVVVPVLVVCCVNPVPHAYEYEHEQVVCLPPPVSQVVQVVVVHHGHDPVNQVVVCVVSVHPYYFYAYSHVGVRSVVSVSVRVVRD/DEEAEEEEEFAPPLQQPQLVCCVAVVDGDPDDDQPQWDKDWHWDAAPNRTYIYIYIYHHHDVVSVVPVCVSDPPHQEYEYEGEQLDVVRVVCVVVPVLVSCCVNPVPHAYEYEHEPVVCLPPPVSQVVQVVVVHHGHDPVNQVVVCVVSVHPYYFYAYSHVGVRSVVSVSVRVVVD